Protein AF-0000000084327607 (afdb_homodimer)

Foldseek 3Di:
DPPPPPPPPPPPPPPPPPPPPPVPVPVPPPPPDPPAAKEKDAALVQKIWIWDQDNPQRFIKIWTWDDHPDDIDTDDMDGQGHNQFAARRWHKEKEWDADRNGTAKIKIWTAGNQQFIWIWMQGPVPGIDTDPPHCQTSSVVRFHADPPWHDKYKYWYPPDVVIKIKMWGQTPVHNVFIKIWIDRPPGIDIDTDDD/DPPPPPPPPPPPPPPPPPVPPPVPVPVPPVPPDPPAAKEKDAALVQKIWIWDQDNPQRFIKIWTWDDHPDPIDTDDMDGQGHNQFAARRWHKEKEWDADRNGTAKIKIWTAGNQQFIWIWMQGPVPGIDTDPPHCQTSSVVRFHADPPWNDKYKYWYPPDVVIKIKMWGQTPVHNVFIKIWIDRPPGIDIDTDDD

Nearest PDB structures (foldseek):
  5eo8-assembly1_A  TM=8.692E-01  e=4.346E-07  Aspergillus oryzae RIB40
  4d52-assembly3_C  TM=8.745E-01  e=9.201E-07  Aspergillus fumigatus
  4agi-assembly2_B  TM=8.772E-01  e=1.339E-06  Aspergillus fumigatus
  6trv-assembly1_BBB  TM=7.982E-01  e=4.138E-04  Scedosporium apiospermum
  8ybf-assembly1_B  TM=4.667E-01  e=2.703E-02  Morbillivirus canis

Solvent-accessible surface area (backbone atoms only — not comparable to full-atom values): 20975 Å² total; per-residue (Å²): 134,83,79,75,78,74,75,80,75,77,76,76,77,76,77,75,74,75,70,72,74,70,66,73,74,58,80,64,30,57,65,66,20,69,57,25,20,51,19,63,49,70,44,72,83,39,31,36,41,37,33,35,40,34,68,87,70,41,21,32,32,38,34,38,31,38,51,50,90,52,78,32,29,58,73,50,71,44,80,72,39,58,38,89,60,32,23,86,72,31,28,34,22,40,28,63,30,48,61,82,77,40,71,48,33,41,40,38,35,36,27,21,69,84,25,26,39,27,37,40,30,40,32,78,84,79,38,78,46,46,47,90,80,22,77,88,38,59,34,58,71,58,49,41,37,40,81,77,54,24,51,51,41,46,44,53,38,56,89,44,90,52,49,30,38,35,34,38,30,35,26,53,90,45,67,56,37,49,24,34,39,36,26,70,59,87,50,77,45,73,46,61,50,43,121,135,81,78,74,76,73,74,77,76,76,73,75,74,74,75,72,74,71,69,72,74,70,65,74,74,58,79,63,30,58,66,65,21,71,54,30,20,50,20,63,49,70,44,71,83,38,31,37,41,38,33,35,44,34,66,87,70,42,21,31,32,40,33,38,31,37,53,50,90,52,77,33,30,60,71,51,69,46,81,73,39,60,38,89,59,31,23,87,72,32,29,34,22,40,28,61,30,48,62,81,77,40,71,47,34,40,41,38,35,35,28,23,71,84,24,25,41,28,37,39,31,42,32,78,85,78,38,78,46,47,47,90,80,22,77,88,39,59,34,59,72,58,50,43,36,39,82,77,54,24,53,52,42,46,43,52,38,54,89,45,89,53,50,31,37,35,35,37,28,36,26,54,91,44,65,55,36,49,24,34,39,37,26,71,58,86,51,77,47,74,47,62,50,45,123

Sequence (390 aa):
MFTMKFSVIVSMSLTYLFGAFASNLTTDAVVPVSGTNMGSIQLPNGDTRLYYQDQHNGSIIEMVISNAFTIGVFEESAVLVPSSQVRSNSPVAVSLVADGDTFIQVHTFFFSPENVLSQYYWDDVLGIQGGPNCLTCVTNKGFVGVAGSQMLYAMASSATSPPTLRVGFVSAGAPNTISEAVNTGSGWSVASLSTMFTMKFSVIVSMSLTYLFGAFASNLTTDAVVPVSGTNMGSIQLPNGDTRLYYQDQHNGSIIEMVISNAFTIGVFEESAVLVPSSQVRSNSPVAVSLVADGDTFIQVHTFFFSPENVLSQYYWDDVLGIQGGPNCLTCVTNKGFVGVAGSQMLYAMASSATSPPTLRVGFVSAGAPNTISEAVNTGSGWSVASLST

Radius of gyration: 26.28 Å; Cα contacts (8 Å, |Δi|>4): 952; chains: 2; bounding box: 100×115×60 Å

pLDDT: mean 80.09, std 24.0, range [2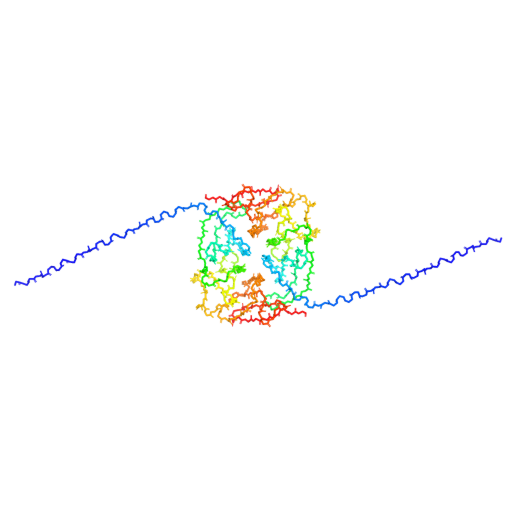1.22, 98.69]

Structure (mmCIF, N/CA/C/O backbone):
data_AF-0000000084327607-model_v1
#
loop_
_entity.id
_entity.type
_entity.pdbx_description
1 polymer 'Fucose-specific lectin'
#
loop_
_atom_site.group_PDB
_atom_site.id
_atom_site.type_symbol
_atom_site.label_atom_id
_atom_site.label_alt_id
_atom_site.label_comp_id
_atom_site.label_asym_id
_atom_site.label_entity_id
_atom_site.label_seq_id
_atom_site.pdbx_PDB_ins_code
_atom_site.Cartn_x
_atom_site.Cartn_y
_atom_site.Cartn_z
_atom_site.occupancy
_atom_site.B_iso_or_equiv
_atom_site.auth_seq_id
_atom_site.auth_comp_id
_atom_site.auth_asym_id
_atom_site.auth_atom_id
_atom_site.pdbx_PDB_model_num
ATOM 1 N N . MET A 1 1 ? 48.156 -62.469 -24.5 1 26.06 1 MET A N 1
ATOM 2 C CA . MET A 1 1 ? 48.625 -61.125 -24.734 1 26.06 1 MET A CA 1
ATOM 3 C C . MET A 1 1 ? 47.469 -60.156 -24.922 1 26.06 1 MET A C 1
ATOM 5 O O . MET A 1 1 ? 46.875 -60.125 -26 1 26.06 1 MET A O 1
ATOM 9 N N . PHE A 1 2 ? 46.531 -60.031 -23.938 1 32.84 2 PHE A N 1
ATOM 10 C CA . PHE A 1 2 ? 45.25 -59.312 -23.922 1 32.84 2 PHE A CA 1
ATOM 11 C C . PHE A 1 2 ? 45.469 -57.812 -24.062 1 32.84 2 PHE A C 1
ATOM 13 O O . PHE A 1 2 ? 46.281 -57.219 -23.312 1 32.84 2 PHE A O 1
ATOM 20 N N . THR A 1 3 ? 45.469 -57.25 -25.312 1 30.56 3 THR A N 1
ATOM 21 C CA . THR A 1 3 ? 45.688 -55.875 -25.734 1 30.56 3 THR A CA 1
ATOM 22 C C . THR A 1 3 ? 44.688 -54.969 -25.047 1 30.56 3 THR A C 1
ATOM 24 O O . THR A 1 3 ? 43.469 -55.125 -25.219 1 30.56 3 THR A O 1
ATOM 27 N N . MET A 1 4 ? 45.031 -54.5 -23.891 1 28.27 4 MET A N 1
ATOM 28 C CA . MET A 1 4 ? 44.219 -53.562 -23.094 1 28.27 4 MET A CA 1
ATOM 29 C C . MET A 1 4 ? 44.062 -52.219 -23.828 1 28.27 4 MET A C 1
ATOM 31 O O . MET A 1 4 ? 45.031 -51.562 -24.188 1 28.27 4 MET A O 1
ATOM 35 N N . LYS A 1 5 ? 43.062 -52.188 -24.734 1 29.53 5 LYS A N 1
ATOM 36 C CA . LYS A 1 5 ? 42.781 -50.969 -25.469 1 29.53 5 LYS A CA 1
ATOM 37 C C . LYS A 1 5 ? 42.531 -49.812 -24.5 1 29.53 5 LYS A C 1
ATOM 39 O O . LYS A 1 5 ? 41.688 -49.906 -23.609 1 29.53 5 LYS A O 1
ATOM 44 N N . PHE A 1 6 ? 43.531 -49.031 -24.156 1 26.28 6 PHE A N 1
ATOM 45 C CA . PHE A 1 6 ? 43.5 -47.812 -23.344 1 26.28 6 PHE A CA 1
ATOM 46 C C . PHE A 1 6 ? 42.688 -46.719 -24.047 1 26.28 6 PHE A C 1
ATOM 48 O O . PHE A 1 6 ? 43 -46.312 -25.156 1 26.28 6 PHE A O 1
ATOM 55 N N . SER A 1 7 ? 41.375 -46.875 -24.094 1 27.22 7 SER A N 1
ATOM 56 C CA . SER A 1 7 ? 40.656 -45.75 -24.672 1 27.22 7 SER A CA 1
ATOM 57 C C . SER A 1 7 ? 40.969 -44.438 -23.938 1 27.22 7 SER A C 1
ATOM 59 O O . SER A 1 7 ? 40.906 -44.375 -22.703 1 27.22 7 SER A O 1
ATOM 61 N N . VAL A 1 8 ? 41.812 -43.656 -24.5 1 24.75 8 VAL A N 1
ATOM 62 C CA . VAL A 1 8 ? 42.188 -42.281 -24.062 1 24.75 8 VAL A CA 1
ATOM 63 C C . VAL A 1 8 ? 40.906 -41.438 -23.969 1 24.75 8 VAL A C 1
ATOM 65 O O . VAL A 1 8 ? 40.188 -41.281 -24.953 1 24.75 8 VAL A O 1
ATOM 68 N N . ILE A 1 9 ? 40.156 -41.531 -22.891 1 25.06 9 ILE A N 1
ATOM 69 C CA . ILE A 1 9 ? 39.031 -40.625 -22.672 1 25.06 9 ILE A CA 1
ATOM 70 C C . ILE A 1 9 ? 39.531 -39.188 -22.625 1 25.06 9 ILE A C 1
ATOM 72 O O . ILE A 1 9 ? 40.375 -38.844 -21.781 1 25.06 9 ILE A O 1
ATOM 76 N N . VAL A 1 10 ? 39.688 -38.531 -23.734 1 23.95 10 VAL A N 1
ATOM 77 C CA . VAL A 1 10 ? 40.031 -37.094 -23.797 1 23.95 10 VAL A CA 1
ATOM 78 C C . VAL A 1 10 ? 39 -36.312 -23 1 23.95 10 VAL A C 1
ATOM 80 O O . VAL A 1 10 ? 37.781 -36.375 -23.281 1 23.95 10 VAL A O 1
ATOM 83 N N . SER A 1 11 ? 39.25 -36.062 -21.734 1 22.8 11 SER A N 1
ATOM 84 C CA . SER A 1 11 ? 38.5 -35.156 -20.875 1 22.8 11 SER A CA 1
ATOM 85 C C . SER A 1 11 ? 38.531 -33.75 -21.453 1 22.8 11 SER A C 1
ATOM 87 O O . SER A 1 11 ? 39.594 -33.125 -21.578 1 22.8 11 SER A O 1
ATOM 89 N N . MET A 1 12 ? 37.812 -33.5 -22.516 1 23.66 12 MET A N 1
ATOM 90 C CA . MET A 1 12 ? 37.656 -32.094 -22.906 1 23.66 12 MET A CA 1
ATOM 91 C C . MET A 1 12 ? 37.281 -31.219 -21.703 1 23.66 12 MET 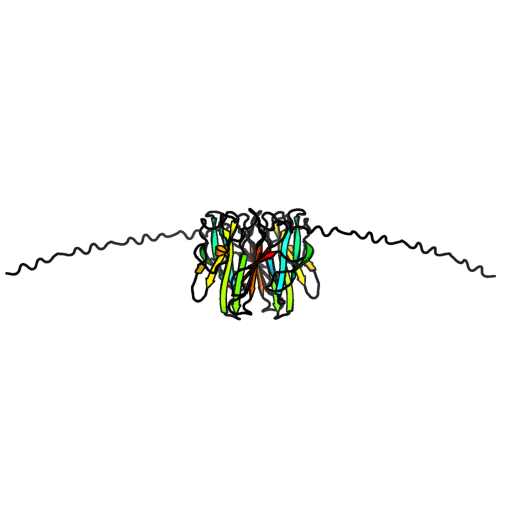A C 1
ATOM 93 O O . MET A 1 12 ? 36.25 -31.5 -21.047 1 23.66 12 MET A O 1
ATOM 97 N N . SER A 1 13 ? 38.219 -30.609 -21.016 1 24.64 13 SER A N 1
ATOM 98 C CA . SER A 1 13 ? 38.031 -29.547 -20.047 1 24.64 13 SER A CA 1
ATOM 99 C C . SER A 1 13 ? 37.219 -28.391 -20.625 1 24.64 13 SER A C 1
ATOM 101 O O . SER A 1 13 ? 37.625 -27.734 -21.562 1 24.64 13 SER A O 1
ATOM 103 N N . LEU A 1 14 ? 35.938 -28.531 -20.812 1 23.09 14 LEU A N 1
ATOM 104 C CA . LEU A 1 14 ? 35.125 -27.359 -21.125 1 23.09 14 LEU A CA 1
ATOM 105 C C . LEU A 1 14 ? 35.375 -26.25 -20.094 1 23.09 14 LEU A C 1
ATOM 107 O O . LEU A 1 14 ? 35.125 -26.438 -18.906 1 23.09 14 LEU A O 1
ATOM 111 N N . THR A 1 15 ? 36.375 -25.406 -20.297 1 24.03 15 THR A N 1
ATOM 112 C CA . THR A 1 15 ? 36.562 -24.094 -19.656 1 24.03 15 THR A CA 1
ATOM 113 C C . THR A 1 15 ? 35.219 -23.328 -19.609 1 24.03 15 THR A C 1
ATOM 115 O O . THR A 1 15 ? 34.656 -22.984 -20.656 1 24.03 15 THR A O 1
ATOM 118 N N . TYR A 1 16 ? 34.438 -23.609 -18.656 1 21.22 16 TYR A N 1
ATOM 119 C CA . TYR A 1 16 ? 33.281 -22.766 -18.312 1 21.22 16 TYR A CA 1
ATOM 120 C C . TYR A 1 16 ? 33.688 -21.312 -18.188 1 21.22 16 TYR A C 1
ATOM 122 O O . TYR A 1 16 ? 34.531 -20.969 -17.344 1 21.22 16 TYR A O 1
ATOM 130 N N . LEU A 1 17 ? 33.938 -20.609 -19.266 1 22.12 17 LEU A N 1
ATOM 131 C CA . LEU A 1 17 ? 34.031 -19.156 -19.219 1 22.12 17 LEU A CA 1
ATOM 132 C C . LEU A 1 17 ? 32.875 -18.578 -18.391 1 22.12 17 LEU A C 1
ATOM 134 O O . LEU A 1 17 ? 31.719 -18.672 -18.766 1 22.12 17 LEU A O 1
ATOM 138 N N . PHE A 1 18 ? 33.062 -18.594 -17.094 1 27.11 18 PHE A N 1
ATOM 139 C CA . PHE A 1 18 ? 32.375 -17.672 -16.203 1 27.11 18 PHE A CA 1
ATOM 140 C C . PHE A 1 18 ? 32.5 -16.234 -16.734 1 27.11 18 PHE A C 1
ATOM 142 O O . PHE A 1 18 ? 33.531 -15.609 -16.625 1 27.11 18 PHE A O 1
ATOM 149 N N . GLY A 1 19 ? 32.125 -16.031 -17.922 1 25.66 19 GLY A N 1
ATOM 150 C CA . GLY A 1 19 ? 31.984 -14.602 -18.188 1 25.66 19 GLY A CA 1
ATOM 151 C C . GLY A 1 19 ? 31.359 -13.852 -17.031 1 25.66 19 GLY A C 1
ATOM 152 O O . GLY A 1 19 ? 30.25 -14.188 -16.594 1 25.66 19 GLY A O 1
ATOM 153 N N . ALA A 1 20 ? 32.219 -13.414 -16.156 1 27 20 ALA A N 1
ATOM 154 C CA . ALA A 1 20 ? 31.891 -12.359 -15.203 1 27 20 ALA A CA 1
ATOM 155 C C . ALA A 1 20 ? 31.031 -11.281 -15.867 1 27 20 ALA A C 1
ATOM 157 O O . ALA A 1 20 ? 31.516 -10.492 -16.672 1 27 20 ALA A O 1
ATOM 158 N N . PHE A 1 21 ? 29.844 -11.547 -16.188 1 27.83 21 PHE A N 1
ATOM 159 C CA . PHE A 1 21 ? 29.031 -10.359 -16.391 1 27.83 21 PHE A CA 1
ATOM 160 C C . PHE A 1 21 ? 29.203 -9.375 -15.242 1 27.83 21 PHE A C 1
ATOM 162 O O . PHE A 1 21 ? 28.75 -9.625 -14.125 1 27.83 21 PHE A O 1
ATOM 169 N N . ALA A 1 22 ? 30.375 -8.797 -15.109 1 27.91 22 ALA A N 1
ATOM 170 C CA . ALA A 1 22 ? 30.453 -7.52 -14.398 1 27.91 22 ALA A CA 1
ATOM 171 C C . ALA A 1 22 ? 29.234 -6.652 -14.688 1 27.91 22 ALA A C 1
ATOM 173 O O . ALA A 1 22 ? 29.125 -6.051 -15.758 1 27.91 22 ALA A O 1
ATOM 174 N N . SER A 1 23 ? 28.094 -7.145 -14.406 1 30.31 23 SER A N 1
ATOM 175 C CA . SER A 1 23 ? 26.984 -6.195 -14.469 1 30.31 23 SER A CA 1
ATOM 176 C C . SER A 1 23 ? 27.328 -4.91 -13.727 1 30.31 23 SER A C 1
ATOM 178 O O . SER A 1 23 ? 27.766 -4.949 -12.578 1 30.31 23 SER A O 1
ATOM 180 N N . ASN A 1 24 ? 28.094 -3.994 -14.398 1 31.12 24 ASN A N 1
ATOM 181 C CA . ASN A 1 24 ? 28.078 -2.6 -13.969 1 31.12 24 ASN A CA 1
ATOM 182 C C . ASN A 1 24 ? 26.844 -2.281 -13.117 1 31.12 24 ASN A C 1
ATOM 184 O O . ASN A 1 24 ? 25.719 -2.373 -13.602 1 31.12 24 ASN A O 1
ATOM 188 N N . LEU A 1 25 ? 26.984 -2.559 -11.898 1 29.48 25 LEU A N 1
ATOM 189 C CA . LEU A 1 25 ? 26.062 -2.064 -10.883 1 29.48 25 LEU A CA 1
ATOM 190 C C . LEU A 1 25 ? 25.688 -0.609 -11.148 1 29.48 25 LEU A C 1
ATOM 192 O O . LEU A 1 25 ? 26.438 0.302 -10.797 1 29.48 25 LEU A O 1
ATOM 196 N N . THR A 1 26 ? 25.562 -0.183 -12.438 1 32.59 26 THR A N 1
ATOM 197 C CA . THR A 1 26 ? 24.969 1.141 -12.562 1 32.59 26 THR A CA 1
ATOM 198 C C . THR A 1 26 ? 23.969 1.396 -11.438 1 32.59 26 THR A C 1
ATOM 200 O O . THR A 1 26 ? 23.297 0.475 -10.984 1 32.59 26 THR A O 1
ATOM 203 N N . THR A 1 27 ? 24.406 2.221 -10.469 1 34.75 27 THR A N 1
ATOM 204 C CA . THR A 1 27 ? 23.5 2.762 -9.461 1 34.75 27 THR A CA 1
ATOM 205 C C . THR A 1 27 ? 22.078 2.885 -10.008 1 34.75 27 THR A C 1
ATOM 207 O O . THR A 1 27 ? 21.812 3.727 -10.867 1 34.75 27 THR A O 1
ATOM 210 N N . ASP A 1 28 ? 21.672 1.851 -10.547 1 35.5 28 ASP A N 1
ATOM 211 C CA . ASP A 1 28 ? 20.359 1.79 -11.203 1 35.5 28 ASP A CA 1
ATOM 212 C C . ASP A 1 28 ? 19.312 2.562 -10.398 1 35.5 28 ASP A C 1
ATOM 214 O O . ASP A 1 28 ? 19.031 2.219 -9.25 1 35.5 28 ASP A O 1
ATOM 218 N N . ALA A 1 29 ? 19.469 3.902 -10.617 1 37.25 29 ALA A N 1
ATOM 219 C CA . ALA A 1 29 ? 18.359 4.766 -10.234 1 37.25 29 ALA A CA 1
ATOM 220 C C . ALA A 1 29 ? 17.031 4.004 -10.273 1 37.25 29 ALA A C 1
ATOM 222 O O . ALA A 1 29 ? 16.781 3.229 -11.195 1 37.25 29 ALA A O 1
ATOM 223 N N . VAL A 1 30 ? 16.812 3.529 -9.102 1 41.31 30 VAL A N 1
ATOM 224 C CA . VAL A 1 30 ? 15.461 2.99 -9.016 1 41.31 30 VAL A CA 1
ATOM 225 C C . VAL A 1 30 ? 14.531 3.783 -9.93 1 41.31 30 VAL A C 1
ATOM 227 O O . VAL A 1 30 ? 14.383 4.996 -9.766 1 41.31 30 VAL A O 1
ATOM 230 N N . VAL A 1 31 ? 14.867 3.646 -11.289 1 41.84 31 VAL A N 1
ATOM 231 C CA . VAL A 1 31 ? 13.898 4.301 -12.164 1 41.84 31 VAL A CA 1
ATOM 232 C C . VAL A 1 31 ? 12.492 4.109 -11.609 1 41.84 31 VAL A C 1
ATOM 234 O O . VAL A 1 31 ? 12 2.982 -11.523 1 41.84 31 VAL A O 1
ATOM 237 N N . PRO A 1 32 ? 12.258 5.105 -10.719 1 43.75 32 PRO A N 1
ATOM 238 C CA . PRO A 1 32 ? 10.844 5.098 -10.336 1 43.75 32 PRO A CA 1
ATOM 239 C C . PRO A 1 32 ? 9.906 4.871 -11.516 1 43.75 32 PRO A C 1
ATOM 241 O O . PRO A 1 32 ? 10.266 5.176 -12.656 1 43.75 32 PRO A O 1
ATOM 244 N N . VAL A 1 33 ? 9.117 3.869 -11.43 1 42.41 33 VAL A N 1
ATOM 245 C CA . VAL A 1 33 ? 7.938 3.453 -12.188 1 42.41 33 VAL A CA 1
ATOM 246 C C . VAL A 1 33 ? 7.035 4.66 -12.438 1 42.41 33 VAL A C 1
ATOM 248 O O . VAL A 1 33 ? 6.703 5.402 -11.516 1 42.41 33 VAL A O 1
ATOM 251 N N . SER A 1 34 ? 7.199 5.191 -13.406 1 46.88 34 SER A N 1
ATOM 252 C CA . SER A 1 34 ? 6.098 6.074 -13.781 1 46.88 34 SER A CA 1
ATOM 253 C C . SER A 1 34 ? 4.754 5.352 -13.695 1 46.88 34 SER A C 1
ATOM 255 O O . SER A 1 34 ? 4.602 4.25 -14.219 1 46.88 34 SER A O 1
ATOM 257 N N . GLY A 1 35 ? 3.883 5.777 -12.93 1 48.53 35 GLY A N 1
ATOM 258 C CA . GLY A 1 35 ? 2.438 5.738 -12.758 1 48.53 35 GLY A CA 1
ATOM 259 C C . GLY A 1 35 ? 1.958 4.508 -12.008 1 48.53 35 GLY A C 1
ATOM 260 O O . GLY A 1 35 ? 0.752 4.289 -11.875 1 48.53 35 GLY A O 1
ATOM 261 N N . THR A 1 36 ? 2.818 3.398 -11.945 1 58.97 36 THR A N 1
ATOM 262 C CA . THR A 1 36 ? 2.082 2.273 -11.383 1 58.97 36 THR A CA 1
ATOM 263 C C . THR A 1 36 ? 2.221 2.246 -9.859 1 58.97 36 THR A C 1
ATOM 265 O O . THR A 1 36 ? 3.182 2.789 -9.312 1 58.97 36 THR A O 1
ATOM 268 N N . ASN A 1 37 ? 1.16 1.893 -9.18 1 65.75 37 ASN A N 1
ATOM 269 C CA . ASN A 1 37 ? 1.071 1.7 -7.734 1 65.75 37 ASN A CA 1
ATOM 270 C C . ASN A 1 37 ? 2.096 0.684 -7.238 1 65.75 37 ASN A C 1
ATOM 272 O O . ASN A 1 37 ? 2.484 -0.222 -7.98 1 65.75 37 ASN A O 1
ATOM 276 N N . MET A 1 38 ? 2.736 0.888 -6.184 1 81.62 38 MET A N 1
ATOM 277 C CA . MET A 1 38 ? 3.688 0.001 -5.52 1 81.62 38 MET A CA 1
ATOM 278 C C . MET A 1 38 ? 3.111 -0.538 -4.215 1 81.62 38 MET A C 1
ATOM 280 O O . MET A 1 38 ? 2.201 0.061 -3.639 1 81.62 38 MET A O 1
ATOM 284 N N . GLY A 1 39 ? 3.49 -1.759 -3.904 1 86.12 39 GLY A N 1
ATOM 285 C CA . GLY A 1 39 ? 3.242 -2.33 -2.59 1 86.12 39 GLY A CA 1
ATOM 286 C C . GLY A 1 39 ? 4.488 -2.416 -1.729 1 86.12 39 GLY A C 1
ATOM 287 O O . GLY A 1 39 ? 5.59 -2.613 -2.244 1 86.12 39 GLY A O 1
ATOM 288 N N . SER A 1 40 ? 4.246 -2.168 -0.518 1 89.31 40 SER A N 1
ATOM 289 C CA . SER A 1 40 ? 5.363 -2.283 0.416 1 89.31 40 SER A CA 1
ATOM 290 C C . SER A 1 40 ? 4.949 -3.033 1.679 1 89.31 40 SER A C 1
ATOM 292 O O . SER A 1 40 ? 3.787 -2.986 2.084 1 89.31 40 SER A O 1
ATOM 294 N N . ILE A 1 41 ? 5.93 -3.727 2.219 1 91.12 41 ILE A N 1
ATOM 295 C CA . ILE A 1 41 ? 5.723 -4.371 3.51 1 91.12 41 ILE A CA 1
ATOM 296 C C . ILE A 1 41 ? 6.969 -4.199 4.379 1 91.12 41 ILE A C 1
ATOM 298 O O . ILE A 1 41 ? 8.078 -4.078 3.861 1 91.12 41 ILE A O 1
ATOM 302 N N . GLN A 1 42 ? 6.68 -4.16 5.602 1 89.81 42 GLN A N 1
ATOM 303 C CA . GLN A 1 42 ? 7.742 -4.25 6.598 1 89.81 42 GLN A CA 1
ATOM 304 C C . GLN A 1 42 ? 7.781 -5.637 7.234 1 89.81 42 GLN A C 1
ATOM 306 O O . GLN A 1 42 ? 6.785 -6.102 7.789 1 89.81 42 GLN A O 1
ATOM 311 N N . LEU A 1 43 ? 8.914 -6.18 7.148 1 89.69 43 LEU A N 1
ATOM 312 C CA . LEU A 1 43 ? 9.094 -7.477 7.793 1 89.69 43 LEU A CA 1
ATOM 313 C C . LEU A 1 43 ? 9.258 -7.312 9.297 1 89.69 43 LEU A C 1
ATOM 315 O O . LEU A 1 43 ? 9.531 -6.215 9.789 1 89.69 43 LEU A O 1
ATOM 319 N N . PRO A 1 44 ? 9.094 -8.43 10.0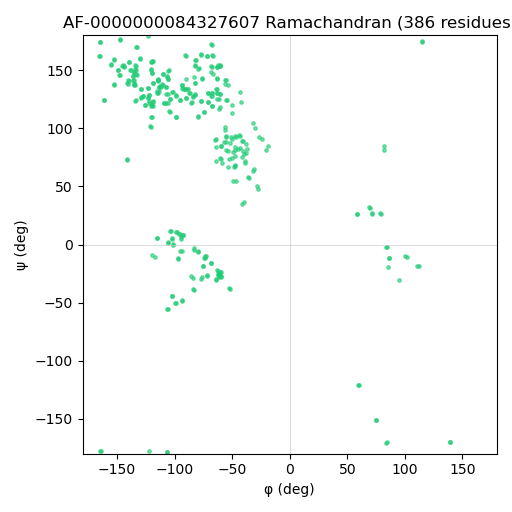16 1 85.12 44 PRO A N 1
ATOM 320 C CA . PRO A 1 44 ? 9.188 -8.336 11.469 1 85.12 44 PRO A CA 1
ATOM 321 C C . PRO A 1 44 ? 10.539 -7.816 11.945 1 85.12 44 PRO A C 1
ATOM 323 O O . PRO A 1 44 ? 10.633 -7.176 13 1 85.12 44 PRO A O 1
ATOM 326 N N . ASN A 1 45 ? 11.555 -8.031 11.211 1 84 45 ASN A N 1
ATOM 327 C CA . ASN A 1 45 ? 12.883 -7.574 11.602 1 84 45 ASN A CA 1
ATOM 328 C C . ASN A 1 45 ? 13.102 -6.113 11.227 1 84 45 ASN A C 1
ATOM 330 O O . ASN A 1 45 ? 14.195 -5.574 11.438 1 84 45 ASN A O 1
ATOM 334 N N . GLY A 1 46 ? 12.109 -5.547 10.57 1 85 46 GLY A N 1
ATOM 335 C CA . GLY A 1 46 ? 12.188 -4.133 10.234 1 85 46 GLY A CA 1
ATOM 336 C C . GLY A 1 46 ? 12.609 -3.881 8.797 1 85 46 GLY A C 1
ATOM 337 O O . GLY A 1 46 ? 12.531 -2.752 8.312 1 85 46 GLY A O 1
ATOM 338 N N . ASP A 1 47 ? 13.039 -4.902 8.117 1 89.25 47 ASP A N 1
ATOM 339 C CA . ASP A 1 47 ? 13.414 -4.742 6.719 1 89.25 47 ASP A CA 1
ATOM 340 C C . ASP A 1 47 ? 12.188 -4.449 5.855 1 89.25 47 ASP A C 1
ATOM 342 O O . ASP A 1 47 ? 11.07 -4.84 6.203 1 89.25 47 ASP A O 1
ATOM 346 N N . THR A 1 48 ? 12.492 -3.803 4.805 1 92.25 48 THR A N 1
ATOM 347 C CA . THR A 1 48 ? 11.422 -3.391 3.904 1 92.25 48 THR A CA 1
ATOM 348 C C . THR A 1 48 ? 11.523 -4.133 2.574 1 92.25 48 THR A C 1
ATOM 350 O O . THR A 1 48 ? 12.617 -4.336 2.051 1 92.25 48 THR A O 1
ATOM 353 N N . ARG A 1 49 ? 10.398 -4.566 2.123 1 93.06 49 ARG A N 1
ATOM 354 C CA . ARG A 1 49 ? 10.281 -5.051 0.753 1 93.06 49 ARG A CA 1
ATOM 355 C C . ARG A 1 49 ? 9.352 -4.16 -0.063 1 93.06 49 ARG A C 1
ATOM 357 O O . ARG A 1 49 ? 8.273 -3.783 0.407 1 93.06 49 ARG A O 1
ATOM 364 N N . LEU A 1 50 ? 9.852 -3.818 -1.22 1 91.44 50 LEU A N 1
ATOM 365 C CA . LEU A 1 50 ? 9.047 -3.049 -2.164 1 91.44 50 LEU A CA 1
ATOM 366 C C . LEU A 1 50 ? 8.742 -3.869 -3.412 1 91.44 50 LEU A C 1
ATOM 368 O O . LEU A 1 50 ? 9.609 -4.586 -3.916 1 91.44 50 LEU A O 1
ATOM 372 N N . TYR A 1 51 ? 7.574 -3.721 -3.887 1 91.88 51 TYR A N 1
ATOM 373 C CA . TYR A 1 51 ? 7.129 -4.375 -5.109 1 91.88 51 TYR A CA 1
ATOM 374 C C . TYR A 1 51 ? 6.543 -3.365 -6.09 1 91.88 51 TYR A C 1
ATOM 376 O O . TYR A 1 51 ? 5.641 -2.6 -5.734 1 91.88 51 TYR A O 1
ATOM 384 N N . TYR A 1 52 ? 7.035 -3.385 -7.293 1 87.44 52 TYR A N 1
ATOM 385 C CA . TYR A 1 52 ? 6.562 -2.42 -8.281 1 87.44 52 TYR A CA 1
ATOM 386 C C . TYR A 1 52 ? 6.762 -2.949 -9.695 1 87.44 52 TYR A C 1
ATOM 388 O O . TYR A 1 52 ? 7.609 -3.812 -9.93 1 87.44 52 TYR A O 1
ATOM 396 N N . GLN A 1 53 ? 5.988 -2.461 -10.586 1 87.38 53 GLN A N 1
ATOM 397 C CA . GLN A 1 53 ? 6.223 -2.795 -11.984 1 87.38 53 GLN A CA 1
ATOM 398 C C . GLN A 1 53 ? 7.246 -1.853 -12.617 1 87.38 53 GLN A C 1
ATOM 400 O O . GLN A 1 53 ? 7.035 -0.638 -12.648 1 87.38 53 GLN A O 1
ATOM 405 N N . ASP A 1 54 ? 8.219 -2.453 -13.078 1 83.56 54 ASP A N 1
ATOM 406 C CA . ASP A 1 54 ? 9.297 -1.698 -13.703 1 83.56 54 ASP A CA 1
ATOM 407 C C . ASP A 1 54 ? 8.852 -1.109 -15.039 1 83.56 54 ASP A C 1
ATOM 409 O O . ASP A 1 54 ? 8.297 -1.818 -15.883 1 83.56 54 ASP A O 1
ATOM 413 N N . GLN A 1 55 ? 9.109 0.149 -15.203 1 77.25 55 GLN A N 1
ATOM 414 C CA . GLN A 1 55 ? 8.648 0.835 -16.406 1 77.25 55 GLN A CA 1
ATOM 415 C C . GLN A 1 55 ? 9.438 0.4 -17.625 1 77.25 55 GLN A C 1
ATOM 417 O O . GLN A 1 55 ? 8.953 0.49 -18.75 1 77.25 55 GLN A O 1
ATOM 422 N N . HIS A 1 56 ? 10.602 -0.014 -17.422 1 79.38 56 HIS A N 1
ATOM 423 C CA . HIS A 1 56 ? 11.477 -0.317 -18.547 1 79.38 56 HIS A CA 1
ATOM 424 C C . HIS A 1 56 ? 11.227 -1.724 -19.078 1 79.38 56 HIS A C 1
ATOM 426 O O . HIS A 1 56 ? 11.234 -1.945 -20.297 1 79.38 56 HIS A O 1
ATOM 432 N N . ASN A 1 57 ? 10.977 -2.641 -18.25 1 82.75 57 ASN A N 1
ATOM 433 C CA . ASN A 1 57 ? 10.836 -4.004 -18.75 1 82.75 57 ASN A CA 1
ATOM 434 C C . ASN A 1 57 ? 9.445 -4.566 -18.453 1 82.75 57 ASN A C 1
ATOM 436 O O . ASN A 1 57 ? 9.094 -5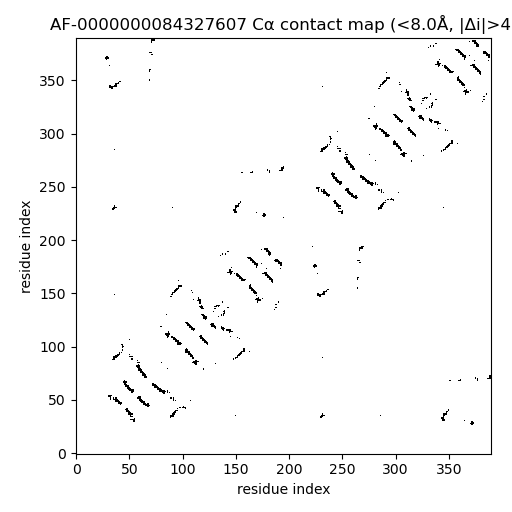.641 -18.953 1 82.75 57 ASN A O 1
ATOM 440 N N . GLY A 1 58 ? 8.711 -3.898 -17.703 1 87.88 58 GLY A N 1
ATOM 441 C CA . GLY A 1 58 ? 7.32 -4.262 -17.5 1 87.88 58 GLY A CA 1
ATOM 442 C C . GLY A 1 58 ? 7.133 -5.336 -16.438 1 87.88 58 GLY A C 1
ATOM 443 O O . GLY A 1 58 ? 6 -5.699 -16.125 1 87.88 58 GLY A O 1
ATOM 444 N N . SER A 1 59 ? 8.219 -5.828 -15.867 1 92.81 59 SER A N 1
ATOM 445 C CA . SER A 1 59 ? 8.148 -6.875 -14.852 1 92.81 59 SER A CA 1
ATOM 446 C C . SER A 1 59 ? 7.855 -6.289 -13.469 1 92.81 59 SER A C 1
ATOM 448 O O . SER A 1 59 ? 8.102 -5.109 -13.227 1 92.81 59 SER A O 1
ATOM 450 N N . ILE A 1 60 ? 7.25 -7.121 -12.641 1 93.12 60 ILE A N 1
ATOM 451 C CA . ILE A 1 60 ? 7.195 -6.719 -11.242 1 93.12 60 ILE A CA 1
ATOM 452 C C . ILE A 1 60 ? 8.508 -7.07 -10.547 1 93.12 60 ILE A C 1
ATOM 454 O O . ILE A 1 60 ? 8.961 -8.219 -10.609 1 93.12 60 ILE A O 1
ATOM 458 N N . ILE A 1 61 ? 9.031 -6.086 -9.898 1 91.75 61 ILE A N 1
ATOM 459 C CA . ILE A 1 61 ? 10.312 -6.195 -9.211 1 91.75 61 ILE A CA 1
ATOM 460 C C . ILE A 1 61 ? 10.094 -6.23 -7.699 1 91.75 61 ILE A C 1
ATOM 462 O O . ILE A 1 61 ? 9.266 -5.48 -7.172 1 91.75 61 ILE A O 1
ATOM 466 N N . GLU A 1 62 ? 10.773 -7.113 -7.062 1 93.31 62 GLU A N 1
ATOM 467 C CA . GLU A 1 62 ? 10.953 -7.023 -5.617 1 93.31 62 GLU A CA 1
ATOM 468 C C . GLU A 1 62 ? 12.273 -6.336 -5.27 1 93.31 62 GLU A C 1
ATOM 470 O O . GLU A 1 62 ? 13.336 -6.754 -5.73 1 93.31 62 GLU A O 1
ATOM 475 N N . MET A 1 63 ? 12.141 -5.332 -4.523 1 90.75 63 MET A N 1
ATOM 476 C CA . MET A 1 63 ? 13.32 -4.637 -4.02 1 90.75 63 MET A CA 1
ATOM 477 C C . MET A 1 63 ? 13.477 -4.852 -2.518 1 90.75 63 MET A C 1
ATOM 479 O O . MET A 1 63 ? 12.508 -4.754 -1.766 1 90.75 63 MET A O 1
ATOM 483 N N . VAL A 1 64 ? 14.734 -5.09 -2.127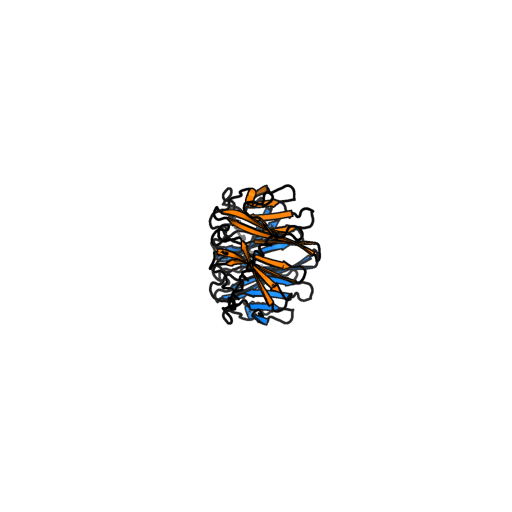 1 93 64 VAL A N 1
ATOM 484 C CA . VAL A 1 64 ? 15.055 -5.375 -0.733 1 93 64 VAL A CA 1
ATOM 485 C C . VAL A 1 64 ? 15.805 -4.195 -0.121 1 93 64 VAL A C 1
ATOM 487 O O . VAL A 1 64 ? 16.844 -3.785 -0.632 1 93 64 VAL A O 1
ATOM 490 N N . ILE A 1 65 ? 15.219 -3.676 0.921 1 91.31 65 ILE A N 1
ATOM 491 C CA . ILE A 1 65 ? 15.82 -2.582 1.673 1 91.31 65 ILE A CA 1
ATOM 492 C C . ILE A 1 65 ? 15.992 -2.99 3.135 1 91.31 65 ILE A C 1
ATOM 494 O O . ILE A 1 65 ? 15.039 -3.449 3.77 1 91.31 65 ILE A O 1
ATOM 498 N N . SER A 1 66 ? 17.25 -2.809 3.674 1 93.12 66 SER A N 1
ATOM 499 C CA . SER A 1 66 ? 17.516 -3.15 5.066 1 93.12 66 SER A CA 1
ATOM 500 C C . SER A 1 66 ? 17.656 -1.897 5.926 1 93.12 66 SER A C 1
ATOM 502 O O . SER A 1 66 ? 17.422 -0.784 5.449 1 93.12 66 SER A O 1
ATOM 504 N N . ASN A 1 67 ? 17.938 -2.105 7.211 1 87.5 67 ASN A N 1
ATOM 505 C CA . ASN A 1 67 ? 18.172 -1.067 8.211 1 87.5 67 ASN A CA 1
ATOM 506 C C . ASN A 1 67 ? 16.844 -0.512 8.75 1 87.5 67 ASN A C 1
ATOM 508 O O . ASN A 1 67 ? 16.531 0.656 8.531 1 87.5 67 ASN A O 1
ATOM 512 N N . ALA A 1 68 ? 16.234 -1.124 9.633 1 78.25 68 ALA A N 1
ATOM 513 C CA . ALA A 1 68 ? 14.914 -0.855 10.195 1 78.25 68 ALA A CA 1
ATOM 514 C C . ALA A 1 68 ? 14.867 0.525 10.844 1 78.25 68 ALA A C 1
ATOM 516 O O . ALA A 1 68 ? 15.688 0.844 11.703 1 78.25 68 ALA A O 1
ATOM 517 N N . PHE A 1 69 ? 13.969 1.369 10.281 1 79.69 69 PHE A N 1
ATOM 518 C CA . PHE A 1 69 ? 13.555 2.65 10.836 1 79.69 69 PHE A CA 1
ATOM 519 C C . PHE A 1 69 ? 14.75 3.576 11.023 1 79.69 69 PHE A C 1
ATOM 521 O O . PHE A 1 69 ? 14.875 4.25 12.047 1 79.69 69 PHE A O 1
ATOM 528 N N . THR A 1 70 ? 15.703 3.408 10.312 1 84 70 THR A N 1
ATOM 529 C CA . THR A 1 70 ? 16.781 4.316 9.945 1 84 70 THR A CA 1
ATOM 530 C C . THR A 1 70 ? 16.859 4.488 8.43 1 84 70 THR A C 1
ATOM 532 O O . THR A 1 70 ? 16 3.98 7.699 1 84 70 THR A O 1
ATOM 535 N N . ILE A 1 71 ? 17.781 5.219 8.047 1 84.88 71 ILE A N 1
ATOM 536 C CA . ILE A 1 71 ? 17.953 5.324 6.602 1 84.88 71 ILE A CA 1
ATOM 537 C C . ILE A 1 71 ? 18.312 3.955 6.027 1 84.88 71 ILE A C 1
ATOM 539 O O . ILE A 1 71 ? 19.266 3.314 6.484 1 84.88 71 ILE A O 1
ATOM 543 N N . GLY A 1 72 ? 17.562 3.59 5.117 1 90 72 GLY A N 1
ATOM 544 C CA . GLY A 1 72 ? 17.656 2.242 4.578 1 90 72 GLY A CA 1
ATOM 545 C C . GLY A 1 72 ? 18.891 2.021 3.73 1 90 72 GLY A C 1
ATOM 546 O O . GLY A 1 72 ? 19.547 2.98 3.303 1 90 72 GLY A O 1
ATOM 547 N N . VAL A 1 73 ? 19.156 0.748 3.572 1 92.38 73 VAL A N 1
ATOM 548 C CA . VAL A 1 73 ? 20.219 0.284 2.684 1 92.38 73 VAL A CA 1
ATOM 549 C C . VAL A 1 73 ? 19.609 -0.581 1.575 1 92.38 73 VAL A C 1
ATOM 551 O O . VAL A 1 73 ? 18.922 -1.564 1.852 1 92.38 73 VAL A O 1
ATOM 554 N N . PHE A 1 74 ? 19.875 -0.145 0.353 1 90.19 74 PHE A N 1
ATOM 555 C CA . PHE A 1 74 ? 19.484 -0.996 -0.764 1 90.19 74 PHE A CA 1
ATOM 556 C C . PHE A 1 74 ? 20.312 -2.275 -0.788 1 90.19 74 PHE A C 1
ATOM 558 O O . PHE A 1 74 ? 21.547 -2.223 -0.797 1 90.19 74 PHE A O 1
ATOM 565 N N . GLU A 1 75 ? 19.641 -3.379 -0.837 1 90.94 75 GLU A N 1
ATOM 566 C CA . GLU A 1 75 ? 20.359 -4.648 -0.823 1 90.94 75 GLU A CA 1
ATOM 567 C C . GLU A 1 75 ? 20.344 -5.301 -2.203 1 90.94 75 GLU A C 1
ATOM 569 O O . GLU A 1 75 ? 21.406 -5.617 -2.75 1 90.94 75 GLU A O 1
ATOM 574 N N . GLU A 1 76 ? 19.219 -5.5 -2.736 1 90.62 76 GLU A N 1
ATOM 575 C CA . GLU A 1 76 ? 19.078 -6.16 -4.031 1 90.62 76 GLU A CA 1
ATOM 576 C C . GLU A 1 76 ? 17.688 -5.957 -4.617 1 90.62 76 GLU A C 1
ATOM 578 O O . GLU A 1 76 ? 16.781 -5.496 -3.926 1 90.62 76 GLU A O 1
ATOM 583 N N . SER A 1 77 ? 17.609 -6.191 -5.898 1 89.75 77 SER A N 1
ATOM 584 C CA . SER A 1 77 ? 16.328 -6.27 -6.598 1 89.75 77 SER A CA 1
ATOM 585 C C . SER A 1 77 ? 16.29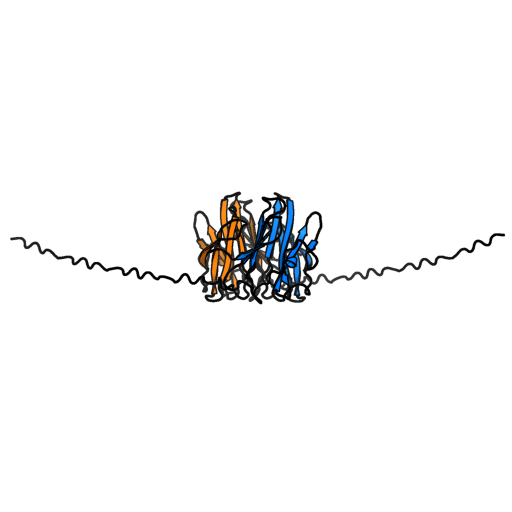7 -7.449 -7.562 1 89.75 77 SER A C 1
ATOM 587 O O . SER A 1 77 ? 17.328 -7.852 -8.094 1 89.75 77 SER A O 1
ATOM 589 N N . ALA A 1 78 ? 15.148 -8.016 -7.672 1 92.62 78 ALA A N 1
ATOM 590 C CA . ALA A 1 78 ? 14.977 -9.148 -8.57 1 92.62 78 ALA A CA 1
ATOM 591 C C . ALA A 1 78 ? 13.586 -9.133 -9.219 1 92.62 78 ALA A C 1
ATOM 593 O O . ALA A 1 78 ? 12.641 -8.586 -8.648 1 92.62 78 ALA A O 1
ATOM 594 N N . VAL A 1 79 ? 13.57 -9.758 -10.383 1 93.81 79 VAL A N 1
ATOM 595 C CA . VAL A 1 79 ? 12.273 -9.938 -11.031 1 93.81 79 VAL A CA 1
ATOM 596 C C . VAL A 1 79 ? 11.453 -10.977 -10.273 1 93.81 79 VAL A C 1
ATOM 598 O O . VAL A 1 79 ? 11.914 -12.102 -10.062 1 93.81 79 VAL A O 1
ATOM 601 N N . LEU A 1 80 ? 10.281 -10.594 -9.828 1 96.12 80 LEU A N 1
ATOM 602 C CA . LEU A 1 80 ? 9.359 -11.531 -9.203 1 96.12 80 LEU A CA 1
ATOM 603 C C . LEU A 1 80 ? 8.375 -12.086 -10.234 1 96.12 80 LEU A C 1
ATOM 605 O O . LEU A 1 80 ? 8.133 -13.297 -10.273 1 96.12 80 LEU A O 1
ATOM 609 N N . VAL A 1 81 ? 7.797 -11.203 -11.008 1 96.56 81 VAL A N 1
ATOM 610 C CA . VAL A 1 81 ? 6.816 -11.57 -12.023 1 96.56 81 VAL A CA 1
ATOM 611 C C . VAL A 1 81 ? 7.312 -11.148 -13.406 1 96.56 81 VAL A C 1
ATOM 613 O O . VAL A 1 81 ? 7.477 -9.953 -13.672 1 96.56 81 VAL A O 1
ATOM 616 N N . PRO A 1 82 ? 7.484 -12.047 -14.297 1 96.56 82 PRO A N 1
ATOM 617 C CA . PRO A 1 82 ? 7.895 -11.656 -15.648 1 96.56 82 PRO A CA 1
ATOM 618 C C . PRO A 1 82 ? 6.852 -10.781 -16.359 1 96.56 82 PRO A C 1
ATOM 620 O O . PRO A 1 82 ? 5.652 -10.938 -16.109 1 96.56 82 PRO A O 1
ATOM 623 N N . SER A 1 83 ? 7.363 -9.977 -17.25 1 94.25 83 SER A N 1
ATOM 624 C CA . SER A 1 83 ? 6.508 -9.016 -17.938 1 94.25 83 SER A CA 1
ATOM 625 C C . SER A 1 83 ? 5.406 -9.719 -18.719 1 94.25 83 SER A C 1
ATOM 627 O O . SER A 1 83 ? 4.336 -9.141 -18.953 1 94.25 83 SER A O 1
ATOM 629 N N . SER A 1 84 ? 5.617 -10.914 -19.094 1 97 84 SER A N 1
ATOM 630 C CA . SER A 1 84 ? 4.629 -11.648 -19.891 1 97 84 SER A CA 1
ATOM 631 C C . SER A 1 84 ? 3.439 -12.062 -19.031 1 97 84 SER A C 1
ATOM 633 O O . SER A 1 84 ? 2.406 -12.484 -19.547 1 97 84 SER A O 1
ATOM 635 N N . GLN A 1 85 ? 3.521 -11.906 -17.734 1 97.75 85 GLN A N 1
ATOM 636 C CA . GLN A 1 85 ? 2.477 -12.414 -16.844 1 97.75 85 GLN A CA 1
ATOM 637 C C . GLN A 1 85 ? 1.771 -11.266 -16.125 1 97.75 85 GLN A C 1
ATOM 639 O O . GLN A 1 85 ? 0.915 -11.508 -15.266 1 97.75 85 GLN A O 1
ATOM 644 N N . VAL A 1 86 ? 2.088 -10.086 -16.453 1 95.62 86 VAL A N 1
ATOM 645 C CA . VAL A 1 86 ? 1.483 -8.945 -15.766 1 95.62 86 VAL A CA 1
ATOM 646 C C . VAL A 1 86 ? 1.065 -7.891 -16.781 1 95.62 86 VAL A C 1
ATOM 648 O O . VAL A 1 86 ? 1.804 -7.605 -17.734 1 95.62 86 VAL A O 1
ATOM 651 N N . ARG A 1 87 ? -0.085 -7.367 -16.516 1 92.56 87 ARG A N 1
ATOM 652 C CA . ARG A 1 87 ? -0.586 -6.285 -17.344 1 92.56 87 ARG A CA 1
ATOM 653 C C . ARG A 1 87 ? 0.264 -5.027 -17.188 1 92.56 87 ARG A C 1
ATOM 655 O O . ARG A 1 87 ? 0.751 -4.738 -16.094 1 92.56 87 ARG A O 1
ATOM 662 N N . SER A 1 88 ? 0.337 -4.309 -18.312 1 87.56 88 SER A N 1
ATOM 663 C CA . SER A 1 88 ? 0.987 -3.006 -18.203 1 87.56 88 SER A CA 1
ATOM 664 C C . SER A 1 88 ? 0.222 -2.084 -17.266 1 87.56 88 SER A C 1
ATOM 666 O O . SER A 1 88 ? -1.007 -2.006 -17.312 1 87.56 88 SER A O 1
ATOM 668 N N . ASN A 1 89 ? 0.957 -1.467 -16.312 1 83.56 89 ASN A N 1
ATOM 669 C CA . ASN A 1 89 ? 0.412 -0.526 -15.344 1 83.56 89 ASN A CA 1
ATOM 670 C C . ASN A 1 89 ? -0.499 -1.224 -14.336 1 83.56 89 ASN A C 1
ATOM 672 O O . ASN A 1 89 ? -1.53 -0.677 -13.945 1 83.56 89 ASN A O 1
ATOM 676 N N . SER A 1 90 ? -0.184 -2.43 -14.062 1 89.31 90 SER A N 1
ATOM 677 C CA . SER A 1 90 ? -0.934 -3.164 -13.047 1 89.31 90 SER A CA 1
ATOM 678 C C . SER A 1 90 ? -0.701 -2.584 -11.656 1 89.31 90 SER A C 1
ATOM 680 O O . SER A 1 90 ? 0.436 -2.283 -11.289 1 89.31 90 SER A O 1
ATOM 682 N N . PRO A 1 91 ? -1.816 -2.344 -10.945 1 88.88 91 PRO A N 1
ATOM 683 C CA . PRO A 1 91 ? -1.555 -2.152 -9.516 1 88.88 91 PRO A CA 1
ATOM 684 C C . PRO A 1 91 ? -0.919 -3.379 -8.867 1 88.88 91 PRO A C 1
ATOM 686 O O . PRO A 1 91 ? -1.02 -4.488 -9.398 1 88.88 91 PRO A O 1
ATOM 689 N N . VAL A 1 92 ? -0.164 -3.141 -7.785 1 92.31 92 VAL A N 1
ATOM 690 C CA . VAL A 1 92 ? 0.458 -4.207 -7.008 1 92.31 92 VAL A CA 1
ATOM 691 C C . VAL A 1 92 ? 0.058 -4.078 -5.539 1 92.31 92 VAL A C 1
ATOM 693 O O . VAL A 1 92 ? 0.207 -3.008 -4.941 1 92.31 92 VAL A O 1
ATOM 696 N N . ALA A 1 93 ? -0.563 -5.078 -5.016 1 93.81 93 ALA A N 1
ATOM 697 C CA . ALA A 1 93 ? -0.873 -5.145 -3.588 1 93.81 93 ALA A CA 1
ATOM 698 C C . ALA A 1 93 ? -0.117 -6.289 -2.918 1 93.81 93 ALA A C 1
ATOM 700 O O . ALA A 1 93 ? 0.057 -7.359 -3.508 1 93.81 93 ALA A O 1
ATOM 701 N N . VAL A 1 94 ? 0.324 -6.008 -1.736 1 95.38 94 VAL A N 1
ATOM 702 C CA . VAL A 1 94 ? 1.13 -7.008 -1.044 1 95.38 94 VAL A CA 1
ATOM 703 C C . VAL A 1 94 ? 0.625 -7.18 0.387 1 95.38 94 VAL A C 1
ATOM 705 O O . VAL A 1 94 ? 0.139 -6.227 0.998 1 95.38 94 VAL A O 1
ATOM 708 N N . SER A 1 95 ? 0.722 -8.375 0.865 1 94.69 95 SER A N 1
ATOM 709 C CA . SER A 1 95 ? 0.361 -8.664 2.25 1 94.69 95 SER A CA 1
ATOM 710 C C . SER A 1 95 ? 1.343 -9.641 2.887 1 94.69 95 SER A C 1
ATOM 712 O O . SER A 1 95 ? 1.791 -10.586 2.238 1 94.69 95 SER A O 1
ATOM 714 N N . LEU A 1 96 ? 1.625 -9.367 4.09 1 94.19 96 LEU A N 1
ATOM 715 C CA . LEU A 1 96 ? 2.539 -10.188 4.879 1 94.19 96 LEU A CA 1
ATOM 716 C C . LEU A 1 96 ? 1.769 -11.109 5.816 1 94.19 96 LEU A C 1
ATOM 718 O O . LEU A 1 96 ? 0.806 -10.688 6.461 1 94.19 96 LEU A O 1
ATOM 722 N N . VAL A 1 97 ? 2.162 -12.352 5.785 1 93.31 97 VAL A N 1
ATOM 723 C CA . VAL A 1 97 ? 1.749 -13.312 6.809 1 93.31 97 VAL A CA 1
ATOM 724 C C . VAL A 1 97 ? 2.908 -13.578 7.766 1 93.31 97 VAL A C 1
ATOM 726 O O . VAL A 1 97 ? 3.949 -14.102 7.359 1 93.31 97 VAL A O 1
ATOM 729 N N . ALA A 1 98 ? 2.666 -13.172 8.938 1 87.75 98 ALA A N 1
ATOM 730 C CA . ALA A 1 98 ? 3.691 -13.383 9.953 1 87.75 98 ALA A CA 1
ATOM 731 C C . ALA A 1 98 ? 3.082 -13.938 11.242 1 87.75 98 ALA A C 1
ATOM 733 O O . ALA A 1 98 ? 1.882 -13.789 11.484 1 87.75 98 ALA A O 1
ATOM 734 N N . ASP A 1 99 ? 3.85 -14.688 11.969 1 83.56 99 ASP A N 1
ATOM 735 C CA . ASP A 1 99 ? 3.562 -15.148 13.32 1 83.56 99 ASP A CA 1
ATOM 736 C C . ASP A 1 99 ? 4.641 -14.68 14.297 1 83.56 99 ASP A C 1
ATOM 738 O O . ASP A 1 99 ? 5.73 -15.258 14.352 1 83.56 99 ASP A O 1
ATOM 742 N N . GLY A 1 100 ? 4.262 -13.633 15.039 1 78.94 100 GLY A N 1
ATOM 743 C CA . GLY A 1 100 ? 5.285 -12.992 15.852 1 78.94 100 GLY A CA 1
ATOM 744 C C . GLY A 1 100 ? 6.445 -12.453 15.039 1 78.94 100 GLY A C 1
ATOM 745 O O . GLY A 1 100 ? 6.238 -11.688 14.086 1 78.94 100 GLY A O 1
ATOM 746 N N . ASP A 1 101 ? 7.641 -12.922 15.305 1 80.56 101 ASP A N 1
ATOM 747 C CA . ASP A 1 101 ? 8.852 -12.422 14.664 1 80.56 101 ASP A CA 1
ATOM 748 C C . ASP A 1 101 ? 9.219 -13.258 13.445 1 80.56 101 ASP A C 1
ATOM 750 O O . ASP A 1 101 ? 10.234 -13 12.789 1 80.56 101 ASP A O 1
ATOM 754 N N . THR A 1 102 ? 8.344 -14.172 13.156 1 82 102 THR A N 1
ATOM 755 C CA . THR A 1 102 ? 8.617 -15.062 12.031 1 82 102 THR A CA 1
ATOM 756 C C . THR A 1 102 ? 7.746 -14.711 10.836 1 82 102 THR A C 1
ATOM 758 O O . THR A 1 102 ? 6.52 -14.641 10.953 1 82 102 THR A O 1
ATOM 761 N N . PHE A 1 103 ? 8.406 -14.43 9.797 1 81.12 103 PHE A N 1
ATOM 762 C CA . PHE A 1 103 ? 7.617 -14.18 8.594 1 81.12 103 PHE A CA 1
ATOM 763 C C . PHE A 1 103 ? 7.395 -15.477 7.816 1 81.12 103 PHE A C 1
ATOM 765 O O . PHE A 1 103 ? 8.336 -16.234 7.586 1 81.12 103 PHE A O 1
ATOM 772 N N . ILE A 1 104 ? 6.223 -15.773 7.551 1 90 104 ILE A N 1
ATOM 773 C CA . ILE A 1 104 ? 5.762 -17.047 7.012 1 90 104 ILE A CA 1
ATOM 774 C C . ILE A 1 104 ? 5.562 -16.922 5.504 1 90 104 ILE A C 1
ATOM 776 O O . ILE A 1 104 ? 6.059 -17.75 4.734 1 90 104 ILE A O 1
ATOM 780 N N . GLN A 1 105 ? 4.855 -15.914 5.094 1 94.31 105 GLN A N 1
ATOM 781 C CA . GLN A 1 105 ? 4.574 -15.742 3.672 1 94.31 105 GLN A CA 1
ATOM 782 C C . GLN A 1 105 ? 4.441 -14.266 3.312 1 94.31 105 GLN A C 1
ATOM 784 O O . GLN A 1 105 ? 4.051 -13.453 4.152 1 94.31 105 GLN A O 1
ATOM 789 N N . VAL A 1 106 ? 4.777 -13.969 2.121 1 96 106 VAL A N 1
ATOM 790 C CA . VAL A 1 106 ? 4.445 -12.703 1.489 1 96 106 VAL A CA 1
ATOM 791 C C . VAL A 1 106 ? 3.652 -12.953 0.208 1 96 106 VAL A C 1
ATOM 793 O O . VAL A 1 106 ? 4.105 -13.688 -0.674 1 96 106 VAL A O 1
ATOM 796 N N . HIS A 1 107 ? 2.523 -12.383 0.136 1 97 107 HIS A N 1
ATOM 797 C CA . HIS A 1 107 ? 1.676 -12.523 -1.043 1 97 107 HIS A CA 1
ATOM 798 C C . HIS A 1 107 ? 1.649 -11.234 -1.86 1 97 107 HIS A C 1
ATOM 800 O O . HIS A 1 107 ? 1.444 -10.148 -1.312 1 97 107 HIS A O 1
ATOM 806 N N . THR A 1 108 ? 1.879 -11.344 -3.107 1 97.25 108 THR A N 1
ATOM 807 C CA . THR A 1 108 ? 1.799 -10.234 -4.055 1 97.25 108 THR A CA 1
ATOM 808 C C . THR A 1 108 ? 0.676 -10.469 -5.062 1 97.25 108 THR A C 1
ATOM 810 O O . THR A 1 108 ? 0.61 -11.523 -5.695 1 97.25 108 THR A O 1
ATOM 813 N N . PHE A 1 109 ? -0.149 -9.461 -5.227 1 97.25 109 PHE A N 1
ATOM 814 C CA . PHE A 1 109 ? -1.295 -9.547 -6.125 1 97.25 109 PHE A CA 1
ATOM 815 C C . PHE A 1 109 ? -1.206 -8.5 -7.223 1 97.25 109 PHE A C 1
ATOM 817 O O . PHE A 1 109 ? -0.741 -7.383 -6.984 1 97.25 109 PHE A O 1
ATOM 824 N N . PHE A 1 110 ? -1.71 -8.859 -8.32 1 95.06 110 PHE A N 1
ATOM 825 C CA . PHE A 1 110 ? -1.672 -8.047 -9.523 1 95.06 110 PHE A CA 1
ATOM 826 C C . PHE A 1 110 ? -2.67 -8.562 -10.555 1 95.06 110 PHE A C 1
ATOM 828 O O . PHE A 1 110 ? -3.439 -9.484 -10.281 1 95.06 110 PHE A O 1
ATOM 835 N N . PHE A 1 111 ? -2.635 -7.887 -11.703 1 95.06 111 PHE A N 1
ATOM 836 C CA . PHE A 1 111 ? -3.496 -8.375 -12.773 1 95.06 111 PHE A CA 1
ATOM 837 C C . PHE A 1 111 ? -2.668 -8.906 -13.938 1 95.06 111 PHE A C 1
ATOM 839 O O . PHE A 1 111 ? -1.673 -8.297 -14.328 1 95.06 111 PHE A O 1
ATOM 846 N N . SER A 1 112 ? -3.068 -10.055 -14.461 1 97.75 112 SER A N 1
ATOM 847 C CA . SER A 1 112 ? -2.463 -10.594 -15.672 1 97.75 112 SER A CA 1
ATOM 848 C C . SER A 1 112 ? -2.801 -9.734 -16.891 1 97.75 112 SER A C 1
ATOM 850 O O . SER A 1 112 ? -3.621 -8.82 -16.797 1 97.75 112 SER A O 1
ATOM 852 N N . PRO A 1 113 ? -2.172 -10.047 -18.016 1 96.12 113 PRO A N 1
ATOM 853 C CA . PRO A 1 113 ? -2.484 -9.289 -19.234 1 96.12 113 PRO A CA 1
ATOM 854 C C . PRO A 1 113 ? -3.953 -9.398 -19.641 1 96.12 113 PRO A C 1
ATOM 856 O O . PRO A 1 113 ? -4.488 -8.492 -20.281 1 96.12 113 PRO A O 1
ATOM 859 N N . GLU A 1 114 ? -4.625 -10.445 -19.219 1 97.62 114 GLU A N 1
ATOM 860 C CA . GLU A 1 114 ? -6.043 -10.641 -19.5 1 97.62 114 GLU A CA 1
ATOM 861 C C . GLU A 1 114 ? -6.914 -10.07 -18.375 1 97.62 114 GLU A C 1
ATOM 863 O O . GLU A 1 114 ? -8.109 -10.352 -18.312 1 97.62 114 GLU A O 1
ATOM 868 N N . ASN A 1 115 ? -6.312 -9.383 -17.469 1 96.38 115 ASN A N 1
ATOM 869 C CA . ASN A 1 115 ? -6.957 -8.703 -16.359 1 96.38 115 ASN A CA 1
ATOM 870 C C . ASN A 1 115 ? -7.477 -9.695 -15.32 1 96.38 115 ASN A C 1
ATOM 872 O O . ASN A 1 115 ? -8.445 -9.406 -14.617 1 96.38 115 ASN A O 1
ATOM 876 N N . VAL A 1 116 ? -6.848 -10.828 -15.281 1 98.44 116 VAL A N 1
ATOM 877 C CA . VAL A 1 116 ? -7.176 -11.805 -14.25 1 98.44 116 VAL A CA 1
ATOM 878 C C . VAL A 1 116 ? -6.414 -11.477 -12.969 1 98.44 116 VAL A C 1
ATOM 880 O O . VAL A 1 116 ? -5.203 -11.258 -13 1 98.44 116 VAL A O 1
ATOM 883 N N . LEU A 1 117 ? -7.203 -11.383 -11.859 1 98.12 117 LEU A N 1
ATOM 884 C CA . LEU A 1 117 ? -6.523 -11.266 -10.57 1 98.12 117 LEU A CA 1
ATOM 885 C C . LEU A 1 117 ? -5.539 -12.414 -10.375 1 98.12 117 LEU A C 1
ATOM 887 O O . LEU A 1 117 ? -5.918 -13.586 -10.469 1 98.12 117 LEU A O 1
ATOM 891 N N . SER A 1 118 ? -4.281 -12.047 -10.117 1 98.69 118 SER A N 1
ATOM 892 C CA . SER A 1 118 ? -3.203 -13.031 -10.102 1 98.69 118 SER A CA 1
ATOM 893 C C . SER A 1 118 ? -2.316 -12.859 -8.875 1 98.69 118 SER A C 1
ATOM 895 O O . SER A 1 118 ? -2.42 -11.859 -8.164 1 98.69 118 SER A O 1
ATOM 897 N N . GLN A 1 119 ? -1.415 -13.914 -8.719 1 98.44 119 GLN A N 1
ATOM 898 C CA . GLN A 1 119 ? -0.702 -13.945 -7.445 1 98.44 119 GLN A CA 1
ATOM 899 C C . GLN A 1 119 ? 0.651 -14.641 -7.594 1 98.44 119 GLN A C 1
ATOM 901 O O . GLN A 1 119 ? 0.775 -15.625 -8.328 1 98.44 119 GLN A O 1
ATOM 906 N N . TYR A 1 120 ? 1.622 -14.062 -6.977 1 98.19 120 TYR A N 1
ATOM 907 C CA . TYR A 1 120 ? 2.816 -14.773 -6.535 1 98.19 120 TYR A CA 1
ATOM 908 C C . TYR A 1 120 ? 2.984 -14.672 -5.023 1 98.19 120 TYR A C 1
ATOM 910 O O . TYR A 1 120 ? 2.449 -13.758 -4.391 1 98.19 120 TYR A O 1
ATOM 918 N N . TYR A 1 121 ? 3.623 -15.734 -4.41 1 96.5 121 TYR A N 1
ATOM 919 C CA . TYR A 1 121 ? 3.93 -15.602 -2.99 1 96.5 121 TYR A CA 1
ATOM 920 C C . TYR A 1 121 ? 5.211 -16.344 -2.635 1 96.5 121 TYR A C 1
ATOM 922 O O . TYR A 1 121 ? 5.586 -17.297 -3.316 1 96.5 121 TYR A O 1
ATOM 930 N N . TRP A 1 122 ? 5.902 -15.781 -1.725 1 95.06 122 TRP A N 1
ATOM 931 C CA . TRP A 1 122 ? 7.035 -16.453 -1.104 1 95.06 122 TRP A CA 1
ATOM 932 C C . TRP A 1 122 ? 6.594 -17.234 0.134 1 95.06 122 TRP A C 1
ATOM 934 O O . TRP A 1 122 ? 5.82 -16.719 0.947 1 95.06 122 TRP A O 1
ATOM 944 N N . ASP A 1 123 ? 7.059 -18.406 0.194 1 92.94 123 ASP A N 1
ATOM 945 C CA . ASP A 1 123 ? 6.805 -19.297 1.323 1 92.94 123 ASP A CA 1
ATOM 946 C C . ASP A 1 123 ? 8.109 -19.766 1.959 1 92.94 123 ASP A C 1
ATOM 948 O O . ASP A 1 123 ? 9.055 -20.141 1.255 1 92.94 123 ASP A O 1
ATOM 952 N N . ASP A 1 124 ? 8.141 -19.719 3.232 1 86.81 124 ASP A N 1
ATOM 953 C CA . ASP A 1 124 ? 9.383 -20.016 3.934 1 86.81 124 ASP A CA 1
ATOM 954 C C . ASP A 1 124 ? 9.82 -21.469 3.682 1 86.81 124 ASP A C 1
ATOM 956 O O . ASP A 1 124 ? 11 -21.797 3.826 1 86.81 124 ASP A O 1
ATOM 960 N N . VAL A 1 125 ? 8.93 -22.328 3.312 1 87.88 125 VAL A N 1
ATOM 961 C CA . VAL A 1 125 ? 9.242 -23.75 3.1 1 87.88 125 VAL A CA 1
ATOM 962 C C . VAL A 1 125 ? 9.359 -24.031 1.604 1 87.88 125 VAL A C 1
ATOM 964 O O . VAL A 1 125 ? 10.336 -24.641 1.157 1 87.88 125 VAL A O 1
ATOM 967 N N . LEU A 1 126 ? 8.461 -23.531 0.741 1 90.81 126 LEU A N 1
ATOM 968 C CA . LEU A 1 126 ? 8.328 -23.922 -0.659 1 90.81 126 LEU A CA 1
ATOM 969 C C . LEU A 1 126 ? 9.07 -22.953 -1.567 1 90.81 126 LEU A C 1
ATOM 971 O O . LEU A 1 126 ? 9.281 -23.234 -2.748 1 90.81 126 LEU A O 1
ATOM 975 N N . GLY A 1 127 ? 9.508 -21.766 -1.002 1 92.44 127 GLY A N 1
ATOM 976 C CA . GLY A 1 127 ? 10.055 -20.719 -1.855 1 92.44 127 GLY A CA 1
ATOM 977 C C . GLY A 1 127 ? 8.992 -19.969 -2.645 1 92.44 127 GLY A C 1
ATOM 978 O O . GLY A 1 127 ? 7.863 -19.812 -2.178 1 92.44 127 GLY A O 1
ATOM 979 N N . ILE A 1 128 ? 9.391 -19.484 -3.777 1 95.25 128 ILE A N 1
ATOM 980 C CA . ILE A 1 128 ? 8.477 -18.672 -4.574 1 95.25 128 ILE A CA 1
ATOM 981 C C . ILE A 1 128 ? 7.473 -19.578 -5.289 1 95.25 128 ILE A C 1
ATOM 983 O O . ILE A 1 128 ? 7.863 -20.531 -5.969 1 95.25 128 ILE A O 1
ATOM 987 N N . GLN A 1 129 ? 6.258 -19.312 -5.039 1 95.81 129 GLN A N 1
ATOM 988 C CA . GLN A 1 129 ? 5.137 -19.969 -5.711 1 95.81 129 GLN A CA 1
ATOM 989 C C . GLN A 1 129 ? 4.277 -18.938 -6.453 1 95.81 129 GLN A C 1
ATOM 991 O O . GLN A 1 129 ? 4.359 -17.75 -6.191 1 95.81 129 GLN A O 1
ATOM 996 N N . GLY A 1 130 ? 3.508 -19.406 -7.473 1 96.56 130 GLY A N 1
ATOM 997 C CA . GLY A 1 130 ? 2.574 -18.516 -8.156 1 96.56 130 GLY A CA 1
ATOM 998 C C . GLY A 1 130 ? 2.547 -18.734 -9.656 1 96.56 130 GLY A C 1
ATOM 999 O O . GLY A 1 130 ? 3.102 -19.703 -10.164 1 96.56 130 GLY A O 1
ATOM 1000 N N . GLY A 1 131 ? 1.862 -17.766 -10.25 1 93.75 131 GLY A N 1
ATOM 1001 C CA . GLY A 1 131 ? 1.768 -17.797 -11.703 1 93.75 131 GLY A CA 1
ATOM 1002 C C . GLY A 1 131 ? 0.664 -18.703 -12.211 1 93.75 131 GLY A C 1
ATOM 1003 O O . GLY A 1 131 ? -0.158 -19.188 -11.438 1 93.75 131 GLY A O 1
ATOM 1004 N N . PRO A 1 132 ? 0.703 -18.875 -13.492 1 92.12 132 PRO A N 1
ATOM 1005 C CA . PRO A 1 132 ? -0.414 -19.578 -14.133 1 92.12 132 PRO A CA 1
ATOM 1006 C C . PRO A 1 132 ? -0.483 -21.047 -13.758 1 92.12 132 PRO A C 1
ATOM 1008 O O . PRO A 1 132 ? -1.543 -21.672 -13.875 1 92.12 132 PRO A O 1
ATOM 1011 N N . ASN A 1 133 ? 0.541 -21.641 -13.211 1 90.81 133 ASN A N 1
ATOM 1012 C CA . ASN A 1 133 ? 0.553 -23.062 -12.914 1 90.81 133 ASN A CA 1
ATOM 1013 C C . ASN A 1 133 ? 0.286 -23.328 -11.438 1 90.81 133 ASN A C 1
ATOM 1015 O O . ASN A 1 133 ? 0.261 -24.484 -11.008 1 90.81 133 ASN A O 1
ATOM 1019 N N . CYS A 1 134 ? 0.113 -22.391 -10.727 1 95.31 134 CYS A N 1
ATOM 1020 C CA . CYS A 1 134 ? -0.203 -22.547 -9.312 1 95.31 134 CYS A CA 1
ATOM 1021 C C . CYS A 1 134 ? -1.678 -22.875 -9.117 1 95.31 134 CYS A C 1
ATOM 1023 O O . CYS A 1 134 ? -2.531 -21.984 -9.195 1 95.31 134 CYS A O 1
ATOM 1025 N N . LEU A 1 135 ? -1.998 -24 -8.734 1 93.12 135 LEU A N 1
ATOM 1026 C CA . LEU A 1 135 ? -3.369 -24.5 -8.68 1 93.12 135 LEU A CA 1
ATOM 1027 C C . LEU A 1 135 ? -4.109 -23.922 -7.48 1 93.12 135 LEU A C 1
ATOM 1029 O O . LEU A 1 135 ? -5.336 -23.781 -7.512 1 93.12 135 LEU A O 1
ATOM 1033 N N . THR A 1 136 ? -3.441 -23.625 -6.453 1 93.62 136 THR A N 1
ATOM 1034 C CA . THR A 1 136 ? -4.082 -23.156 -5.23 1 93.62 136 THR A CA 1
ATOM 1035 C C . THR A 1 136 ? -4.133 -21.625 -5.195 1 93.62 136 THR A C 1
ATOM 1037 O O . THR A 1 136 ? -4.75 -21.031 -4.305 1 93.62 136 THR A O 1
ATOM 1040 N N . CYS A 1 137 ? -3.51 -20.984 -6.172 1 97.12 137 CYS A N 1
ATOM 1041 C CA . CYS A 1 137 ? -3.451 -19.531 -6.207 1 97.12 137 CYS A CA 1
ATOM 1042 C C . CYS A 1 137 ? -4.73 -18.953 -6.793 1 97.12 137 CYS A C 1
ATOM 1044 O O . CYS A 1 137 ? -5.438 -19.625 -7.543 1 97.12 137 CYS A O 1
ATOM 1046 N N . VAL A 1 138 ? -4.941 -17.672 -6.453 1 98.5 138 VAL A N 1
ATOM 1047 C CA . VAL A 1 138 ? -6.141 -16.984 -6.922 1 98.5 138 VAL A CA 1
ATOM 1048 C C . VAL A 1 138 ? -6.152 -16.938 -8.445 1 98.5 138 VAL A C 1
ATOM 1050 O O . VAL A 1 138 ? -7.215 -16.891 -9.062 1 98.5 138 VAL A O 1
ATOM 1053 N N . THR A 1 139 ? -4.988 -16.953 -9.078 1 98.31 139 THR A N 1
ATOM 1054 C CA . THR A 1 139 ? -4.848 -16.922 -10.531 1 98.31 139 THR A CA 1
ATOM 1055 C C . THR A 1 139 ? -5.691 -18.016 -11.172 1 98.31 139 THR A C 1
ATOM 1057 O O . THR A 1 139 ? -6.281 -17.812 -12.234 1 98.31 139 THR A O 1
ATOM 1060 N N . ASN A 1 140 ? -5.734 -19.094 -10.547 1 97.12 140 ASN A N 1
ATOM 1061 C CA . ASN A 1 140 ? -6.41 -20.266 -11.094 1 97.12 140 ASN A CA 1
ATOM 1062 C C . ASN A 1 140 ? -7.926 -20.125 -11.023 1 97.12 140 ASN A C 1
ATOM 1064 O O . ASN A 1 140 ? -8.656 -20.875 -11.656 1 97.12 140 ASN A O 1
ATOM 1068 N N . LYS A 1 141 ? -8.453 -19.219 -10.359 1 97.44 141 LYS A N 1
ATOM 1069 C CA . LYS A 1 141 ? -9.898 -19.031 -10.195 1 97.44 141 LYS A CA 1
ATOM 1070 C C . LYS A 1 141 ? -10.492 -18.25 -11.359 1 97.44 141 LYS A C 1
ATOM 1072 O O . LYS A 1 141 ? -11.703 -18.266 -11.586 1 97.44 141 LYS A O 1
ATOM 1077 N N . GLY A 1 142 ? -9.625 -17.375 -11.969 1 97.62 142 GLY A N 1
ATOM 1078 C CA . GLY A 1 142 ? -10.062 -16.656 -13.156 1 97.62 142 GLY A CA 1
ATOM 1079 C C . GLY A 1 142 ? -10.938 -15.453 -12.844 1 97.62 142 GLY A C 1
ATOM 1080 O O . GLY A 1 142 ? -11.805 -15.086 -13.633 1 97.62 142 GLY A O 1
ATOM 1081 N N . PHE A 1 143 ? -10.82 -14.867 -11.711 1 98.38 143 PHE A N 1
ATOM 1082 C CA . PHE A 1 143 ? -11.547 -13.633 -11.422 1 98.38 143 PHE A CA 1
ATOM 1083 C C . PHE A 1 143 ? -11.031 -12.484 -12.281 1 98.38 143 PHE A C 1
ATOM 1085 O O . PHE A 1 143 ? -9.883 -12.055 -12.125 1 98.38 143 PHE A O 1
ATOM 1092 N N . VAL A 1 144 ? -11.914 -11.93 -13.094 1 98.38 144 VAL A N 1
ATOM 1093 C CA . VAL A 1 144 ? -11.492 -10.906 -14.039 1 98.38 144 VAL A CA 1
ATOM 1094 C C . VAL A 1 144 ? -11.812 -9.523 -13.484 1 98.38 144 VAL A C 1
ATOM 1096 O O . VAL A 1 144 ? -12.945 -9.258 -13.07 1 98.38 144 VAL A O 1
ATOM 1099 N N . GLY A 1 145 ? -10.805 -8.641 -13.461 1 95.31 145 GLY A N 1
ATOM 1100 C CA . GLY A 1 145 ? -11.008 -7.258 -13.062 1 95.31 145 GLY A CA 1
ATOM 1101 C C . GLY A 1 145 ? -11.352 -6.348 -14.227 1 95.31 145 GLY A C 1
ATOM 1102 O O . GLY A 1 145 ? -11.141 -6.707 -15.391 1 95.31 145 GLY A O 1
ATOM 1103 N N . VAL A 1 146 ? -11.898 -5.215 -13.852 1 90.38 146 VAL A N 1
ATOM 1104 C CA . VAL A 1 146 ? -12.148 -4.199 -14.867 1 90.38 146 VAL A CA 1
ATOM 1105 C C . VAL A 1 146 ? -10.828 -3.73 -15.469 1 90.38 146 VAL A C 1
ATOM 1107 O O . VAL A 1 146 ? -9.891 -3.393 -14.742 1 90.38 146 VAL A O 1
ATOM 1110 N N . ALA A 1 147 ? -10.789 -3.643 -16.781 1 89.06 147 ALA A N 1
ATOM 1111 C CA . ALA A 1 147 ? -9.594 -3.203 -17.484 1 89.06 147 ALA A CA 1
ATOM 1112 C C . ALA A 1 147 ? -9.203 -1.787 -17.062 1 89.06 147 ALA A C 1
ATOM 1114 O O . ALA A 1 147 ? -10.055 -0.904 -16.969 1 89.06 147 ALA A O 1
ATOM 1115 N N . GLY A 1 148 ? -7.926 -1.706 -16.719 1 83 148 GLY A N 1
ATOM 1116 C CA . GLY A 1 148 ? -7.41 -0.378 -16.438 1 83 148 GLY A CA 1
ATOM 1117 C C . GLY A 1 148 ? -7.641 0.055 -15 1 83 148 GLY A C 1
ATOM 1118 O O . GLY A 1 148 ? -7.102 1.071 -14.555 1 83 148 GLY A O 1
ATOM 1119 N N . SER A 1 149 ? -8.461 -0.686 -14.289 1 84.56 149 SER A N 1
ATOM 1120 C CA . SER A 1 149 ? -8.695 -0.318 -12.898 1 84.56 149 SER A CA 1
ATOM 1121 C C . SER A 1 149 ? -7.414 -0.418 -12.07 1 84.56 149 SER A C 1
ATOM 1123 O O . SER A 1 149 ? -6.633 -1.357 -12.242 1 84.56 149 SER A O 1
ATOM 1125 N N . GLN A 1 150 ? -7.27 0.53 -11.156 1 84.12 150 GLN A N 1
ATOM 1126 C CA . GLN A 1 150 ? -6.102 0.542 -10.281 1 84.12 150 GLN A CA 1
ATOM 1127 C C . GLN A 1 150 ? -6.465 0.09 -8.867 1 84.12 150 GLN A C 1
ATOM 1129 O O . GLN A 1 150 ? -5.602 0.031 -7.992 1 84.12 150 GLN A O 1
ATOM 1134 N N . MET A 1 151 ? -7.703 -0.255 -8.688 1 86.44 151 MET A N 1
ATOM 1135 C CA . MET A 1 151 ? -8.18 -0.662 -7.363 1 86.44 151 MET A CA 1
ATOM 1136 C C . MET A 1 151 ? -7.676 -2.059 -7.016 1 86.44 151 MET A C 1
ATOM 1138 O O . MET A 1 151 ? -8.039 -3.037 -7.668 1 86.44 151 MET A O 1
ATOM 1142 N N . LEU A 1 152 ? -6.836 -2.086 -5.996 1 91.31 152 LEU A N 1
ATOM 1143 C CA . LEU A 1 152 ? -6.332 -3.361 -5.496 1 91.31 152 LEU A CA 1
ATOM 1144 C C . LEU A 1 152 ? -5.773 -3.211 -4.086 1 91.31 152 LEU A C 1
ATOM 1146 O O . LEU A 1 152 ? -4.949 -2.33 -3.832 1 91.31 152 LEU A O 1
ATOM 1150 N N . TYR A 1 153 ? -6.273 -3.984 -3.199 1 91.31 153 TYR A N 1
ATOM 1151 C CA . TYR A 1 153 ? -5.684 -4.062 -1.868 1 91.31 153 TYR A CA 1
ATOM 1152 C C . TYR A 1 153 ? -5.66 -5.504 -1.366 1 91.31 153 TYR A C 1
ATOM 1154 O O . TYR A 1 153 ? -6.418 -6.348 -1.851 1 91.31 153 TYR A O 1
ATOM 1162 N N . ALA A 1 154 ? -4.777 -5.746 -0.464 1 95 154 ALA A N 1
ATOM 1163 C CA . ALA A 1 154 ? -4.621 -7.102 0.055 1 95 154 ALA A CA 1
ATOM 1164 C C . ALA A 1 154 ? -4.371 -7.086 1.56 1 95 154 ALA A C 1
ATOM 1166 O O . ALA A 1 154 ? -3.621 -6.246 2.062 1 95 154 ALA A O 1
ATOM 1167 N N . MET A 1 155 ? -5.035 -8.008 2.176 1 93.06 155 MET A N 1
ATOM 1168 C CA . MET A 1 155 ? -4.875 -8.227 3.611 1 93.06 155 MET A CA 1
ATOM 1169 C C . MET A 1 155 ? -4.703 -9.711 3.922 1 93.06 155 MET A C 1
ATOM 1171 O O . MET A 1 155 ? -5.168 -10.562 3.164 1 93.06 155 MET A O 1
ATOM 1175 N N . ALA A 1 156 ? -4.047 -9.914 5.02 1 92.56 156 ALA A N 1
ATOM 1176 C CA . ALA A 1 156 ? -3.863 -11.289 5.469 1 92.56 156 ALA A CA 1
ATOM 1177 C C . ALA A 1 156 ? -3.926 -11.383 6.992 1 92.56 156 ALA A C 1
ATOM 1179 O O . ALA A 1 156 ? -3.654 -10.406 7.691 1 92.56 156 ALA A O 1
ATOM 1180 N N . SER A 1 157 ? -4.32 -12.57 7.422 1 89.19 157 SER A N 1
ATOM 1181 C CA . SER A 1 157 ? -4.301 -12.875 8.852 1 89.19 157 SER A CA 1
ATOM 1182 C C . SER A 1 157 ? -3.719 -14.266 9.109 1 89.19 157 SER A C 1
ATOM 1184 O O . SER A 1 157 ? -4.055 -15.227 8.414 1 89.19 157 SER A O 1
ATOM 1186 N N . SER A 1 158 ? -2.893 -14.25 10.125 1 87.56 158 SER A N 1
ATOM 1187 C CA . SER A 1 158 ? -2.32 -15.531 10.539 1 87.56 158 SER A CA 1
ATOM 1188 C C . SER A 1 158 ? -3.086 -16.125 11.719 1 87.56 158 SER A C 1
ATOM 1190 O O . SER A 1 158 ? -2.611 -17.062 12.367 1 87.56 158 SER A O 1
ATOM 1192 N N . ALA A 1 159 ? -4.195 -15.539 11.992 1 84.06 159 ALA A N 1
ATOM 1193 C CA . ALA A 1 159 ? -4.988 -16.031 13.117 1 84.06 159 ALA A CA 1
ATOM 1194 C C . ALA A 1 159 ? -5.434 -17.469 12.891 1 84.06 159 ALA A C 1
ATOM 1196 O O . ALA A 1 159 ? -5.734 -18.188 13.844 1 84.06 159 ALA A O 1
ATOM 1197 N N . THR A 1 160 ? -5.543 -17.859 11.688 1 84.38 160 THR A N 1
ATOM 1198 C CA . THR A 1 160 ? -5.867 -19.234 11.312 1 84.38 160 THR A CA 1
ATOM 1199 C C . THR A 1 160 ? -4.742 -19.844 10.477 1 84.38 160 THR A C 1
ATOM 1201 O O . THR A 1 160 ? -3.881 -19.141 9.969 1 84.38 160 THR A O 1
ATOM 1204 N N . SER A 1 161 ? -4.711 -21.312 10.5 1 85.12 161 SER A N 1
ATOM 1205 C CA . SER A 1 161 ? -3.828 -22.078 9.617 1 85.12 161 SER A CA 1
ATOM 1206 C C . SER A 1 161 ? -4.621 -22.984 8.688 1 85.12 161 SER A C 1
ATOM 1208 O O . SER A 1 161 ? -5.363 -23.859 9.148 1 85.12 161 SER A O 1
ATOM 1210 N N . PRO A 1 162 ? -4.555 -22.844 7.379 1 88.5 162 PRO A N 1
ATOM 1211 C CA . PRO A 1 162 ? -3.744 -21.859 6.66 1 88.5 162 PRO A CA 1
ATOM 1212 C C . PRO A 1 162 ? -4.219 -20.422 6.887 1 88.5 162 PRO A C 1
ATOM 1214 O O . PRO A 1 162 ? -5.348 -20.203 7.336 1 88.5 162 PRO A O 1
ATOM 1217 N N . PRO A 1 163 ? -3.336 -19.453 6.559 1 90.88 163 PRO A N 1
ATOM 1218 C CA . PRO A 1 163 ? -3.736 -18.062 6.746 1 90.88 163 PRO A CA 1
ATOM 1219 C C . PRO A 1 163 ? -4.938 -17.672 5.887 1 90.88 163 PRO A C 1
ATOM 1221 O O . PRO A 1 163 ? -5.203 -18.312 4.863 1 90.88 163 PRO A O 1
ATOM 1224 N N . THR A 1 164 ? -5.629 -16.672 6.391 1 93.44 164 THR A N 1
ATOM 1225 C CA . THR A 1 164 ? -6.727 -16.109 5.609 1 93.44 164 THR A CA 1
ATOM 1226 C C . THR A 1 164 ? -6.25 -14.922 4.773 1 93.44 164 THR A C 1
ATOM 1228 O O . THR A 1 164 ? -5.512 -14.07 5.266 1 93.44 164 THR A O 1
ATOM 1231 N N . LEU A 1 165 ? -6.637 -14.906 3.549 1 95.44 165 LEU A N 1
ATOM 1232 C CA . LEU A 1 165 ? -6.309 -13.828 2.625 1 95.44 165 LEU A CA 1
ATOM 1233 C C . LEU A 1 165 ? -7.57 -13.133 2.119 1 95.44 165 LEU A C 1
ATOM 1235 O O . LEU A 1 165 ? -8.57 -13.797 1.839 1 95.44 165 LEU A O 1
ATOM 1239 N N . ARG A 1 166 ? -7.539 -11.844 2.027 1 95.69 166 ARG A N 1
ATOM 1240 C CA . ARG A 1 166 ? -8.617 -11.016 1.506 1 95.69 166 ARG A CA 1
ATOM 1241 C C . ARG A 1 166 ? -8.078 -9.969 0.536 1 95.69 166 ARG A C 1
ATOM 1243 O O . ARG A 1 166 ? -7.199 -9.18 0.887 1 95.69 166 ARG A O 1
ATOM 1250 N N . VAL A 1 167 ? -8.609 -9.984 -0.65 1 96.31 167 VAL A N 1
ATOM 1251 C CA . VAL A 1 167 ? -8.117 -9.117 -1.715 1 96.31 167 VAL A CA 1
ATOM 1252 C C . VAL A 1 167 ? -9.281 -8.359 -2.346 1 96.31 167 VAL A C 1
ATOM 1254 O O . VAL A 1 167 ? -10.25 -8.961 -2.814 1 96.31 167 VAL A O 1
ATOM 1257 N N . GLY A 1 168 ? -9.172 -7.07 -2.402 1 93.38 168 GLY A N 1
ATOM 1258 C CA . GLY A 1 168 ? -10.219 -6.254 -2.992 1 93.38 168 GLY A CA 1
ATOM 1259 C C . GLY A 1 168 ? -9.844 -5.699 -4.355 1 93.38 168 GLY A C 1
ATOM 1260 O O . GLY A 1 168 ? -8.695 -5.324 -4.586 1 93.38 168 GLY A O 1
ATOM 1261 N N . PHE A 1 169 ? -10.797 -5.613 -5.191 1 91.81 169 PHE A N 1
ATOM 1262 C CA . PHE A 1 169 ? -10.648 -5.113 -6.555 1 91.81 169 PHE A CA 1
ATOM 1263 C C . PHE A 1 169 ? -12 -4.789 -7.164 1 91.81 169 PHE A C 1
ATOM 1265 O O . PHE A 1 169 ? -13.039 -4.98 -6.523 1 91.81 169 PHE A O 1
ATOM 1272 N N . VAL A 1 170 ? -11.93 -4.23 -8.344 1 91.19 170 VAL A N 1
ATOM 1273 C CA . VAL A 1 170 ? -13.172 -4.027 -9.086 1 91.19 170 VAL A CA 1
ATOM 1274 C C . VAL A 1 170 ? -13.352 -5.137 -10.117 1 91.19 170 VAL A C 1
ATOM 1276 O O . VAL A 1 170 ? -12.633 -5.184 -11.117 1 91.19 170 VAL A O 1
ATOM 1279 N N . SER A 1 171 ? -14.297 -5.957 -9.852 1 94.25 171 SER A N 1
ATOM 1280 C CA . SER A 1 171 ? -14.562 -7.094 -10.734 1 94.25 171 SER A CA 1
ATOM 1281 C C . SER A 1 171 ? -15.289 -6.656 -12 1 94.25 171 SER A C 1
ATOM 1283 O O . SER A 1 171 ? -16.172 -5.801 -11.945 1 94.25 171 SER A O 1
ATOM 1285 N N . ALA A 1 172 ? -14.938 -7.289 -13.062 1 94.75 172 ALA A N 1
ATOM 1286 C CA . ALA A 1 172 ? -15.633 -7.023 -14.32 1 94.75 172 ALA A CA 1
ATOM 1287 C C . ALA A 1 172 ? -17.094 -7.438 -14.234 1 94.75 172 ALA A C 1
ATOM 1289 O O . ALA A 1 172 ? -17.953 -6.848 -14.898 1 94.75 172 ALA A O 1
ATOM 1290 N N . GLY A 1 173 ? -17.375 -8.461 -13.422 1 94.31 173 GLY A N 1
ATOM 1291 C CA . GLY A 1 173 ? -18.734 -8.93 -13.242 1 94.31 173 GLY A CA 1
ATOM 1292 C C . GLY A 1 173 ? -19.562 -8.008 -12.367 1 94.31 173 GLY A C 1
ATOM 1293 O O . GLY A 1 173 ? -20.797 -8.109 -12.344 1 94.31 173 GLY A O 1
ATOM 1294 N N . ALA A 1 174 ? -19 -7.188 -11.633 1 91.44 174 ALA A N 1
ATOM 1295 C CA . ALA A 1 174 ? -19.641 -6.195 -10.773 1 91.44 174 ALA A CA 1
ATOM 1296 C C . ALA A 1 174 ? -18.859 -4.879 -10.781 1 91.44 174 ALA A C 1
ATOM 1298 O O . ALA A 1 174 ? -18.312 -4.465 -9.758 1 91.44 174 ALA A O 1
ATOM 1299 N N . PRO A 1 175 ? -18.922 -4.121 -11.859 1 88.5 175 PRO A N 1
ATOM 1300 C CA . PRO A 1 175 ? -17.984 -3.014 -12.078 1 88.5 175 PRO A CA 1
ATOM 1301 C C . PRO A 1 175 ? -18.359 -1.762 -11.281 1 88.5 175 PRO A C 1
ATOM 1303 O O . PRO A 1 175 ? -17.578 -0.805 -11.227 1 88.5 175 PRO A O 1
ATOM 1306 N N . ASN A 1 176 ? -19.484 -1.757 -10.617 1 81.81 176 ASN A N 1
ATOM 1307 C CA . ASN A 1 176 ? -19.938 -0.541 -9.953 1 81.81 176 ASN A CA 1
ATOM 1308 C C . ASN A 1 176 ? -19.672 -0.59 -8.453 1 81.81 176 ASN A C 1
ATOM 1310 O O . ASN A 1 176 ? -20.156 0.261 -7.703 1 81.81 176 ASN A O 1
ATOM 1314 N N . THR A 1 177 ? -19 -1.639 -8.008 1 85.5 177 THR A N 1
ATOM 1315 C CA . THR A 1 177 ? -18.656 -1.781 -6.598 1 85.5 177 THR A CA 1
ATOM 1316 C C . THR A 1 177 ? -17.328 -2.512 -6.441 1 85.5 177 THR A C 1
ATOM 1318 O O . THR A 1 177 ? -16.719 -2.93 -7.43 1 85.5 177 THR A O 1
ATOM 1321 N N . ILE A 1 178 ? -16.922 -2.609 -5.203 1 89.88 178 ILE A N 1
ATOM 1322 C CA . ILE A 1 178 ? -15.727 -3.387 -4.898 1 89.88 178 ILE A CA 1
ATOM 1323 C C . ILE A 1 178 ? -16.109 -4.844 -4.637 1 89.88 178 ILE A C 1
ATOM 1325 O O . ILE A 1 178 ? -17.109 -5.117 -3.961 1 89.88 178 ILE A O 1
ATOM 1329 N N . SER A 1 179 ? -15.391 -5.68 -5.223 1 93.94 179 SER A N 1
ATOM 1330 C CA . SER A 1 179 ? -15.469 -7.102 -4.898 1 93.94 179 SER A CA 1
ATOM 1331 C C . SER A 1 179 ? -14.258 -7.547 -4.078 1 93.94 179 SER A C 1
ATOM 1333 O O . SER A 1 179 ? -13.172 -6.992 -4.215 1 93.94 179 SER A O 1
ATOM 1335 N N . GLU A 1 180 ? -14.492 -8.523 -3.25 1 95.12 180 GLU A N 1
ATOM 1336 C CA . GLU A 1 180 ? -13.383 -9.102 -2.496 1 95.12 180 GLU A CA 1
ATOM 1337 C C . GLU A 1 180 ? -13.266 -10.602 -2.748 1 95.12 180 GLU A C 1
ATOM 1339 O O . GLU A 1 180 ? -14.266 -11.328 -2.688 1 95.12 180 GLU A O 1
ATOM 1344 N N . ALA A 1 181 ? -12.094 -11.016 -3.145 1 97.44 181 ALA A N 1
ATOM 1345 C CA . ALA A 1 181 ? -11.719 -12.43 -3.129 1 97.44 181 ALA A CA 1
ATOM 1346 C C . ALA A 1 181 ? -11.156 -12.836 -1.769 1 97.44 181 ALA A C 1
ATOM 1348 O O . ALA A 1 181 ? -10.25 -12.18 -1.244 1 97.44 181 ALA A O 1
ATOM 1349 N N . VAL A 1 182 ? -11.664 -13.922 -1.233 1 96.38 182 VAL A N 1
ATOM 1350 C CA . VAL A 1 182 ? -11.242 -14.352 0.095 1 96.38 182 VAL A CA 1
ATOM 1351 C C . VAL A 1 182 ? -10.844 -15.828 0.062 1 96.38 182 VAL A C 1
ATOM 1353 O O . VAL A 1 182 ? -11.508 -16.641 -0.579 1 96.38 182 VAL A O 1
ATOM 1356 N N . ASN A 1 183 ? -9.742 -16.141 0.651 1 96.25 183 ASN A N 1
ATOM 1357 C CA . ASN A 1 183 ? -9.297 -17.516 0.885 1 96.25 183 ASN A CA 1
ATOM 1358 C C . ASN A 1 183 ? -9.117 -17.797 2.373 1 96.25 183 ASN A C 1
ATOM 1360 O O . ASN A 1 183 ? -8.164 -17.312 2.992 1 96.25 183 ASN A O 1
ATOM 1364 N N . THR A 1 184 ? -9.953 -18.578 2.955 1 90.69 184 THR A N 1
ATOM 1365 C CA . THR A 1 184 ? -9.891 -18.906 4.375 1 90.69 184 THR A CA 1
ATOM 1366 C C . THR A 1 184 ? -9.148 -20.219 4.598 1 90.69 184 THR A C 1
ATOM 1368 O O . THR A 1 184 ? -9.203 -20.797 5.688 1 90.69 184 THR A O 1
ATOM 1371 N N . GLY A 1 185 ? -8.555 -20.719 3.547 1 86.62 185 GLY A N 1
ATOM 1372 C CA . GLY A 1 185 ? -7.887 -22 3.623 1 86.62 185 GLY A CA 1
ATOM 1373 C C . GLY A 1 185 ? -8.578 -23.078 2.816 1 86.62 185 GLY A C 1
ATOM 1374 O O . GLY A 1 185 ? -7.988 -24.125 2.529 1 86.62 185 GLY A O 1
ATOM 1375 N N . SER A 1 186 ? -9.812 -22.922 2.445 1 86.94 186 SER A N 1
ATOM 1376 C CA . SER A 1 186 ? -10.586 -23.922 1.705 1 86.94 186 SER A CA 1
ATOM 1377 C C . SER A 1 186 ? -10.719 -23.531 0.237 1 86.94 186 SER A C 1
ATOM 1379 O O . SER A 1 186 ? -11.484 -24.141 -0.506 1 86.94 186 SER A O 1
ATOM 1381 N N . GLY A 1 187 ? -9.977 -22.594 -0.098 1 93.06 187 GLY A N 1
ATOM 1382 C CA . GLY A 1 187 ? -10.07 -22.109 -1.469 1 93.06 187 GLY A CA 1
ATOM 1383 C C . GLY A 1 187 ? -10.586 -20.688 -1.572 1 93.06 187 GLY A C 1
ATOM 1384 O O . GLY A 1 187 ? -11.008 -20.109 -0.574 1 93.06 187 GLY A O 1
ATOM 1385 N N . TRP A 1 188 ? -10.562 -20.219 -2.818 1 96.81 188 TRP A N 1
ATOM 1386 C CA . TRP A 1 188 ? -10.922 -18.828 -3.072 1 96.81 188 TRP A CA 1
ATOM 1387 C C . TRP A 1 188 ? -12.398 -18.688 -3.424 1 96.81 188 TRP A C 1
ATOM 1389 O O . TRP A 1 188 ? -12.938 -19.516 -4.16 1 96.81 188 TRP A O 1
ATOM 1399 N N . SER A 1 189 ? -13.008 -17.719 -2.881 1 95.81 189 SER A N 1
ATOM 1400 C CA . SER A 1 189 ? -14.32 -17.234 -3.293 1 95.81 189 SER A CA 1
ATOM 1401 C C . SER A 1 189 ? -14.328 -15.727 -3.49 1 95.81 189 SER A C 1
ATOM 1403 O O . SER A 1 189 ? -13.438 -15.031 -3.002 1 95.81 189 SER A O 1
ATOM 1405 N N . VAL A 1 190 ? -15.328 -15.25 -4.242 1 96.62 190 VAL A N 1
ATOM 1406 C CA . VAL A 1 190 ? -15.398 -13.82 -4.496 1 96.62 190 VAL A CA 1
ATOM 1407 C C . VAL A 1 190 ? -16.828 -13.336 -4.336 1 96.62 190 VAL A C 1
ATOM 1409 O O . VAL A 1 190 ? -17.781 -14.062 -4.645 1 96.62 190 VAL A O 1
ATOM 1412 N N . ALA A 1 191 ? -16.938 -12.18 -3.773 1 94.69 191 ALA A N 1
ATOM 1413 C CA . ALA A 1 191 ? -18.234 -11.523 -3.646 1 94.69 191 ALA A CA 1
ATOM 1414 C C . ALA A 1 191 ? -18.078 -10.008 -3.592 1 94.69 191 ALA A C 1
ATOM 1416 O O . ALA A 1 191 ? -17 -9.492 -3.312 1 94.69 191 ALA A O 1
ATOM 1417 N N . SER A 1 192 ? -19.141 -9.328 -3.916 1 92.19 192 SER A N 1
ATOM 1418 C CA . SER A 1 192 ? -19.156 -7.871 -3.807 1 92.19 192 SER A CA 1
ATOM 1419 C C . SER A 1 192 ? -19.359 -7.43 -2.359 1 92.19 192 SER A C 1
ATOM 1421 O O . SER A 1 192 ? -19.969 -8.141 -1.562 1 92.19 192 SER A O 1
ATOM 1423 N N . LEU A 1 193 ? -18.781 -6.199 -2.107 1 89.56 193 LEU A N 1
ATOM 1424 C CA . LEU A 1 193 ? -19.047 -5.625 -0.793 1 89.56 193 LEU A CA 1
ATOM 1425 C C . LEU A 1 193 ? -20.547 -5.512 -0.547 1 89.56 193 LEU A C 1
ATOM 1427 O O . LEU A 1 193 ? -21.312 -5.188 -1.462 1 89.56 193 LEU A O 1
ATOM 1431 N N . SER A 1 194 ? -20.906 -5.785 0.696 1 81.56 194 SER A N 1
ATOM 1432 C CA . SER A 1 194 ? -22.297 -5.559 1.075 1 81.56 194 SER A CA 1
ATOM 1433 C C . SER A 1 194 ? -22.531 -4.094 1.427 1 81.56 194 SER A C 1
ATOM 1435 O O . SER A 1 194 ? -21.609 -3.381 1.811 1 81.56 194 SER A O 1
ATOM 1437 N N . THR A 1 195 ? -23.688 -3.498 0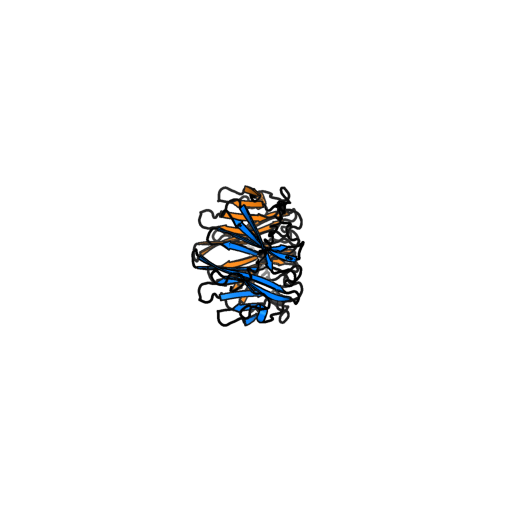.986 1 75 195 THR A N 1
ATOM 1438 C CA . THR A 1 195 ? -24.062 -2.135 1.353 1 75 195 THR A CA 1
ATOM 1439 C C . THR A 1 195 ? -25.172 -2.139 2.404 1 75 195 THR A C 1
ATOM 1441 O O . THR A 1 195 ? -25.984 -3.057 2.445 1 75 195 THR A O 1
ATOM 1444 N N . MET B 1 1 ? -50.938 55.031 35.438 1 26.61 1 MET B N 1
ATOM 1445 C CA . MET B 1 1 ? -51.5 54.219 34.344 1 26.61 1 MET B CA 1
ATOM 1446 C C . MET B 1 1 ? -50.375 53.75 33.406 1 26.61 1 MET B C 1
ATOM 1448 O O . MET B 1 1 ? -49.906 54.531 32.562 1 26.61 1 MET B O 1
ATOM 1452 N N . PHE B 1 2 ? -49.344 53.031 33.906 1 33.31 2 PHE B N 1
ATOM 1453 C CA . PHE B 1 2 ? -48.094 52.625 33.281 1 33.31 2 PHE B CA 1
ATOM 1454 C C . PHE B 1 2 ? -48.344 51.656 32.125 1 33.31 2 PHE B C 1
ATOM 1456 O O . PHE B 1 2 ? -49 50.656 32.312 1 33.31 2 PHE B O 1
ATOM 1463 N N . THR B 1 3 ? -48.531 52.219 30.891 1 30.44 3 THR B N 1
ATOM 1464 C CA . THR B 1 3 ? -48.812 51.5 29.656 1 30.44 3 THR B CA 1
ATOM 1465 C C . THR B 1 3 ? -47.75 50.438 29.375 1 30.44 3 THR B C 1
ATOM 1467 O O . THR B 1 3 ? -46.562 50.781 29.266 1 30.44 3 THR B O 1
ATOM 1470 N N . MET B 1 4 ? -47.938 49.281 29.875 1 29.95 4 MET B N 1
ATOM 1471 C CA . MET B 1 4 ? -47.094 48.094 29.688 1 29.95 4 MET B CA 1
ATOM 1472 C C . MET B 1 4 ? -47.031 47.719 28.219 1 29.95 4 MET B C 1
ATOM 1474 O O . MET B 1 4 ? -48.062 47.406 27.609 1 29.95 4 MET B O 1
ATOM 1478 N N . LYS B 1 5 ? -46.281 48.5 27.453 1 30.42 5 LYS B N 1
ATOM 1479 C CA . LYS B 1 5 ? -46.156 48.125 26.047 1 30.42 5 LYS B CA 1
ATOM 1480 C C . LYS B 1 5 ? -45.75 46.688 25.875 1 30.42 5 LYS B C 1
ATOM 1482 O O . LYS B 1 5 ? -44.719 46.25 26.438 1 30.42 5 LYS B O 1
ATOM 1487 N N . PHE B 1 6 ? -46.656 45.75 25.734 1 26.5 6 PHE B N 1
ATOM 1488 C CA . PHE B 1 6 ? -46.5 44.344 25.391 1 26.5 6 PHE B CA 1
ATOM 1489 C C . PHE B 1 6 ? -45.812 44.188 24.047 1 26.5 6 PHE B C 1
ATOM 1491 O O . PHE B 1 6 ? -46.312 44.656 23.031 1 26.5 6 PHE B O 1
ATOM 1498 N N . SER B 1 7 ? -44.562 44.5 23.969 1 28.02 7 SER B N 1
ATOM 1499 C CA . SER B 1 7 ? -43.969 44.219 22.656 1 28.02 7 SER B CA 1
ATOM 1500 C C . SER B 1 7 ? -44.156 42.75 22.297 1 28.02 7 SER B C 1
ATOM 1502 O O . SER B 1 7 ? -43.812 41.844 23.094 1 28.02 7 SER B O 1
ATOM 1504 N N . VAL B 1 8 ? -45.156 42.469 21.5 1 25.23 8 VAL B N 1
ATOM 1505 C CA . VAL B 1 8 ? -45.406 41.156 20.906 1 25.23 8 VAL B CA 1
ATOM 1506 C C . VAL B 1 8 ? -44.156 40.688 20.172 1 25.23 8 VAL B C 1
ATOM 1508 O O . VAL B 1 8 ? -43.656 41.344 19.266 1 25.23 8 VAL B O 1
ATOM 1511 N N . ILE B 1 9 ? -43.188 40.156 20.875 1 25.3 9 ILE B N 1
ATOM 1512 C CA . ILE B 1 9 ? -42.062 39.562 20.172 1 25.3 9 ILE B CA 1
ATOM 1513 C C . ILE B 1 9 ? -42.562 38.438 19.266 1 25.3 9 ILE B C 1
ATOM 1515 O O . ILE B 1 9 ? -43.219 37.469 19.75 1 25.3 9 ILE B O 1
ATOM 1519 N N . VAL B 1 10 ? -43 38.75 18.078 1 24.88 10 VAL B N 1
ATOM 1520 C CA . VAL B 1 10 ? -43.344 37.781 17.047 1 24.88 10 VAL B CA 1
ATOM 1521 C C . VAL B 1 10 ? -42.219 36.781 16.875 1 24.88 10 VAL B C 1
ATOM 1523 O O . VAL B 1 10 ? -41.062 37.156 16.594 1 24.88 10 VAL B O 1
ATOM 1526 N N . SER B 1 11 ? -42.281 35.688 17.625 1 23.42 11 SER B N 1
ATOM 1527 C CA . SER B 1 11 ? -41.438 34.531 17.438 1 23.42 11 SER B CA 1
ATOM 1528 C C . SER B 1 11 ? -41.5 34 16 1 23.42 11 SER B C 1
ATOM 1530 O O . SER B 1 11 ? -42.562 33.562 15.57 1 23.42 11 SER B O 1
ATOM 1532 N N . MET B 1 12 ? -41 34.781 15.07 1 24.92 12 MET B N 1
ATOM 1533 C CA . MET B 1 12 ? -40.938 34.156 13.758 1 24.92 12 MET B CA 1
ATOM 1534 C C . MET B 1 12 ? -40.344 32.75 13.875 1 24.92 12 MET B C 1
ATOM 1536 O O . MET B 1 12 ? -39.219 32.594 14.391 1 24.92 12 MET B O 1
ATOM 1540 N N . SER B 1 13 ? -41.156 31.719 14.039 1 25.09 13 SER B N 1
ATOM 1541 C CA . SER B 1 13 ? -40.812 30.328 13.836 1 25.09 13 SER B CA 1
ATOM 1542 C C . SER B 1 13 ? -40.094 30.125 12.508 1 25.09 13 SER B C 1
ATOM 1544 O O . SER B 1 13 ? -40.688 30.328 11.438 1 25.09 13 SER B O 1
ATOM 1546 N N . LEU B 1 14 ? -38.906 30.609 12.344 1 23.77 14 LEU B N 1
ATOM 1547 C CA . LEU B 1 14 ? -38.156 30.156 11.164 1 23.77 14 LEU B CA 1
ATOM 1548 C C . LEU B 1 14 ? -38.219 28.641 11.047 1 23.77 14 LEU B C 1
ATOM 1550 O O . LEU B 1 14 ? -37.719 27.922 11.922 1 23.77 14 LEU B O 1
ATOM 1554 N N . THR B 1 15 ? -39.25 28.078 10.461 1 23.59 15 THR B N 1
ATOM 1555 C CA . THR B 1 15 ? -39.281 26.719 9.922 1 23.59 15 THR B CA 1
ATOM 1556 C C . THR B 1 15 ? -37.969 26.406 9.195 1 23.59 15 THR B C 1
ATOM 1558 O O . THR B 1 15 ? -37.656 27.016 8.172 1 23.59 15 THR B O 1
ATOM 1561 N N . TYR B 1 16 ? -36.969 26.172 9.938 1 22.14 16 TYR B N 1
ATOM 1562 C CA . TYR B 1 16 ? -35.812 25.562 9.312 1 22.14 16 TYR B CA 1
ATOM 1563 C C . TYR B 1 16 ? -36.188 24.375 8.445 1 22.14 16 TYR B C 1
ATOM 1565 O O . TYR B 1 16 ? -36.781 23.406 8.938 1 22.14 16 TYR B O 1
ATOM 1573 N N . LEU B 1 17 ? -36.719 24.609 7.273 1 23.09 17 LEU B N 1
ATOM 1574 C CA . LEU B 1 17 ? -36.781 23.562 6.266 1 23.09 17 LEU B CA 1
ATOM 1575 C C . LEU B 1 17 ? -35.469 22.75 6.25 1 23.09 17 LEU B C 1
ATOM 1577 O O . LEU B 1 17 ? -34.406 23.281 5.906 1 23.09 17 LEU B O 1
ATOM 1581 N N . PHE B 1 18 ? -35.406 21.844 7.195 1 27.44 18 PHE B N 1
ATOM 1582 C CA . PHE B 1 18 ? -34.531 20.688 7.008 1 27.44 18 PHE B CA 1
ATOM 1583 C C . PHE B 1 18 ? -34.719 20.094 5.613 1 27.44 18 PHE B C 1
ATOM 1585 O O . PHE B 1 18 ? -35.75 19.453 5.336 1 27.44 18 PHE B O 1
ATOM 1592 N N . GLY B 1 19 ? -34.562 20.922 4.648 1 25.25 19 GLY B N 1
ATOM 1593 C CA . GLY B 1 19 ? -34.469 20.172 3.406 1 25.25 19 GLY B CA 1
ATOM 1594 C C . GLY B 1 19 ? -33.625 18.906 3.549 1 25.25 19 GLY B C 1
ATOM 1595 O O . GLY B 1 19 ? -32.5 18.938 3.984 1 25.25 19 GLY B O 1
ATOM 1596 N N . ALA B 1 20 ? -34.344 17.859 3.914 1 27.09 20 ALA B N 1
ATOM 1597 C CA . ALA B 1 20 ? -33.844 16.5 3.725 1 27.09 20 ALA B CA 1
ATOM 1598 C C . ALA B 1 20 ? -33.094 16.375 2.408 1 27.09 20 ALA B C 1
ATOM 1600 O O . ALA B 1 20 ? -33.688 16.375 1.332 1 27.09 20 ALA B O 1
ATOM 1601 N N . PHE B 1 21 ? -31.953 16.938 2.314 1 28.27 21 PHE B N 1
ATOM 1602 C CA . PHE B 1 21 ? -31.156 16.406 1.214 1 28.27 21 PHE B CA 1
ATOM 1603 C C . PHE B 1 21 ? -31.156 14.875 1.238 1 28.27 21 PHE B C 1
ATOM 1605 O O . PHE B 1 21 ? -30.531 14.266 2.102 1 28.27 21 PHE B O 1
ATOM 1612 N N . ALA B 1 22 ? -32.281 14.25 0.998 1 28.31 22 ALA B N 1
ATOM 1613 C CA . ALA B 1 22 ? -32.25 12.883 0.497 1 28.31 22 ALA B CA 1
ATOM 1614 C C . ALA B 1 22 ? -31.062 12.68 -0.452 1 28.31 22 ALA B C 1
ATOM 1616 O O . ALA B 1 22 ? -31.125 13.062 -1.622 1 28.31 22 ALA B O 1
ATOM 1617 N N . SER B 1 23 ? -29.906 12.93 0.021 1 29.94 23 SER B N 1
ATOM 1618 C CA . SER B 1 23 ? -28.797 12.492 -0.833 1 29.94 23 SER B CA 1
ATOM 1619 C C . SER B 1 23 ? -28.984 11.047 -1.268 1 29.94 23 SER B C 1
ATOM 1621 O O . SER B 1 23 ? -29.219 10.164 -0.435 1 29.94 23 SER B O 1
ATOM 1623 N N . ASN B 1 24 ? -29.844 10.828 -2.289 1 30.72 24 ASN B N 1
ATOM 1624 C CA . ASN B 1 24 ? -29.75 9.578 -3.033 1 30.72 24 ASN B CA 1
ATOM 1625 C C . ASN B 1 24 ? -28.375 8.93 -2.855 1 30.72 24 ASN B C 1
ATOM 1627 O O . ASN B 1 24 ? -27.359 9.477 -3.295 1 30.72 24 ASN B O 1
ATOM 1631 N N . LEU B 1 25 ? -28.219 8.258 -1.796 1 29.42 25 LEU B N 1
ATOM 1632 C CA . LEU B 1 25 ? -27.125 7.324 -1.598 1 29.42 25 LEU B CA 1
ATOM 1633 C C . LEU B 1 25 ? -26.844 6.527 -2.869 1 29.42 25 LEU B C 1
ATOM 1635 O O . LEU B 1 25 ? -27.547 5.551 -3.152 1 29.42 25 LEU B O 1
ATOM 1639 N N . THR B 1 26 ? -26.969 7.18 -4.082 1 32.25 26 THR B N 1
ATOM 1640 C CA . THR B 1 26 ? -26.438 6.449 -5.23 1 32.25 26 THR B CA 1
ATOM 1641 C C . THR B 1 26 ? -25.281 5.555 -4.812 1 32.25 26 THR B C 1
ATOM 1643 O O . THR B 1 26 ? -24.484 5.926 -3.949 1 32.25 26 THR B O 1
ATOM 1646 N N . THR B 1 27 ? -25.594 4.273 -4.656 1 34.69 27 THR B N 1
ATOM 1647 C CA . THR B 1 27 ? -24.562 3.258 -4.52 1 34.69 27 THR B CA 1
ATOM 1648 C C . THR B 1 27 ? -23.281 3.691 -5.223 1 34.69 27 THR B C 1
ATOM 1650 O O . THR B 1 27 ? -23.234 3.744 -6.453 1 34.69 27 THR B O 1
ATOM 1653 N N . ASP B 1 28 ? -22.938 4.832 -4.957 1 35.12 28 ASP B N 1
ATOM 1654 C CA . ASP B 1 28 ? -21.766 5.43 -5.598 1 35.12 28 ASP B CA 1
ATOM 1655 C C . ASP B 1 28 ? -20.656 4.402 -5.758 1 35.12 28 ASP B C 1
ATOM 1657 O O . ASP B 1 28 ? -20.156 3.857 -4.77 1 35.12 28 ASP B O 1
ATOM 1661 N N . ALA B 1 29 ? -20.906 3.6 -6.832 1 37.34 29 ALA B N 1
ATOM 1662 C CA . ALA B 1 29 ? -19.797 2.824 -7.375 1 37.34 29 ALA B CA 1
ATOM 1663 C C . ALA B 1 29 ? -18.453 3.473 -7.039 1 37.34 29 ALA B C 1
ATOM 1665 O O . ALA B 1 29 ? -18.297 4.691 -7.152 1 37.34 29 ALA B O 1
ATOM 1666 N N . VAL B 1 30 ? -18.062 2.98 -5.941 1 39.97 30 VAL B N 1
ATOM 1667 C CA . VAL B 1 30 ? -16.688 3.41 -5.672 1 39.97 30 VAL B CA 1
ATOM 1668 C C . VAL B 1 30 ? -15.93 3.59 -6.984 1 39.97 30 VAL B C 1
ATOM 1670 O O . VAL B 1 30 ? -15.789 2.643 -7.762 1 39.97 30 VAL B O 1
ATOM 1673 N N . VAL B 1 31 ? -16.5 4.621 -7.793 1 40.94 31 VAL B N 1
ATOM 1674 C CA . VAL B 1 31 ? -15.703 4.883 -8.984 1 40.94 31 VAL B CA 1
ATOM 1675 C C . VAL B 1 31 ? -14.219 4.773 -8.648 1 40.94 31 VAL B C 1
ATOM 1677 O O . VAL B 1 31 ? -13.695 5.562 -7.859 1 40.94 31 VAL B O 1
ATOM 1680 N N . PRO B 1 32 ? -13.883 3.461 -8.688 1 43.53 32 PRO B N 1
ATOM 1681 C CA . PRO B 1 32 ? -12.422 3.357 -8.609 1 43.53 32 PRO B CA 1
ATOM 1682 C C . PRO B 1 32 ? -11.711 4.391 -9.484 1 43.53 32 PRO B C 1
ATOM 1684 O O . PRO B 1 32 ? -12.289 4.879 -10.461 1 43.53 32 PRO B O 1
ATOM 1687 N N . VAL B 1 33 ? -10.766 5.051 -8.898 1 42.44 33 VAL B N 1
ATOM 1688 C CA . VAL B 1 33 ? -9.695 5.969 -9.273 1 42.44 33 VAL B CA 1
ATOM 1689 C C . VAL B 1 33 ? -8.977 5.445 -10.516 1 42.44 33 VAL B C 1
ATOM 1691 O O . VAL B 1 33 ? -8.578 4.281 -10.562 1 42.44 33 VAL B O 1
ATOM 1694 N N . SER B 1 34 ? -9.328 5.836 -11.484 1 46.19 34 SER B N 1
ATOM 1695 C CA . SER B 1 34 ? -8.383 5.664 -12.586 1 46.19 34 SER B CA 1
ATOM 1696 C C . SER B 1 34 ? -6.996 6.164 -12.203 1 46.19 34 SER B C 1
ATOM 1698 O O . SER B 1 34 ? -6.852 7.266 -11.672 1 46.19 34 SER B O 1
ATOM 1700 N N . GLY B 1 35 ? -6.035 5.348 -12.086 1 47.88 35 GLY B N 1
ATOM 1701 C CA . GLY B 1 35 ? -4.586 5.332 -12.18 1 47.88 35 GLY B CA 1
ATOM 1702 C C . GLY B 1 35 ? -3.9 5.508 -10.836 1 47.88 35 GLY B C 1
ATOM 1703 O O . GLY B 1 35 ? -2.672 5.477 -10.75 1 47.88 35 GLY B O 1
ATOM 1704 N N . THR B 1 36 ? -4.582 6.289 -9.883 1 58.38 36 THR B N 1
ATOM 1705 C CA . THR B 1 36 ? -3.646 6.605 -8.805 1 58.38 36 THR B CA 1
ATOM 1706 C C . THR B 1 36 ? -3.57 5.465 -7.797 1 58.38 36 THR B C 1
ATOM 1708 O O . THR B 1 36 ? -4.496 4.656 -7.699 1 58.38 36 THR B O 1
ATOM 1711 N N . ASN B 1 37 ? -2.4 5.219 -7.254 1 66 37 ASN B N 1
ATOM 1712 C CA . ASN B 1 37 ? -2.078 4.262 -6.199 1 66 37 ASN B CA 1
ATOM 1713 C C . ASN B 1 37 ? -2.955 4.469 -4.969 1 66 37 ASN B C 1
ATOM 1715 O O . ASN B 1 37 ? -3.4 5.586 -4.699 1 66 37 ASN B O 1
ATOM 1719 N N . MET B 1 38 ? -3.441 3.453 -4.363 1 82 38 MET B N 1
ATOM 1720 C CA . MET B 1 38 ? -4.219 3.463 -3.127 1 82 38 MET B CA 1
ATOM 1721 C C . MET B 1 38 ? -3.418 2.869 -1.975 1 82 38 MET B C 1
ATOM 1723 O O . MET B 1 38 ? -2.482 2.098 -2.195 1 82 38 MET B O 1
ATOM 1727 N N . GLY B 1 39 ? -3.664 3.4 -0.803 1 86.75 39 GLY B N 1
ATOM 1728 C CA . GLY B 1 39 ? -3.178 2.797 0.428 1 86.75 39 GLY B CA 1
ATOM 1729 C C . GLY B 1 39 ? -4.266 2.104 1.225 1 86.75 39 GLY B C 1
ATOM 1730 O O . GLY B 1 39 ? -5.422 2.539 1.217 1 86.75 39 GLY B O 1
ATOM 1731 N N . SER B 1 40 ? -3.869 1.047 1.771 1 89.5 40 SER B N 1
ATOM 1732 C CA . SER B 1 40 ? -4.809 0.326 2.621 1 89.5 40 SER B CA 1
ATOM 1733 C C . SER B 1 40 ? -4.152 -0.12 3.922 1 89.5 40 SER B C 1
ATOM 1735 O O . SER B 1 40 ? -2.947 -0.382 3.955 1 89.5 40 SER B O 1
ATOM 1737 N N . ILE B 1 41 ? -4.961 -0.15 4.938 1 91.56 41 ILE B N 1
ATOM 1738 C CA . ILE B 1 41 ? -4.508 -0.7 6.211 1 91.56 41 ILE B CA 1
ATOM 1739 C C . ILE B 1 41 ? -5.609 -1.559 6.824 1 91.56 41 ILE B C 1
ATOM 1741 O O . ILE B 1 41 ? -6.793 -1.324 6.586 1 91.56 41 ILE B O 1
ATOM 1745 N N . GLN B 1 42 ? -5.145 -2.486 7.527 1 90.12 42 GLN B N 1
ATOM 1746 C CA . GLN B 1 42 ? -6.023 -3.264 8.398 1 90.12 42 GLN B CA 1
ATOM 1747 C C . GLN B 1 42 ? -5.863 -2.848 9.852 1 90.12 42 GLN B C 1
ATOM 1749 O O . GLN B 1 42 ? -4.762 -2.902 10.406 1 90.12 42 GLN B O 1
ATOM 1754 N N . LEU B 1 43 ? -6.949 -2.516 10.391 1 90.19 43 LEU B N 1
ATOM 1755 C CA . LEU B 1 43 ? -6.926 -2.186 11.812 1 90.19 43 LEU B CA 1
ATOM 1756 C C . LEU B 1 43 ? -6.859 -3.449 12.664 1 90.19 43 LEU B C 1
ATOM 1758 O O . LEU B 1 43 ? -7.137 -4.547 12.18 1 90.19 43 LEU B O 1
ATOM 1762 N N . PRO B 1 44 ? -6.492 -3.271 13.93 1 85.62 44 PRO B N 1
ATOM 1763 C CA . PRO B 1 44 ? -6.355 -4.449 14.789 1 85.62 44 PRO B CA 1
ATOM 1764 C C . PRO B 1 44 ? -7.652 -5.246 14.914 1 85.62 44 PRO B C 1
ATOM 1766 O O . PRO B 1 44 ? -7.613 -6.465 15.102 1 85.62 44 PRO B O 1
ATOM 1769 N N . ASN B 1 45 ? -8.758 -4.621 14.773 1 84.56 45 ASN B N 1
ATOM 1770 C CA . ASN B 1 45 ? -10.039 -5.316 14.891 1 84.56 45 ASN B CA 1
ATOM 1771 C C . ASN B 1 45 ? -10.422 -5.996 13.578 1 84.56 45 ASN B C 1
ATOM 1773 O O . ASN B 1 45 ? -11.5 -6.586 13.477 1 84.56 45 ASN B O 1
ATOM 1777 N N . GLY B 1 46 ? -9.602 -5.77 12.562 1 85.69 46 GLY B N 1
ATOM 1778 C CA . GLY B 1 46 ? -9.836 -6.438 11.289 1 85.69 46 GLY B CA 1
ATOM 1779 C C . GLY B 1 46 ? -10.492 -5.539 10.258 1 85.69 46 GLY B C 1
ATOM 1780 O O . GLY B 1 46 ? -10.562 -5.895 9.078 1 85.69 46 GLY B O 1
ATOM 1781 N N . ASP B 1 47 ? -10.961 -4.383 10.688 1 89.62 47 ASP B N 1
ATOM 1782 C CA . ASP B 1 47 ? -11.555 -3.451 9.734 1 89.62 47 ASP B CA 1
ATOM 1783 C C . ASP B 1 47 ? -10.508 -2.896 8.773 1 89.62 47 ASP B C 1
ATOM 1785 O O . ASP B 1 47 ? -9.328 -2.809 9.117 1 89.62 47 ASP B O 1
ATOM 1789 N N . THR B 1 48 ? -11.016 -2.555 7.652 1 92.31 48 THR B N 1
ATOM 1790 C CA . THR B 1 48 ? -10.133 -2.057 6.602 1 92.31 48 THR B CA 1
ATOM 1791 C C . THR B 1 48 ? -10.383 -0.573 6.344 1 92.31 48 THR B C 1
ATOM 1793 O O . THR B 1 48 ? -11.539 -0.127 6.34 1 92.31 48 THR B O 1
ATOM 1796 N N . ARG B 1 49 ? -9.328 0.143 6.234 1 93.19 49 ARG B N 1
ATOM 1797 C CA . ARG B 1 49 ? -9.391 1.507 5.715 1 93.19 49 ARG B CA 1
ATOM 1798 C C . ARG B 1 49 ? -8.664 1.618 4.375 1 93.19 49 ARG B C 1
ATOM 1800 O O . ARG B 1 49 ? -7.562 1.092 4.215 1 93.19 49 ARG B O 1
ATOM 1807 N N . LEU B 1 50 ? -9.367 2.248 3.467 1 91.56 50 LEU B N 1
ATOM 1808 C CA . LEU B 1 50 ? -8.789 2.525 2.16 1 91.56 50 LEU B CA 1
ATOM 1809 C C . LEU B 1 50 ? -8.625 4.027 1.944 1 91.56 50 LEU B C 1
ATOM 1811 O O . LEU B 1 50 ? -9.5 4.809 2.311 1 91.56 50 LEU B O 1
ATOM 1815 N N . TYR B 1 51 ? -7.559 4.367 1.341 1 91.81 51 TYR B N 1
ATOM 1816 C CA . TYR B 1 51 ? -7.266 5.75 0.992 1 91.81 51 TYR B CA 1
ATOM 1817 C C . TYR B 1 51 ? -6.918 5.879 -0.486 1 91.81 51 TYR B C 1
ATOM 1819 O O . TYR B 1 51 ? -6.027 5.188 -0.982 1 91.81 51 TYR B O 1
ATOM 1827 N N . TYR B 1 52 ? -7.598 6.777 -1.161 1 87.5 52 TYR B N 1
ATOM 1828 C CA . TYR B 1 52 ? -7.363 6.934 -2.592 1 87.5 52 TYR B CA 1
ATOM 1829 C C . TYR B 1 52 ? -7.746 8.336 -3.057 1 87.5 52 TYR B C 1
ATOM 1831 O O . TYR B 1 52 ? -8.562 9.008 -2.42 1 87.5 52 TYR B O 1
ATOM 1839 N N . GLN B 1 53 ? -7.148 8.75 -4.102 1 87.44 53 GLN B N 1
ATOM 1840 C CA . GLN B 1 53 ? -7.574 10.008 -4.699 1 87.44 53 GLN B CA 1
ATOM 1841 C C . GLN B 1 53 ? -8.75 9.797 -5.648 1 87.44 53 GLN B C 1
ATOM 1843 O O . GLN B 1 53 ? -8.641 9.047 -6.625 1 87.44 53 GLN B O 1
ATOM 1848 N N . ASP B 1 54 ? -9.734 10.469 -5.344 1 83.62 54 ASP B N 1
ATOM 1849 C CA . ASP B 1 54 ? -10.953 10.383 -6.145 1 83.62 54 ASP B CA 1
ATOM 1850 C C . ASP B 1 54 ? -10.766 11.047 -7.504 1 83.62 54 ASP B C 1
ATOM 1852 O O . ASP B 1 54 ? -10.305 12.188 -7.582 1 83.62 54 ASP B O 1
ATOM 1856 N N . GLN B 1 55 ? -11.133 10.344 -8.516 1 77.62 55 GLN B N 1
ATOM 1857 C CA . GLN B 1 55 ? -10.914 10.844 -9.867 1 77.62 55 GLN B CA 1
ATOM 1858 C C . GLN B 1 55 ? -11.859 12 -10.188 1 77.62 55 GLN B C 1
ATOM 1860 O O . GLN B 1 55 ? -11.555 12.844 -11.039 1 77.62 55 GLN B O 1
ATOM 1865 N N . HIS B 1 56 ? -12.945 12.023 -9.578 1 79.31 56 HIS B N 1
ATOM 1866 C CA . HIS B 1 56 ? -13.961 13.008 -9.922 1 79.31 56 HIS B CA 1
ATOM 1867 C C . HIS B 1 56 ? -13.695 14.344 -9.219 1 79.31 56 HIS B C 1
ATOM 1869 O O . HIS B 1 56 ? -13.867 15.406 -9.82 1 79.31 56 HIS B O 1
ATOM 1875 N N . ASN B 1 57 ? -13.266 14.305 -8.023 1 82.88 57 ASN B N 1
ATOM 1876 C CA . ASN B 1 57 ? -13.109 15.57 -7.32 1 82.88 57 ASN B CA 1
ATOM 1877 C C . ASN B 1 57 ? -11.656 15.828 -6.941 1 82.88 57 ASN B C 1
ATOM 1879 O O . ASN B 1 57 ? -11.312 16.922 -6.496 1 82.88 57 ASN B O 1
ATOM 1883 N N . GLY B 1 58 ? -10.852 14.867 -7.078 1 87.88 58 GLY B N 1
ATOM 1884 C CA . GLY B 1 58 ? -9.422 15.055 -6.895 1 87.88 58 GLY B CA 1
ATOM 1885 C C . GLY B 1 58 ? -8.984 14.969 -5.441 1 87.88 58 GLY B C 1
ATOM 1886 O O . GLY B 1 58 ? -7.797 15.055 -5.141 1 87.88 58 GLY B O 1
ATOM 1887 N N . SER B 1 59 ? -9.938 14.773 -4.52 1 92.81 59 SER B N 1
ATOM 1888 C CA . SER B 1 59 ? -9.625 14.68 -3.098 1 92.81 59 SER B CA 1
ATOM 1889 C C . SER B 1 59 ? -9.164 13.281 -2.721 1 92.81 59 SER B C 1
ATOM 1891 O O . SER B 1 59 ? -9.445 12.312 -3.43 1 92.81 59 SER B O 1
ATOM 1893 N N . ILE B 1 60 ? -8.391 13.227 -1.666 1 93.12 60 ILE B N 1
ATOM 1894 C CA . ILE B 1 60 ? -8.141 11.906 -1.099 1 93.12 60 ILE B CA 1
ATOM 1895 C C . ILE B 1 60 ? -9.305 11.516 -0.188 1 93.12 60 ILE B C 1
ATOM 1897 O O . ILE B 1 60 ? -9.672 12.266 0.717 1 93.12 60 ILE B O 1
ATOM 1901 N N . ILE B 1 61 ? -9.781 10.359 -0.434 1 91.81 61 ILE B N 1
ATOM 1902 C CA . ILE B 1 61 ? -10.922 9.812 0.287 1 91.81 61 ILE B CA 1
ATOM 1903 C C . ILE B 1 61 ? -10.461 8.703 1.231 1 91.81 61 ILE B C 1
ATOM 1905 O O . ILE B 1 61 ? -9.617 7.879 0.864 1 91.81 61 ILE B O 1
ATOM 1909 N N . GLU B 1 62 ? -10.969 8.734 2.408 1 93.31 62 GLU B N 1
ATOM 1910 C CA . GLU B 1 62 ? -10.93 7.566 3.283 1 93.31 62 GLU B CA 1
ATOM 1911 C C . GLU B 1 62 ? -12.219 6.758 3.193 1 93.31 62 GLU B C 1
ATOM 1913 O O . GLU B 1 62 ? -13.312 7.301 3.387 1 93.31 62 GLU B O 1
ATOM 1918 N N . MET B 1 63 ? -12.031 5.559 2.896 1 90.81 63 MET B N 1
ATOM 1919 C CA . MET B 1 63 ? -13.164 4.637 2.871 1 90.81 63 MET B CA 1
ATOM 1920 C C . MET B 1 63 ? -13.07 3.621 4.004 1 90.81 63 MET B C 1
ATOM 1922 O O . MET B 1 63 ? -12 3.059 4.25 1 90.81 63 MET B O 1
ATOM 1926 N N . VAL B 1 64 ? -14.227 3.383 4.621 1 93.06 64 VAL B N 1
ATOM 1927 C CA . VAL B 1 64 ? -14.297 2.484 5.77 1 93.06 64 VAL B CA 1
ATOM 1928 C C . VAL B 1 64 ? -15.023 1.201 5.383 1 93.06 64 VAL B C 1
ATOM 1930 O O . VAL B 1 64 ? -16.172 1.246 4.914 1 93.06 64 VAL B O 1
ATOM 1933 N N . ILE B 1 65 ? -14.328 0.124 5.551 1 91.38 65 ILE B N 1
ATOM 1934 C CA . ILE B 1 65 ? -14.883 -1.201 5.293 1 91.38 65 ILE B CA 1
ATOM 1935 C C . ILE B 1 65 ? -14.781 -2.055 6.555 1 91.38 65 ILE B C 1
ATOM 1937 O O . ILE B 1 65 ? -13.711 -2.16 7.16 1 91.38 65 ILE B O 1
ATOM 1941 N N . SER B 1 66 ? -15.953 -2.67 6.941 1 93.31 66 SER B N 1
ATOM 1942 C CA . SER B 1 66 ? -15.969 -3.523 8.125 1 93.31 66 SER B CA 1
ATOM 1943 C C . SER B 1 66 ? -16.062 -4.996 7.742 1 93.31 66 SER B C 1
ATOM 1945 O O . SER B 1 66 ? -15.977 -5.344 6.562 1 93.31 66 SER B O 1
ATOM 1947 N N . ASN B 1 67 ? -16.109 -5.859 8.758 1 87.94 67 ASN B N 1
ATOM 1948 C CA . ASN B 1 67 ? -16.219 -7.309 8.648 1 87.94 67 ASN B CA 1
ATOM 1949 C C . ASN B 1 67 ? -14.859 -7.953 8.375 1 87.94 67 ASN B C 1
ATOM 1951 O O . ASN B 1 67 ? -14.617 -8.461 7.273 1 87.94 67 ASN B O 1
ATOM 1955 N N . ALA B 1 68 ? -14.102 -8.211 9.312 1 78.5 68 ALA B N 1
ATOM 1956 C CA . ALA B 1 68 ? -12.727 -8.719 9.281 1 78.5 68 ALA B CA 1
ATOM 1957 C C . ALA B 1 68 ? -12.672 -10.094 8.617 1 78.5 68 ALA B C 1
ATOM 1959 O O . ALA B 1 68 ? -13.344 -11.031 9.047 1 78.5 68 ALA B O 1
ATOM 1960 N N . PHE B 1 69 ? -11.953 -10.133 7.477 1 79.44 69 PHE B N 1
ATOM 1961 C CA . PHE B 1 69 ? -11.547 -11.344 6.77 1 79.44 69 PHE B CA 1
ATOM 1962 C C . PHE B 1 69 ? -12.766 -12.172 6.367 1 79.44 69 PHE B C 1
ATOM 1964 O O . PHE B 1 69 ? -12.758 -13.398 6.508 1 79.44 69 PHE B O 1
ATOM 1971 N N . THR B 1 70 ? -13.805 -11.578 6.211 1 84.44 70 THR B N 1
ATOM 1972 C CA . THR B 1 70 ? -15 -11.977 5.473 1 84.44 70 THR B CA 1
ATOM 1973 C C . THR B 1 70 ? -15.344 -10.945 4.402 1 84.44 70 THR B C 1
ATOM 1975 O O . THR B 1 70 ? -14.602 -9.977 4.211 1 84.44 70 THR B O 1
ATOM 1978 N N . ILE B 1 71 ? -16.359 -11.234 3.729 1 85.19 71 ILE B N 1
ATOM 1979 C CA . ILE B 1 71 ? -16.766 -10.219 2.764 1 85.19 71 ILE B CA 1
ATOM 1980 C C . ILE B 1 71 ? -17.125 -8.93 3.494 1 85.19 71 ILE B C 1
ATOM 1982 O O . ILE B 1 71 ? -17.938 -8.93 4.422 1 85.19 71 ILE B O 1
ATOM 1986 N N . GLY B 1 72 ? -16.5 -7.949 3.082 1 90.19 72 GLY B N 1
ATOM 1987 C CA . GLY B 1 72 ? -16.578 -6.672 3.773 1 90.19 72 GLY B CA 1
ATOM 1988 C C . GLY B 1 72 ? -17.922 -5.98 3.596 1 90.19 72 GLY B C 1
ATOM 1989 O O . GLY B 1 72 ? -18.688 -6.32 2.693 1 90.19 72 GLY B O 1
ATOM 1990 N N . VAL B 1 73 ? -18.109 -5.059 4.492 1 92.38 73 VAL B N 1
ATOM 1991 C CA . VAL B 1 73 ? -19.266 -4.164 4.441 1 92.38 73 VAL B CA 1
ATOM 1992 C C . VAL B 1 73 ? -18.781 -2.719 4.301 1 92.38 73 VAL B C 1
ATOM 1994 O O . VAL B 1 73 ? -17.984 -2.244 5.102 1 92.38 73 VAL B O 1
ATOM 1997 N N . PHE B 1 74 ? -19.266 -2.088 3.24 1 90.06 74 PHE B N 1
ATOM 1998 C CA . PHE B 1 74 ? -18.984 -0.661 3.115 1 90.06 74 PHE B CA 1
ATOM 1999 C C . PHE B 1 74 ? -19.719 0.124 4.203 1 90.06 74 PHE B C 1
ATOM 2001 O O . PHE B 1 74 ? -20.938 0.012 4.348 1 90.06 74 PHE B O 1
ATOM 2008 N N . GLU B 1 75 ? -18.969 0.933 4.91 1 91.25 75 GLU B N 1
ATOM 2009 C CA . GLU B 1 75 ? -19.578 1.689 6 1 91.25 75 GLU B CA 1
ATOM 2010 C C . GLU B 1 75 ? -19.75 3.16 5.625 1 91.25 75 GLU B C 1
ATOM 2012 O O . GLU B 1 75 ? -20.844 3.703 5.695 1 91.25 75 GLU B O 1
ATOM 2017 N N . GLU B 1 76 ? -18.688 3.777 5.246 1 90.75 76 GLU B N 1
ATOM 2018 C CA . GLU B 1 76 ? -18.719 5.195 4.91 1 90.75 76 GLU B CA 1
ATOM 2019 C C . GLU B 1 76 ? -17.453 5.613 4.164 1 90.75 76 GLU B C 1
ATOM 2021 O O . GLU B 1 76 ? -16.484 4.855 4.102 1 90.75 76 GLU B O 1
ATOM 2026 N N . SER B 1 77 ? -17.562 6.738 3.533 1 89.62 77 SER B N 1
ATOM 2027 C CA . SER B 1 77 ? -16.422 7.414 2.947 1 89.62 77 SER B CA 1
ATOM 2028 C C . SER B 1 77 ? -16.453 8.906 3.234 1 89.62 77 SER B C 1
ATOM 2030 O O . SER B 1 77 ? -17.516 9.5 3.367 1 89.62 77 SER B O 1
ATOM 2032 N N . ALA B 1 78 ? -15.297 9.453 3.41 1 92.69 78 ALA B N 1
ATOM 2033 C CA . ALA B 1 78 ? -15.188 10.891 3.676 1 92.69 78 ALA B CA 1
ATOM 2034 C C . ALA B 1 78 ? -13.93 11.469 3.039 1 92.69 78 ALA B C 1
ATOM 2036 O O . ALA B 1 78 ? -12.945 10.758 2.832 1 92.69 78 ALA B O 1
ATOM 2037 N N . VAL B 1 79 ? -14.055 12.758 2.766 1 93.81 79 VAL B N 1
ATOM 2038 C CA . VAL B 1 79 ? -12.867 13.469 2.289 1 93.81 79 VAL B CA 1
ATOM 2039 C C . VAL B 1 79 ? -11.867 13.625 3.43 1 93.81 79 VAL B C 1
ATOM 2041 O O . VAL B 1 79 ? -12.195 14.164 4.488 1 93.81 79 VAL B O 1
ATOM 2044 N N . LEU B 1 80 ? -10.672 13.125 3.217 1 96 80 LEU B N 1
ATOM 2045 C CA . LEU B 1 80 ? -9.586 13.32 4.176 1 96 80 LEU B CA 1
ATOM 2046 C C . LEU B 1 80 ? -8.742 14.539 3.799 1 96 80 LEU B C 1
ATOM 2048 O O . LEU B 1 80 ? -8.422 15.359 4.656 1 96 80 LEU B O 1
ATOM 2052 N N . VAL B 1 81 ? -8.367 14.594 2.545 1 96.62 81 VAL B N 1
ATOM 2053 C CA . VAL B 1 81 ? -7.535 15.68 2.029 1 96.62 81 VAL B CA 1
ATOM 2054 C C . VAL B 1 81 ? -8.281 16.406 0.916 1 96.62 81 VAL B C 1
ATOM 2056 O O . VAL B 1 81 ? -8.578 15.828 -0.13 1 96.62 81 VAL B O 1
ATOM 2059 N N . PRO B 1 82 ? -8.516 17.672 1.067 1 96.62 82 PRO B N 1
ATOM 2060 C CA . PRO B 1 82 ? -9.156 18.422 -0.02 1 96.62 82 PRO B CA 1
ATOM 2061 C C . PRO B 1 82 ? -8.312 18.453 -1.291 1 96.62 82 PRO B C 1
ATOM 2063 O O . PRO B 1 82 ? -7.078 18.453 -1.218 1 96.62 82 PRO B O 1
ATOM 2066 N N . SER B 1 83 ? -9.008 18.578 -2.398 1 94.38 83 SER B N 1
ATOM 2067 C CA . SER B 1 83 ? -8.352 18.531 -3.701 1 94.38 83 SER B CA 1
ATOM 2068 C C . SER B 1 83 ? -7.34 19.656 -3.85 1 94.38 83 SER B C 1
ATOM 2070 O O . SER B 1 83 ? -6.363 19.531 -4.594 1 94.38 83 SER B O 1
ATOM 2072 N N . SER B 1 84 ? -7.527 20.703 -3.143 1 97 84 SER B N 1
ATOM 2073 C CA . SER B 1 84 ? -6.625 21.844 -3.244 1 97 84 SER B CA 1
ATOM 2074 C C . SER B 1 84 ? -5.285 21.547 -2.58 1 97 84 SER B C 1
ATOM 2076 O O . SER B 1 84 ? -4.32 22.297 -2.76 1 97 84 SER B O 1
ATOM 2078 N N . GLN B 1 85 ? -5.164 20.469 -1.86 1 97.75 85 GLN B N 1
ATOM 2079 C CA . GLN B 1 85 ? -3.957 20.203 -1.086 1 97.75 85 GLN B CA 1
ATOM 2080 C C . GLN B 1 85 ? -3.23 18.969 -1.606 1 97.75 85 GLN B C 1
ATOM 2082 O O . GLN B 1 85 ? -2.23 18.531 -1.026 1 97.75 85 GLN B O 1
ATOM 2087 N N . VAL B 1 86 ? -3.695 18.438 -2.658 1 95.62 86 VAL B N 1
ATOM 2088 C CA . VAL B 1 86 ? -3.076 17.219 -3.18 1 95.62 86 VAL B CA 1
ATOM 2089 C C . VAL B 1 86 ? -2.904 17.328 -4.691 1 95.62 86 VAL B C 1
ATOM 2091 O O . VAL B 1 86 ? -3.805 17.812 -5.391 1 95.62 86 VAL B O 1
ATOM 2094 N N . ARG B 1 87 ? -1.765 16.859 -5.105 1 92.56 87 ARG B N 1
ATOM 2095 C CA . ARG B 1 87 ? -1.485 16.844 -6.535 1 92.56 87 ARG B CA 1
ATOM 2096 C C . ARG B 1 87 ? -2.387 15.844 -7.254 1 92.56 87 ARG B C 1
ATOM 2098 O O . ARG B 1 87 ? -2.713 14.789 -6.703 1 92.56 87 ARG B O 1
ATOM 2105 N N . SER B 1 88 ? -2.688 16.219 -8.5 1 87.5 88 SER B N 1
ATOM 2106 C CA . SER B 1 88 ? -3.402 15.242 -9.312 1 87.5 88 SER B CA 1
ATOM 2107 C C . SER B 1 88 ? -2.564 13.992 -9.531 1 87.5 88 SER B C 1
ATOM 2109 O O . SER B 1 88 ? -1.369 14.078 -9.82 1 87.5 88 SER B O 1
ATOM 2111 N N . ASN B 1 89 ? -3.184 12.836 -9.281 1 83.75 89 ASN B N 1
ATOM 2112 C CA . ASN B 1 89 ? -2.557 11.531 -9.461 1 83.75 89 ASN B CA 1
ATOM 2113 C C . ASN B 1 89 ? -1.451 11.289 -8.438 1 83.75 89 ASN B C 1
ATOM 2115 O O . ASN B 1 89 ? -0.408 10.719 -8.766 1 83.75 89 ASN B O 1
ATOM 2119 N N . SER B 1 90 ? -1.625 11.828 -7.297 1 89.38 90 SER B N 1
ATOM 2120 C CA . SER B 1 90 ? -0.677 11.586 -6.211 1 89.38 90 SER B CA 1
ATOM 2121 C C . SER B 1 90 ? -0.732 10.141 -5.738 1 89.38 90 SER B C 1
ATOM 2123 O O . SER B 1 90 ? -1.816 9.578 -5.555 1 89.38 90 SER B O 1
ATOM 2125 N N . PRO B 1 91 ? 0.457 9.531 -5.652 1 89 91 PRO B N 1
ATOM 2126 C CA . PRO B 1 91 ? 0.409 8.312 -4.848 1 89 91 PRO B CA 1
ATOM 2127 C C . PRO B 1 91 ? -0.03 8.562 -3.408 1 89 91 PRO B C 1
ATOM 2129 O O . PRO B 1 91 ? 0.052 9.695 -2.926 1 89 91 PRO B O 1
ATOM 2132 N N . VAL B 1 92 ? -0.614 7.531 -2.789 1 92.38 92 VAL B N 1
ATOM 2133 C CA . VAL B 1 92 ? -1.027 7.586 -1.392 1 92.38 92 VAL B CA 1
ATOM 2134 C C . VAL B 1 92 ? -0.416 6.414 -0.625 1 92.38 92 VAL B C 1
ATOM 2136 O O . VAL B 1 92 ? -0.558 5.258 -1.028 1 92.38 92 VAL B O 1
ATOM 2139 N N . ALA B 1 93 ? 0.358 6.707 0.355 1 93.69 93 ALA B N 1
ATOM 2140 C CA . ALA B 1 93 ? 0.895 5.691 1.257 1 93.69 93 ALA B CA 1
ATOM 2141 C C . ALA B 1 93 ? 0.342 5.863 2.668 1 93.69 93 ALA B C 1
ATOM 2143 O O . ALA B 1 93 ? 0.149 6.992 3.133 1 93.69 93 ALA B O 1
ATOM 2144 N N . VAL B 1 94 ? 0.089 4.754 3.283 1 95.44 94 VAL B N 1
ATOM 2145 C CA . VAL B 1 94 ? -0.521 4.816 4.609 1 95.44 94 VAL B CA 1
ATOM 2146 C C . VAL B 1 94 ? 0.218 3.881 5.562 1 95.44 94 VAL B C 1
ATOM 2148 O O . VAL B 1 94 ? 0.732 2.838 5.145 1 95.44 94 VAL B O 1
ATOM 2151 N N . SER B 1 95 ? 0.275 4.281 6.781 1 94.69 95 SER B N 1
ATOM 2152 C CA . SER B 1 95 ? 0.872 3.441 7.816 1 94.69 95 SER B CA 1
ATOM 2153 C C . SER B 1 95 ? 0.079 3.52 9.117 1 94.69 95 SER B C 1
ATOM 2155 O O . SER B 1 95 ? -0.403 4.59 9.492 1 94.69 95 SER B O 1
ATOM 2157 N N . LEU B 1 96 ? -0.008 2.422 9.727 1 94.25 96 LEU B N 1
ATOM 2158 C CA . LEU B 1 96 ? -0.725 2.283 10.992 1 94.25 96 LEU B CA 1
ATOM 2159 C C . LEU B 1 96 ? 0.247 2.229 12.164 1 94.25 96 LEU B C 1
ATOM 2161 O O . LEU B 1 96 ? 1.268 1.539 12.102 1 94.25 96 LEU B O 1
ATOM 2165 N N . VAL B 1 97 ? -0.053 3.023 13.141 1 93.5 97 VAL B N 1
ATOM 2166 C CA . VAL B 1 97 ? 0.583 2.895 14.453 1 93.5 97 VAL B CA 1
ATOM 2167 C C . VAL B 1 97 ? -0.386 2.248 15.438 1 93.5 97 VAL B C 1
ATOM 2169 O O . VAL B 1 97 ? -1.438 2.814 15.742 1 93.5 97 VAL B O 1
ATOM 2172 N N . ALA B 1 98 ? 0.009 1.107 15.812 1 88.19 98 ALA B N 1
ATOM 2173 C CA . ALA B 1 98 ? -0.821 0.385 16.781 1 88.19 98 ALA B CA 1
ATOM 2174 C C . ALA B 1 98 ? 0.026 -0.196 17.906 1 88.19 98 ALA B C 1
ATOM 2176 O O . ALA B 1 98 ? 1.233 -0.393 17.75 1 88.19 98 ALA B O 1
ATOM 2177 N N . ASP B 1 99 ? -0.557 -0.317 19.062 1 83.81 99 ASP B N 1
ATOM 2178 C CA . ASP B 1 99 ? -0.022 -1.031 20.219 1 83.81 99 ASP B CA 1
ATOM 2179 C C . ASP B 1 99 ? -0.959 -2.158 20.656 1 83.81 99 ASP B C 1
ATOM 2181 O O . ASP B 1 99 ? -1.981 -1.909 21.297 1 83.81 99 ASP B O 1
ATOM 2185 N N . GLY B 1 100 ? -0.556 -3.365 20.25 1 79.25 100 GLY B N 1
ATOM 2186 C CA . GLY B 1 100 ? -1.48 -4.473 20.438 1 79.25 100 GLY B CA 1
ATOM 2187 C C . GLY B 1 100 ? -2.793 -4.285 19.703 1 79.25 100 GLY B C 1
ATOM 2188 O O . GLY B 1 100 ? -2.803 -4.031 18.5 1 79.25 100 GLY B O 1
ATOM 2189 N N . ASP B 1 101 ? -3.879 -4.281 20.438 1 81.19 101 ASP B N 1
ATOM 2190 C CA . ASP B 1 101 ? -5.215 -4.215 19.859 1 81.19 101 ASP B CA 1
ATOM 2191 C C . ASP B 1 101 ? -5.711 -2.773 19.797 1 81.19 101 ASP B C 1
ATOM 2193 O O . ASP B 1 101 ? -6.84 -2.52 19.359 1 81.19 101 ASP B O 1
ATOM 2197 N N . THR B 1 102 ? -4.828 -1.896 20.141 1 82.62 102 THR B N 1
ATOM 2198 C CA . THR B 1 102 ? -5.219 -0.491 20.156 1 82.62 102 THR B CA 1
ATOM 2199 C C . THR B 1 102 ? -4.578 0.262 18.984 1 82.62 102 THR B C 1
ATOM 2201 O O . THR B 1 102 ? -3.357 0.214 18.812 1 82.62 102 THR B O 1
ATOM 2204 N N . PHE B 1 103 ? -5.406 0.806 18.219 1 82.38 103 PHE B N 1
ATOM 2205 C CA . PHE B 1 103 ? -4.84 1.625 17.156 1 82.38 103 PHE B CA 1
ATOM 2206 C C . PHE B 1 103 ? -4.664 3.066 17.609 1 82.38 103 PHE B C 1
ATOM 2208 O O . PHE B 1 103 ? -5.574 3.65 18.203 1 82.38 103 PHE B O 1
ATOM 2215 N N . ILE B 1 104 ? -3.529 3.584 17.484 1 90.19 104 ILE B N 1
ATOM 2216 C CA . ILE B 1 104 ? -3.068 4.852 18.031 1 90.19 104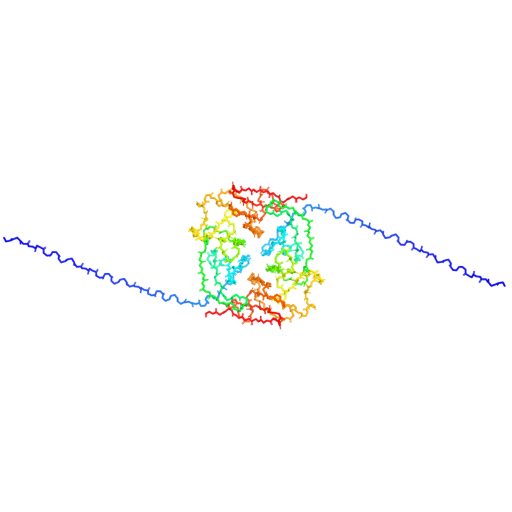 ILE B CA 1
ATOM 2217 C C . ILE B 1 104 ? -3.125 5.934 16.953 1 90.19 104 ILE B C 1
ATOM 2219 O O . ILE B 1 104 ? -3.682 7.012 17.188 1 90.19 104 ILE B O 1
ATOM 2223 N N . GLN B 1 105 ? -2.574 5.652 15.828 1 94.38 105 GLN B N 1
ATOM 2224 C CA . GLN B 1 105 ? -2.533 6.641 14.75 1 94.38 105 GLN B CA 1
ATOM 2225 C C . GLN B 1 105 ? -2.57 5.969 13.383 1 94.38 105 GLN B C 1
ATOM 2227 O O . GLN B 1 105 ? -2.115 4.832 13.234 1 94.38 105 GLN B O 1
ATOM 2232 N N . VAL B 1 106 ? -3.117 6.652 12.453 1 96.12 106 VAL B N 1
ATOM 2233 C CA . VAL B 1 106 ? -2.988 6.332 11.031 1 96.12 106 VAL B CA 1
ATOM 2234 C C . VAL B 1 106 ? -2.393 7.52 10.281 1 96.12 106 VAL B C 1
ATOM 2236 O O . VAL B 1 106 ? -2.93 8.633 10.344 1 96.12 106 VAL B O 1
ATOM 2239 N N . HIS B 1 107 ? -1.313 7.293 9.648 1 97.06 107 HIS B N 1
ATOM 2240 C CA . HIS B 1 107 ? -0.653 8.336 8.883 1 97.06 107 HIS B CA 1
ATOM 2241 C C . HIS B 1 107 ? -0.854 8.133 7.383 1 97.06 107 HIS B C 1
ATOM 2243 O O . HIS B 1 107 ? -0.648 7.027 6.871 1 97.06 107 HIS B O 1
ATOM 2249 N N . THR B 1 108 ? -1.278 9.133 6.707 1 97.25 108 THR B N 1
ATOM 2250 C CA . THR B 1 108 ? -1.432 9.141 5.258 1 97.25 108 THR B CA 1
ATOM 2251 C C . THR B 1 108 ? -0.47 10.141 4.617 1 97.25 108 THR B C 1
ATOM 2253 O O . THR B 1 108 ? -0.428 11.305 5.008 1 97.25 108 THR B O 1
ATOM 2256 N N . PHE B 1 109 ? 0.249 9.672 3.613 1 97.12 109 PHE B N 1
ATOM 2257 C CA . PHE B 1 109 ? 1.241 10.492 2.934 1 97.12 109 PHE B CA 1
ATOM 2258 C C . PHE B 1 109 ? 0.905 10.641 1.455 1 97.12 109 PHE B C 1
ATOM 2260 O O . PHE B 1 109 ? 0.411 9.695 0.831 1 97.12 109 PHE B O 1
ATOM 2267 N N . PHE B 1 110 ? 1.249 11.758 0.954 1 95.06 110 PHE B N 1
ATOM 2268 C CA . PHE B 1 110 ? 0.96 12.141 -0.422 1 95.06 110 PHE B CA 1
ATOM 2269 C C . PHE B 1 110 ? 1.818 13.328 -0.843 1 95.06 110 PHE B C 1
ATOM 2271 O O . PHE B 1 110 ? 2.688 13.766 -0.09 1 95.06 110 PHE B O 1
ATOM 2278 N N . PHE B 1 111 ? 1.551 13.75 -2.072 1 95 111 PHE B N 1
ATOM 2279 C CA . PHE B 1 111 ? 2.268 14.938 -2.52 1 95 111 PHE B CA 1
ATOM 2280 C C . PHE B 1 111 ? 1.309 16.109 -2.717 1 95 111 PHE B C 1
ATOM 2282 O O . PHE B 1 111 ? 0.222 15.938 -3.273 1 95 111 PHE B O 1
ATOM 2289 N N . SER B 1 112 ? 1.706 17.281 -2.236 1 97.75 112 SER B N 1
ATOM 2290 C CA . SER B 1 112 ? 0.957 18.516 -2.502 1 97.75 112 SER B CA 1
ATOM 2291 C C . SER B 1 112 ? 1.033 18.906 -3.975 1 97.75 112 SER B C 1
ATOM 2293 O O . SER B 1 112 ? 1.791 18.297 -4.742 1 97.75 112 SER B O 1
ATOM 2295 N N . PRO B 1 113 ? 0.255 19.906 -4.363 1 96.19 113 PRO B N 1
ATOM 2296 C CA . PRO B 1 113 ? 0.314 20.359 -5.754 1 96.19 113 PRO B CA 1
ATOM 2297 C C . PRO B 1 113 ? 1.707 20.844 -6.16 1 96.19 113 PRO B C 1
ATOM 2299 O O . PRO B 1 113 ? 2.066 20.781 -7.336 1 96.19 113 PRO B O 1
ATOM 2302 N N . GLU B 1 114 ? 2.516 21.25 -5.207 1 97.62 114 GLU B N 1
ATOM 2303 C CA . GLU B 1 114 ? 3.883 21.703 -5.465 1 97.62 114 GLU B CA 1
ATOM 2304 C C . GLU B 1 114 ? 4.871 20.547 -5.324 1 97.62 114 GLU B C 1
ATOM 2306 O O . GLU B 1 114 ? 6.086 20.766 -5.262 1 97.62 114 GLU B O 1
ATOM 2311 N N . ASN B 1 115 ? 4.363 19.375 -5.176 1 96.31 115 ASN B N 1
ATOM 2312 C CA . ASN B 1 115 ? 5.125 18.125 -5.086 1 96.31 115 ASN B CA 1
ATOM 2313 C C . ASN B 1 115 ? 5.871 18.031 -3.76 1 96.31 115 ASN B C 1
ATOM 2315 O O . ASN B 1 115 ? 6.918 17.375 -3.682 1 96.31 115 ASN B O 1
ATOM 2319 N N . VAL B 1 116 ? 5.352 18.672 -2.773 1 98.44 116 VAL B N 1
ATOM 2320 C CA . VAL B 1 116 ? 5.91 18.547 -1.433 1 98.44 116 VAL B CA 1
ATOM 2321 C C . VAL B 1 116 ? 5.34 17.312 -0.744 1 98.44 116 VAL B C 1
ATOM 2323 O O . VAL B 1 116 ? 4.125 17.109 -0.739 1 98.44 116 VAL B O 1
ATOM 2326 N N . LEU B 1 117 ? 6.277 16.469 -0.233 1 98.06 117 LEU B N 1
ATOM 2327 C CA . LEU B 1 117 ? 5.801 15.367 0.598 1 98.06 117 LEU B CA 1
ATOM 2328 C C . LEU B 1 117 ? 4.949 15.883 1.754 1 98.06 117 LEU B C 1
ATOM 2330 O O . LEU B 1 117 ? 5.398 16.734 2.523 1 98.06 117 LEU B O 1
ATOM 2334 N N . SER B 1 118 ? 3.732 15.359 1.828 1 98.69 118 SER B N 1
ATOM 2335 C CA . SER B 1 118 ? 2.744 15.906 2.754 1 98.69 118 SER B CA 1
ATOM 2336 C C . SER B 1 118 ? 2.051 14.805 3.539 1 98.69 118 SER B C 1
ATOM 2338 O O . SER B 1 118 ? 2.188 13.625 3.211 1 98.69 118 SER B O 1
ATOM 2340 N N . GLN B 1 119 ? 1.271 15.297 4.586 1 98.44 119 GLN B N 1
ATOM 2341 C CA . GLN B 1 119 ? 0.772 14.305 5.531 1 98.44 119 GLN B CA 1
ATOM 2342 C C . GLN B 1 119 ? -0.532 14.766 6.18 1 98.44 119 GLN B C 1
ATOM 2344 O O . GLN B 1 119 ? -0.698 15.953 6.477 1 98.44 119 GLN B O 1
ATOM 2349 N N . TYR B 1 120 ? -1.431 13.852 6.293 1 98.19 120 TYR B N 1
ATOM 2350 C CA . TYR B 1 120 ? -2.484 13.883 7.301 1 98.19 120 TYR B CA 1
ATOM 2351 C C . TYR B 1 120 ? -2.42 12.664 8.203 1 98.19 120 TYR B C 1
ATOM 2353 O O . TYR B 1 120 ? -1.866 11.625 7.82 1 98.19 120 TYR B O 1
ATOM 2361 N N . TYR B 1 121 ? -2.877 12.828 9.477 1 96.56 121 TYR B N 1
ATOM 2362 C CA . TYR B 1 121 ? -2.963 11.641 10.32 1 96.56 121 TYR B CA 1
ATOM 2363 C C . TYR B 1 121 ? -4.113 11.758 11.312 1 96.56 121 TYR B C 1
ATOM 2365 O O . TYR B 1 121 ? -4.516 12.859 11.68 1 96.56 121 TYR B O 1
ATOM 2373 N N . TRP B 1 122 ? -4.68 10.648 11.57 1 95.12 122 TRP B N 1
ATOM 2374 C CA . TRP B 1 122 ? -5.645 10.531 12.656 1 95.12 122 TRP B CA 1
ATOM 2375 C C . TRP B 1 122 ? -4.957 10.125 13.961 1 95.12 122 TRP B C 1
ATOM 2377 O O . TRP B 1 122 ? -4.094 9.242 13.969 1 95.12 122 TRP B O 1
ATOM 2387 N N . ASP B 1 123 ? -5.328 10.812 14.961 1 93.06 123 ASP B N 1
ATOM 2388 C CA . ASP B 1 123 ? -4.828 10.555 16.312 1 93.06 123 ASP B CA 1
ATOM 2389 C C . ASP B 1 123 ? -5.98 10.281 17.281 1 93.06 123 ASP B C 1
ATOM 2391 O O . ASP B 1 123 ? -6.988 10.992 17.266 1 93.06 123 ASP B O 1
ATOM 2395 N N . ASP B 1 124 ? -5.809 9.289 18.047 1 87 124 ASP B N 1
ATOM 2396 C CA . ASP B 1 124 ? -6.898 8.859 18.922 1 87 124 ASP B CA 1
ATOM 2397 C C . ASP B 1 124 ? -7.258 9.953 19.922 1 87 124 ASP B C 1
ATOM 2399 O O . ASP B 1 124 ? -8.375 9.977 20.453 1 87 124 ASP B O 1
ATOM 2403 N N . VAL B 1 125 ? -6.371 10.859 20.219 1 88.06 125 VAL B N 1
ATOM 2404 C CA . VAL B 1 125 ? -6.605 11.906 21.219 1 88.06 125 VAL B CA 1
ATOM 2405 C C . VAL B 1 125 ? -6.938 13.219 20.5 1 88.06 125 VAL B C 1
ATOM 2407 O O . VAL B 1 125 ? -7.922 13.883 20.844 1 88.06 125 VAL B O 1
ATOM 2410 N N . LEU B 1 126 ? -6.238 13.633 19.422 1 91 126 LEU B N 1
ATOM 2411 C CA . LEU B 1 126 ? -6.309 14.953 18.812 1 91 126 LEU B CA 1
ATOM 2412 C C . LEU B 1 126 ? -7.254 14.953 17.625 1 91 126 LEU B C 1
ATOM 2414 O O . LEU B 1 126 ? -7.629 16.016 17.125 1 91 126 LEU B O 1
ATOM 2418 N N . GLY B 1 127 ? -7.68 13.711 17.156 1 92.44 127 GLY B N 1
ATOM 2419 C CA . GLY B 1 127 ? -8.43 13.633 15.906 1 92.44 127 GLY B CA 1
ATOM 2420 C C . GLY B 1 127 ? -7.562 13.828 14.68 1 92.44 127 GLY B C 1
ATOM 2421 O O . GLY B 1 127 ? -6.391 13.445 14.672 1 92.44 127 GLY B O 1
ATOM 2422 N N . ILE B 1 128 ? -8.172 14.344 13.648 1 95.25 128 ILE B N 1
ATOM 2423 C CA . ILE B 1 128 ? -7.457 14.492 12.383 1 95.25 128 ILE B CA 1
ATOM 2424 C C . ILE B 1 128 ? -6.52 15.695 12.461 1 95.25 128 ILE B C 1
ATOM 2426 O O . ILE B 1 128 ? -6.945 16.797 12.812 1 95.25 128 ILE B O 1
ATOM 2430 N N . GLN B 1 129 ? -5.309 15.422 12.219 1 95.81 129 GLN B N 1
ATOM 2431 C CA . GLN B 1 129 ? -4.266 16.438 12.117 1 95.81 129 GLN B CA 1
ATOM 2432 C C . GLN B 1 129 ? -3.605 16.406 10.742 1 95.81 129 GLN B C 1
ATOM 2434 O O . GLN B 1 129 ? -3.729 15.422 10.008 1 95.81 129 GLN B O 1
ATOM 2439 N N . GLY B 1 130 ? -2.979 17.547 10.328 1 96.5 130 GLY B N 1
ATOM 2440 C CA . GLY B 1 130 ? -2.23 17.562 9.078 1 96.5 130 GLY B CA 1
ATOM 2441 C C . GLY B 1 130 ? -2.432 18.828 8.281 1 96.5 130 GLY B C 1
ATOM 2442 O O . GLY B 1 130 ? -2.996 19.797 8.781 1 96.5 130 GLY B O 1
ATOM 2443 N N . GLY B 1 131 ? -1.916 18.719 7.062 1 93.69 131 GLY B N 1
ATOM 2444 C CA . GLY B 1 131 ? -2.059 19.828 6.148 1 93.69 131 GLY B CA 1
ATOM 2445 C C . GLY B 1 131 ? -0.99 20.891 6.332 1 93.69 131 GLY B C 1
ATOM 2446 O O . GLY B 1 131 ? -0.017 20.688 7.059 1 93.69 131 GLY B O 1
ATOM 2447 N N . PRO B 1 132 ? -1.225 21.969 5.664 1 92 132 PRO B N 1
ATOM 2448 C CA . PRO B 1 132 ? -0.18 23 5.605 1 92 132 PRO B CA 1
ATOM 2449 C C . PRO B 1 132 ? 0.061 23.672 6.953 1 92 132 PRO B C 1
ATOM 2451 O O . PRO B 1 132 ? 1.13 24.25 7.176 1 92 132 PRO B O 1
ATOM 2454 N N . ASN B 1 133 ? -0.812 23.562 7.922 1 90.69 133 ASN B N 1
ATOM 2455 C CA . ASN B 1 133 ? -0.67 24.25 9.195 1 90.69 133 ASN B CA 1
ATOM 2456 C C . ASN B 1 133 ? -0.155 23.328 10.289 1 90.69 133 ASN B C 1
ATOM 2458 O O . ASN B 1 133 ? 0.008 23.734 11.438 1 90.69 133 ASN B O 1
ATOM 2462 N N . CYS B 1 134 ? 0.061 22.203 9.984 1 95.25 134 CYS B N 1
ATOM 2463 C CA . CYS B 1 134 ? 0.607 21.25 10.945 1 95.25 134 CYS B CA 1
ATOM 2464 C C . CYS B 1 134 ? 2.113 21.422 11.094 1 95.25 134 CYS B C 1
ATOM 2466 O O . CYS B 1 134 ? 2.881 20.969 10.234 1 95.25 134 CYS B O 1
ATOM 2468 N N . LEU B 1 135 ? 2.568 21.891 12.148 1 92.94 135 LEU B N 1
ATOM 2469 C CA . LEU B 1 135 ? 3.961 22.281 12.344 1 92.94 135 LEU B CA 1
ATOM 2470 C C . LEU B 1 135 ? 4.844 21.047 12.547 1 92.94 135 LEU B C 1
ATOM 2472 O O . LEU B 1 135 ? 6.035 21.078 12.234 1 92.94 135 LEU B O 1
ATOM 2476 N N . THR B 1 136 ? 4.324 20 13.055 1 93.5 136 THR B N 1
ATOM 2477 C CA . THR B 1 136 ? 5.117 18.828 13.367 1 93.5 136 THR B CA 1
ATOM 2478 C C . THR B 1 136 ? 5.059 17.812 12.227 1 93.5 136 THR B C 1
ATOM 2480 O O . THR B 1 136 ? 5.77 16.812 12.242 1 93.5 136 THR B O 1
ATOM 2483 N N . CYS B 1 137 ? 4.242 18.094 11.227 1 97.12 137 CYS B N 1
ATOM 2484 C CA . CYS B 1 137 ? 4.074 17.172 10.102 1 97.12 137 CYS B CA 1
ATOM 2485 C C . CYS B 1 137 ? 5.203 17.344 9.094 1 97.12 137 CYS B C 1
ATOM 2487 O O . CYS B 1 137 ? 5.832 18.391 9.016 1 97.12 137 CYS B O 1
ATOM 2489 N N . VAL B 1 138 ? 5.371 16.281 8.312 1 98.5 138 VAL B N 1
ATOM 2490 C CA . VAL B 1 138 ? 6.434 16.281 7.312 1 98.5 138 VAL B CA 1
ATOM 2491 C C . VAL B 1 138 ? 6.199 17.406 6.309 1 98.5 138 VAL B C 1
ATOM 2493 O O . VAL B 1 138 ? 7.148 17.922 5.715 1 98.5 138 VAL B O 1
ATOM 2496 N N . THR B 1 139 ? 4.961 17.812 6.098 1 98.25 139 THR B N 1
ATOM 2497 C CA . THR B 1 139 ? 4.59 18.891 5.184 1 98.25 139 THR B CA 1
ATOM 2498 C C . THR B 1 139 ? 5.406 20.141 5.469 1 98.25 139 THR B C 1
ATOM 2500 O O . THR B 1 139 ? 5.805 20.859 4.547 1 98.25 139 THR B O 1
ATOM 2503 N N . ASN B 1 140 ? 5.609 20.344 6.68 1 97.06 140 ASN B N 1
ATOM 2504 C CA . ASN B 1 140 ? 6.273 21.578 7.117 1 97.06 140 ASN B CA 1
ATOM 2505 C C . ASN B 1 140 ? 7.766 21.547 6.809 1 97.06 140 ASN B C 1
ATOM 2507 O O . ASN B 1 140 ? 8.438 22.578 6.863 1 97.06 140 ASN B O 1
ATOM 2511 N N . LYS B 1 141 ? 8.328 20.484 6.449 1 97.38 141 LYS B N 1
ATOM 2512 C CA . LYS B 1 141 ? 9.758 20.359 6.191 1 97.38 141 LYS B CA 1
ATOM 2513 C C . LYS B 1 141 ? 10.102 20.766 4.762 1 97.38 141 LYS B C 1
ATOM 2515 O O . LYS B 1 141 ? 11.258 21.047 4.445 1 97.38 141 LYS B O 1
ATOM 2520 N N . GLY B 1 142 ? 9.078 20.609 3.861 1 97.56 142 GLY B N 1
ATOM 2521 C CA . GLY B 1 142 ? 9.266 21.078 2.498 1 97.56 142 GLY B CA 1
ATOM 2522 C C . GLY B 1 142 ? 10.094 20.125 1.648 1 97.56 142 GLY B C 1
ATOM 2523 O O . GLY B 1 142 ? 10.797 20.562 0.736 1 97.56 142 GLY B O 1
ATOM 2524 N N . PHE B 1 143 ? 10.117 18.875 1.923 1 98.38 143 PHE B N 1
ATOM 2525 C CA . PHE B 1 143 ? 10.789 17.906 1.058 1 98.38 143 PHE B CA 1
ATOM 2526 C C . PHE B 1 143 ? 10.062 17.781 -0.275 1 98.38 143 PHE B C 1
ATOM 2528 O O . PHE B 1 143 ? 8.93 17.297 -0.325 1 98.38 143 PHE B O 1
ATOM 2535 N N . VAL B 1 144 ? 10.766 18.109 -1.349 1 98.31 144 VAL B N 1
ATOM 2536 C CA . VAL B 1 144 ? 10.125 18.125 -2.66 1 98.31 144 VAL B CA 1
ATOM 2537 C C . VAL B 1 144 ? 10.438 16.828 -3.408 1 98.31 144 VAL B C 1
ATOM 2539 O O . VAL B 1 144 ? 11.594 16.438 -3.516 1 98.31 144 VAL B O 1
ATOM 2542 N N . GLY B 1 145 ? 9.383 16.172 -3.906 1 95.19 145 GLY B N 1
ATOM 2543 C CA . GLY B 1 145 ? 9.547 15 -4.738 1 95.19 145 GLY B CA 1
ATOM 2544 C C . GLY B 1 145 ? 9.633 15.32 -6.219 1 95.19 145 GLY B C 1
ATOM 2545 O O . GLY B 1 145 ? 9.273 16.422 -6.645 1 95.19 145 GLY B O 1
ATOM 2546 N N . VAL B 1 146 ? 10.133 14.328 -6.93 1 90.38 146 VAL B N 1
ATOM 2547 C CA . VAL B 1 146 ? 10.141 14.453 -8.383 1 90.38 146 VAL B CA 1
ATOM 2548 C C . VAL B 1 146 ? 8.711 14.516 -8.906 1 90.38 146 VAL B C 1
ATOM 2550 O O . VAL B 1 146 ? 7.879 13.672 -8.555 1 90.38 146 VAL B O 1
ATOM 2553 N N . ALA B 1 147 ? 8.469 15.445 -9.789 1 89.25 147 ALA B N 1
ATOM 2554 C CA . ALA B 1 147 ? 7.141 15.609 -10.375 1 89.25 147 ALA B CA 1
ATOM 2555 C C . ALA B 1 147 ? 6.711 14.352 -11.125 1 89.25 147 ALA B C 1
ATOM 2557 O O . ALA B 1 147 ? 7.496 13.773 -11.883 1 89.25 147 ALA B O 1
ATOM 2558 N N . GLY B 1 148 ? 5.508 13.953 -10.758 1 82.94 148 GLY B N 1
ATOM 2559 C CA . GLY B 1 148 ? 4.945 12.836 -11.5 1 82.94 148 GLY B CA 1
ATOM 2560 C C . GLY B 1 148 ? 5.371 11.484 -10.953 1 82.94 148 GLY B C 1
ATOM 2561 O O . GLY B 1 148 ? 4.832 10.453 -11.359 1 82.94 148 GLY B O 1
ATOM 2562 N N . SER B 1 149 ? 6.34 11.484 -10.078 1 84.75 149 SER B N 1
ATOM 2563 C CA . SER B 1 149 ? 6.762 10.203 -9.516 1 84.75 149 SER B CA 1
ATOM 2564 C C . SER B 1 149 ? 5.637 9.555 -8.719 1 84.75 149 SER B C 1
ATOM 2566 O O . SER B 1 149 ? 4.906 10.227 -7.992 1 84.75 149 SER B O 1
ATOM 2568 N N . GLN B 1 150 ? 5.586 8.227 -8.836 1 84.12 150 GLN B N 1
ATOM 2569 C CA . GLN B 1 150 ? 4.574 7.465 -8.109 1 84.12 150 GLN B CA 1
ATOM 2570 C C . GLN B 1 150 ? 5.188 6.715 -6.93 1 84.12 150 GLN B C 1
ATOM 2572 O O . GLN B 1 150 ? 4.484 6.027 -6.188 1 84.12 150 GLN B O 1
ATOM 2577 N N . MET B 1 151 ? 6.461 6.891 -6.742 1 86.38 151 MET B N 1
ATOM 2578 C CA . MET B 1 151 ? 7.168 6.191 -5.668 1 86.38 151 MET B CA 1
ATOM 2579 C C . MET B 1 151 ? 6.828 6.793 -4.312 1 86.38 151 MET B C 1
ATOM 2581 O O . MET B 1 151 ? 7.156 7.953 -4.039 1 86.38 151 MET B O 1
ATOM 2585 N N . LEU B 1 152 ? 6.16 5.98 -3.518 1 91.25 152 LEU B N 1
ATOM 2586 C CA . LEU B 1 152 ? 5.836 6.391 -2.156 1 91.25 152 LEU B CA 1
ATOM 2587 C C . LEU B 1 152 ? 5.5 5.184 -1.29 1 91.25 152 LEU B C 1
ATOM 2589 O O . LEU B 1 152 ? 4.66 4.359 -1.666 1 91.25 152 LEU B O 1
ATOM 2593 N N . TYR B 1 153 ? 6.188 5.043 -0.224 1 91.12 153 TYR B N 1
ATOM 2594 C CA . TYR B 1 153 ? 5.824 4.039 0.77 1 91.12 153 TYR B CA 1
ATOM 2595 C C . TYR B 1 153 ? 5.988 4.59 2.182 1 91.12 153 TYR B C 1
ATOM 2597 O O . TYR B 1 153 ? 6.711 5.562 2.396 1 91.12 153 TYR B O 1
ATOM 2605 N N . ALA B 1 154 ? 5.285 3.986 3.08 1 94.94 154 ALA B N 1
ATOM 2606 C CA . ALA B 1 154 ? 5.312 4.461 4.461 1 94.94 154 ALA B CA 1
ATOM 2607 C C . ALA B 1 154 ? 5.301 3.291 5.441 1 94.94 154 ALA B C 1
ATOM 2609 O O . ALA B 1 154 ? 4.586 2.307 5.238 1 94.94 154 ALA B O 1
ATOM 2610 N N . MET B 1 155 ? 6.109 3.482 6.43 1 92.88 155 MET B N 1
ATOM 2611 C CA . MET B 1 155 ? 6.191 2.523 7.527 1 92.88 155 MET B CA 1
ATOM 2612 C C . MET B 1 155 ? 6.184 3.236 8.875 1 92.88 155 MET B C 1
ATOM 2614 O O . MET B 1 155 ? 6.594 4.395 8.969 1 92.88 155 MET B O 1
ATOM 2618 N N . ALA B 1 156 ? 5.723 2.482 9.836 1 92.56 156 ALA B N 1
ATOM 2619 C CA . ALA B 1 156 ? 5.711 3.02 11.195 1 92.56 156 ALA B CA 1
ATOM 2620 C C . ALA B 1 156 ? 6.02 1.931 12.219 1 92.56 156 ALA B C 1
ATOM 2622 O O . ALA B 1 156 ? 5.781 0.748 11.961 1 92.56 156 ALA B O 1
ATOM 2623 N N . SER B 1 157 ? 6.574 2.396 13.312 1 89.12 157 SER B N 1
ATOM 2624 C CA . SER B 1 157 ? 6.809 1.512 14.445 1 89.12 157 SER B CA 1
ATOM 2625 C C . SER B 1 157 ? 6.383 2.166 15.758 1 89.12 157 SER B C 1
ATOM 2627 O O . SER B 1 157 ? 6.672 3.342 15.992 1 89.12 157 SER B O 1
ATOM 2629 N N . SER B 1 158 ? 5.742 1.323 16.531 1 87.62 158 SER B N 1
ATOM 2630 C CA . SER B 1 158 ? 5.34 1.788 17.844 1 87.62 158 SER B CA 1
ATOM 2631 C C . SER B 1 158 ? 6.324 1.332 18.922 1 87.62 158 SER B C 1
ATOM 2633 O O . SER B 1 158 ? 6.027 1.4 20.109 1 87.62 158 SER B O 1
ATOM 2635 N N . ALA B 1 159 ? 7.414 0.825 18.469 1 83.94 159 ALA B N 1
ATOM 2636 C CA . ALA B 1 159 ? 8.406 0.345 19.422 1 83.94 159 ALA B CA 1
ATOM 2637 C C . ALA B 1 159 ? 8.922 1.484 20.297 1 83.94 159 ALA B C 1
ATOM 2639 O O . ALA B 1 159 ? 9.43 1.251 21.391 1 83.94 159 ALA B O 1
ATOM 2640 N N . THR B 1 160 ? 8.859 2.668 19.812 1 83.88 160 THR B N 1
ATOM 2641 C CA . THR B 1 160 ? 9.219 3.865 20.562 1 83.88 160 THR B CA 1
ATOM 2642 C C . THR B 1 160 ? 8.023 4.801 20.703 1 83.88 160 THR B C 1
ATOM 2644 O O . THR B 1 160 ? 7.031 4.656 19.984 1 83.88 160 THR B O 1
ATOM 2647 N N . SER B 1 161 ? 8.109 5.738 21.812 1 84.88 161 SER B N 1
ATOM 2648 C CA . SER B 1 161 ? 7.148 6.828 21.984 1 84.88 161 SER B CA 1
ATOM 2649 C C . SER B 1 161 ? 7.848 8.188 21.969 1 84.88 161 SER B C 1
ATOM 2651 O O . SER B 1 161 ? 8.711 8.445 22.812 1 84.88 161 SER B O 1
ATOM 2653 N N . PRO B 1 162 ? 7.562 9.102 21.062 1 88.5 162 PRO B N 1
ATOM 2654 C CA . PRO B 1 162 ? 6.582 8.953 19.984 1 88.5 162 PRO B CA 1
ATOM 2655 C C . PRO B 1 162 ? 6.984 7.891 18.953 1 88.5 162 PRO B C 1
ATOM 2657 O O . PRO B 1 162 ? 8.156 7.496 18.906 1 88.5 162 PRO B O 1
ATOM 2660 N N . PRO B 1 163 ? 5.98 7.445 18.172 1 90.75 163 PRO B N 1
ATOM 2661 C CA . PRO B 1 163 ? 6.301 6.434 17.156 1 90.75 163 PRO B CA 1
ATOM 2662 C C . PRO B 1 163 ? 7.32 6.922 16.141 1 90.75 163 PRO B C 1
ATOM 2664 O O . PRO B 1 163 ? 7.469 8.133 15.93 1 90.75 163 PRO B O 1
ATOM 2667 N N . THR B 1 164 ? 8.016 5.934 15.57 1 93.31 164 THR B N 1
ATOM 2668 C CA . THR B 1 164 ? 8.93 6.242 14.477 1 93.31 164 THR B CA 1
ATOM 2669 C C . THR B 1 164 ? 8.242 6.074 13.125 1 93.31 164 THR B C 1
ATOM 2671 O O . THR B 1 164 ? 7.527 5.094 12.906 1 93.31 164 THR B O 1
ATOM 2674 N N . LEU B 1 165 ? 8.43 7.02 12.266 1 95.31 165 LEU B N 1
ATOM 2675 C CA . LEU B 1 165 ? 7.875 6.996 10.914 1 95.31 165 LEU B CA 1
ATOM 2676 C C . LEU B 1 165 ? 8.984 7.023 9.875 1 95.31 165 LEU B C 1
ATOM 2678 O O . LEU B 1 165 ? 9.977 7.738 10.039 1 95.31 165 LEU B O 1
ATOM 2682 N N . ARG B 1 166 ? 8.844 6.25 8.844 1 95.62 166 ARG B N 1
ATOM 2683 C CA . ARG B 1 166 ? 9.766 6.188 7.711 1 95.62 166 ARG B CA 1
ATOM 2684 C C . ARG B 1 166 ? 9 6.207 6.391 1 95.62 166 ARG B C 1
ATOM 2686 O O . ARG B 1 166 ? 8.125 5.367 6.156 1 95.62 166 ARG B O 1
ATOM 2693 N N . VAL B 1 167 ? 9.336 7.156 5.559 1 96.25 167 VAL B N 1
ATOM 2694 C CA . VAL B 1 167 ? 8.625 7.367 4.301 1 96.25 167 VAL B CA 1
ATOM 2695 C C . VAL B 1 167 ? 9.617 7.434 3.145 1 96.25 167 VAL B C 1
ATOM 2697 O O . VAL B 1 167 ? 10.539 8.25 3.162 1 96.25 167 VAL B O 1
ATOM 2700 N N . GLY B 1 168 ? 9.398 6.641 2.156 1 93.19 168 GLY B N 1
ATOM 2701 C CA . GLY B 1 168 ? 10.281 6.633 0.998 1 93.19 168 GLY B CA 1
ATOM 2702 C C . GLY B 1 168 ? 9.656 7.285 -0.224 1 93.19 168 GLY B C 1
ATOM 2703 O O . GLY B 1 168 ? 8.461 7.137 -0.473 1 93.19 168 GLY B O 1
ATOM 2704 N N . PHE B 1 169 ? 10.453 7.934 -0.969 1 91.69 169 PHE B N 1
ATOM 2705 C CA . PHE B 1 169 ? 10.055 8.641 -2.184 1 91.69 169 PHE B CA 1
ATOM 2706 C C . PHE B 1 169 ? 11.273 8.992 -3.029 1 91.69 169 PHE B C 1
ATOM 2708 O O . PHE B 1 169 ? 12.406 8.711 -2.641 1 91.69 169 PHE B O 1
ATOM 2715 N N . VAL B 1 170 ? 10.977 9.516 -4.195 1 91.12 170 VAL B N 1
ATOM 2716 C CA . VAL B 1 170 ? 12.07 10.031 -5.012 1 91.12 170 VAL B CA 1
ATOM 2717 C C . VAL B 1 170 ? 12.164 11.547 -4.848 1 91.12 170 VAL B C 1
ATOM 2719 O O . VAL B 1 170 ? 11.305 12.289 -5.336 1 91.12 170 VAL B O 1
ATOM 2722 N N . SER B 1 171 ? 13.195 11.953 -4.207 1 94.19 171 SER B N 1
ATOM 2723 C CA . SER B 1 171 ? 13.398 13.375 -3.945 1 94.19 171 SER B CA 1
ATOM 2724 C C . SER B 1 171 ? 13.883 14.102 -5.195 1 94.19 171 SER B C 1
ATOM 2726 O O . SER B 1 171 ? 14.703 13.57 -5.949 1 94.19 171 SER B O 1
ATOM 2728 N N . ALA B 1 172 ? 13.406 15.297 -5.348 1 94.81 172 ALA B N 1
ATOM 2729 C CA . ALA B 1 172 ? 13.875 16.125 -6.457 1 94.81 172 ALA B CA 1
ATOM 2730 C C . ALA B 1 172 ? 15.359 16.438 -6.316 1 94.81 172 ALA B C 1
ATOM 2732 O O . ALA B 1 172 ? 16.062 16.609 -7.316 1 94.81 172 ALA B O 1
ATOM 2733 N N . GLY B 1 173 ? 15.836 16.5 -5.066 1 94.38 173 GLY B N 1
ATOM 2734 C CA . GLY B 1 173 ? 17.234 16.766 -4.812 1 94.38 173 GLY B CA 1
ATOM 2735 C C . GLY B 1 173 ? 18.141 15.57 -5.086 1 94.38 173 GLY B C 1
ATOM 2736 O O . GLY B 1 173 ? 19.359 15.719 -5.195 1 94.38 173 GLY B O 1
ATOM 2737 N N . ALA B 1 174 ? 17.625 14.438 -5.148 1 91.69 174 ALA B N 1
ATOM 2738 C CA . ALA B 1 174 ? 18.328 13.188 -5.461 1 91.69 174 ALA B CA 1
ATOM 2739 C C . ALA B 1 174 ? 17.469 12.289 -6.34 1 91.69 174 ALA B C 1
ATOM 2741 O O . ALA B 1 174 ? 17.062 11.203 -5.914 1 91.69 174 ALA B O 1
ATOM 2742 N N . PRO B 1 175 ? 17.312 12.617 -7.598 1 88.38 175 PRO B N 1
ATOM 2743 C CA . PRO B 1 175 ? 16.266 11.992 -8.43 1 88.38 175 PRO B CA 1
ATOM 2744 C C . PRO B 1 175 ? 16.672 10.609 -8.938 1 88.38 175 PRO B C 1
ATOM 2746 O O . PRO B 1 175 ? 15.844 9.898 -9.516 1 88.38 175 PRO B O 1
ATOM 2749 N N . ASN B 1 176 ? 17.891 10.188 -8.688 1 81.94 176 ASN B N 1
ATOM 2750 C CA . ASN B 1 176 ? 18.344 8.922 -9.258 1 81.94 176 ASN B CA 1
ATOM 2751 C C . ASN B 1 176 ? 18.328 7.797 -8.219 1 81.94 176 ASN B C 1
ATOM 2753 O O . ASN B 1 176 ? 18.859 6.715 -8.461 1 81.94 176 ASN B O 1
ATOM 2757 N N . THR B 1 177 ? 17.812 8.094 -7.051 1 85.62 177 THR B N 1
ATOM 2758 C CA . THR B 1 177 ? 17.703 7.094 -5.996 1 85.62 177 THR B CA 1
ATOM 2759 C C . THR B 1 177 ? 16.469 7.352 -5.133 1 85.62 177 THR B C 1
ATOM 2761 O O . THR B 1 177 ? 15.742 8.328 -5.348 1 85.62 177 THR B O 1
ATOM 2764 N N . ILE B 1 178 ? 16.266 6.441 -4.219 1 89.94 178 ILE B N 1
ATOM 2765 C CA . ILE B 1 178 ? 15.195 6.629 -3.248 1 89.94 178 ILE B CA 1
ATOM 2766 C C . ILE B 1 178 ? 15.719 7.398 -2.039 1 89.94 178 ILE B C 1
ATOM 2768 O O . ILE B 1 178 ? 16.828 7.133 -1.557 1 89.94 178 ILE B O 1
ATOM 2772 N N . SER B 1 179 ? 14.984 8.336 -1.66 1 93.94 179 SER B N 1
ATOM 2773 C CA . SER B 1 179 ? 15.219 9.016 -0.388 1 93.94 179 SER B CA 1
ATOM 2774 C C . SER B 1 179 ? 14.195 8.594 0.659 1 93.94 179 SER B C 1
ATOM 2776 O O . SER B 1 179 ? 13.055 8.25 0.321 1 93.94 179 SER B O 1
ATOM 2778 N N . GLU B 1 180 ? 14.609 8.617 1.884 1 95.12 180 GLU B N 1
ATOM 2779 C CA . GLU B 1 180 ? 13.68 8.336 2.973 1 95.12 180 GLU B CA 1
ATOM 2780 C C . GLU B 1 180 ? 13.633 9.492 3.969 1 95.12 180 GLU B C 1
ATOM 2782 O O . GLU B 1 180 ? 14.672 9.992 4.395 1 95.12 180 GLU B O 1
ATOM 2787 N N . ALA B 1 181 ? 12.445 9.969 4.227 1 97.44 181 ALA B N 1
ATOM 2788 C CA . ALA B 1 181 ? 12.18 10.852 5.363 1 97.44 181 ALA B CA 1
ATOM 2789 C C . ALA B 1 181 ? 11.867 10.039 6.621 1 97.44 181 ALA B C 1
ATOM 2791 O O . ALA B 1 181 ? 11.016 9.148 6.598 1 97.44 181 ALA B O 1
ATOM 2792 N N . VAL B 1 182 ? 12.547 10.375 7.707 1 96.31 182 VAL B N 1
ATOM 2793 C CA . VAL B 1 182 ? 12.375 9.617 8.938 1 96.31 182 VAL B CA 1
ATOM 2794 C C . VAL B 1 182 ? 12.078 10.57 10.102 1 96.31 182 VAL B C 1
ATOM 2796 O O . VAL B 1 182 ? 12.703 11.633 10.211 1 96.31 182 VAL B O 1
ATOM 2799 N N . ASN B 1 183 ? 11.109 10.242 10.883 1 96.19 183 ASN B N 1
ATOM 2800 C CA . ASN B 1 183 ? 10.812 10.922 12.141 1 96.19 183 ASN B CA 1
ATOM 2801 C C . ASN B 1 183 ? 10.898 9.969 13.328 1 96.19 183 ASN B C 1
ATOM 2803 O O . ASN B 1 183 ? 10.031 9.109 13.508 1 96.19 183 ASN B O 1
ATOM 2807 N N . THR B 1 184 ? 11.867 10.109 14.148 1 90.5 184 THR B N 1
ATOM 2808 C CA . THR B 1 184 ? 12.07 9.234 15.305 1 90.5 184 THR B CA 1
ATOM 2809 C C . THR B 1 184 ? 11.469 9.859 16.562 1 90.5 184 THR B C 1
ATOM 2811 O O . THR B 1 184 ? 11.742 9.406 17.672 1 90.5 184 THR B O 1
ATOM 2814 N N . GLY B 1 185 ? 10.742 10.914 16.375 1 86.31 185 GLY B N 1
ATOM 2815 C CA . GLY B 1 185 ? 10.188 11.641 17.5 1 86.31 185 GLY B CA 1
ATOM 2816 C C . GLY B 1 185 ? 10.812 13.008 17.703 1 86.31 185 GLY B C 1
ATOM 2817 O O . GLY B 1 185 ? 10.258 13.852 18.406 1 86.31 185 GLY B O 1
ATOM 2818 N N . SER B 1 186 ? 11.961 13.289 17.172 1 86.5 186 SER B N 1
ATOM 2819 C CA . SER B 1 186 ? 12.664 14.555 17.328 1 86.5 186 SER B CA 1
ATOM 2820 C C . SER B 1 186 ? 12.539 15.422 16.078 1 86.5 186 SER B C 1
ATOM 2822 O O . SER B 1 186 ? 13.211 16.453 15.961 1 86.5 186 SER B O 1
ATOM 2824 N N . GLY B 1 187 ? 11.688 15.016 15.266 1 92.88 187 GLY B N 1
ATOM 2825 C CA . GLY B 1 187 ? 11.531 15.75 14.023 1 92.88 187 GLY B CA 1
ATOM 2826 C C . GLY B 1 187 ? 11.922 14.945 12.797 1 92.88 187 GLY B C 1
ATOM 2827 O O . GLY B 1 187 ? 12.445 13.836 12.914 1 92.88 187 GLY B O 1
ATOM 2828 N N . TRP B 1 188 ? 11.672 15.578 11.648 1 96.81 188 TRP B N 1
ATOM 2829 C CA . TRP B 1 188 ? 11.883 14.898 10.375 1 96.81 188 TRP B CA 1
ATOM 2830 C C . TRP B 1 188 ? 13.273 15.188 9.82 1 96.81 188 TRP B C 1
ATOM 2832 O O . TRP B 1 188 ? 13.75 16.312 9.898 1 96.81 188 TRP B O 1
ATOM 2842 N N . SER B 1 189 ? 13.883 14.172 9.336 1 95.69 189 SER B N 1
ATOM 2843 C CA . SER B 1 189 ? 15.078 14.273 8.508 1 95.69 189 SER B CA 1
ATOM 2844 C C . SER B 1 189 ? 14.938 13.445 7.23 1 95.69 189 SER B C 1
ATOM 2846 O O . SER B 1 189 ? 14.086 12.562 7.148 1 95.69 189 SER B O 1
ATOM 2848 N N . VAL B 1 190 ? 15.758 13.789 6.23 1 96.62 190 VAL B N 1
ATOM 2849 C CA . VAL B 1 190 ? 15.688 13.055 4.973 1 96.62 190 VAL B CA 1
ATOM 2850 C C . VAL B 1 190 ? 17.094 12.727 4.477 1 96.62 190 VAL B C 1
ATOM 2852 O O . VAL B 1 190 ? 18.031 13.508 4.684 1 96.62 190 VAL B O 1
ATOM 2855 N N . ALA B 1 191 ? 17.203 11.57 3.951 1 94.69 191 ALA B N 1
ATOM 2856 C CA . ALA B 1 191 ? 18.453 11.141 3.328 1 94.69 191 ALA B CA 1
ATOM 2857 C C . ALA B 1 191 ? 18.188 10.109 2.238 1 94.69 191 ALA B C 1
ATOM 2859 O O . ALA B 1 191 ? 17.125 9.484 2.199 1 94.69 191 ALA B O 1
ATOM 2860 N N . SER B 1 192 ? 19.156 9.969 1.35 1 92.25 192 SER B N 1
ATOM 2861 C CA . SER B 1 192 ? 19.078 8.945 0.314 1 92.25 192 SER B CA 1
ATOM 2862 C C . SER B 1 192 ? 19.469 7.574 0.863 1 92.25 192 SER B C 1
ATOM 2864 O O . SER B 1 192 ? 20.25 7.477 1.808 1 92.25 192 SER B O 1
ATOM 2866 N N . LEU B 1 193 ? 18.828 6.547 0.183 1 89.56 193 LEU B N 1
ATOM 2867 C CA . LEU B 1 193 ? 19.266 5.195 0.532 1 89.56 193 LEU B CA 1
ATOM 2868 C C . LEU B 1 193 ? 20.766 5.043 0.354 1 89.56 193 LEU B C 1
ATOM 2870 O O . LEU B 1 193 ? 21.344 5.582 -0.595 1 89.56 193 LEU B O 1
ATOM 2874 N N . SER B 1 194 ? 21.344 4.309 1.282 1 81.81 194 SER B N 1
ATOM 2875 C CA . SER B 1 194 ? 22.766 3.975 1.125 1 81.81 194 SER B CA 1
ATOM 2876 C C . SER B 1 194 ? 22.938 2.777 0.199 1 81.81 194 SER B C 1
ATOM 2878 O O . SER B 1 194 ? 22.031 1.958 0.047 1 81.81 194 SER B O 1
ATOM 2880 N N . THR B 1 195 ? 23.969 2.803 -0.711 1 75.38 195 THR B N 1
ATOM 2881 C CA . THR B 1 195 ? 24.297 1.67 -1.574 1 75.38 195 THR B CA 1
ATOM 2882 C C . THR B 1 195 ? 25.547 0.948 -1.082 1 75.38 195 THR B C 1
ATOM 2884 O O . THR B 1 195 ? 26.422 1.566 -0.49 1 75.38 195 THR B O 1
#

Organism: Lentinula edodes (NCBI:txid5353)

Secondary structure (DSSP, 8-state):
---------------------------------BS---EEEE-TTS-EEEEEE-TTT--EEEEEEESTTSS-EEEEEEEEE-GGGS-TT---EEEEEEETTEEEEEEEEEE-TT-BEEEEEEETTTEEEESTT-TTSGGGGTPBBPTTB--EEEEEE-SSSSPEEEEEE-BTTSTTS-EEEEESSS-EEEEEPB-/---------------------------------BS---EEEE-TTS-EEEEEE-TTT--EEEEEEESTTSS-EEEEEEEEE-GGGS-TT---EEEEEEETTEEEEEEEEEE-TT-BEEEEEEETTTEEEESTT-TTSGGGGTPBBPTTB--EEEEEE-SSSSPEEEEEE-BTTSTTS-EEEEESSS-EEEEEPB-